Protein AF-R9JHH6-F1 (afdb_monomer_lite)

Foldseek 3Di:
DPPLVVVLVVLVVVLVVLQVLQVVLLVLQVVVCPPHPDDPLADSRQAPVLSVQSPVVNVLSVVEPPPDDAPVLKDFLSVLLNLVSVVQSLQSVLLSLLLVLLSCQLPDPVDDPLLNLLSNLCNRQSSRQQRNKGWQAKEAAPADQQPVDDQQADDLFRCQFGIWTWMAHPVRWTKIWTFGARHRPRRAGFIAMWTDDDLDTATWFRWAFLDPVVVVVLCVLQPVCQVQQWDDDSRTITGDGVNLVSLVPDPGDPVSSVVVVVVGVCRRGPHSDDPDSDRVSVSVSSVSSVVSSVVSVPVLRYDYDHGSCPVPVSLLVQLVSLVSVLSVVSVVVPVPDSHDMDSLLVSLVVNCVSSVVCVVDPSVRSSNDHNVVSSVVCSVVSD

Radius of gyration: 22.92 Å; chains: 1; bounding box: 60×44×65 Å

pLDDT: mean 83.88, std 10.7, range [43.78, 96.12]

Structure (mmCIF, N/CA/C/O backbone):
data_AF-R9JHH6-F1
#
_entry.id   AF-R9JHH6-F1
#
loop_
_atom_site.group_PDB
_atom_site.id
_atom_site.type_symbol
_atom_site.label_atom_id
_atom_site.label_alt_id
_atom_site.label_comp_id
_atom_site.label_asym_id
_atom_site.label_entity_id
_atom_site.label_seq_id
_atom_site.pdbx_PDB_ins_code
_atom_site.Cartn_x
_atom_site.Cartn_y
_atom_site.Cartn_z
_atom_site.occupancy
_atom_site.B_iso_or_equiv
_atom_site.auth_seq_id
_atom_site.auth_comp_id
_atom_site.auth_asym_id
_atom_site.auth_atom_id
_atom_site.pdbx_PDB_model_num
ATOM 1 N N . MET A 1 1 ? 24.882 -15.222 -30.497 1.00 46.47 1 MET A N 1
ATOM 2 C CA . MET A 1 1 ? 24.284 -16.340 -29.729 1.00 46.47 1 MET A CA 1
ATOM 3 C C . MET A 1 1 ? 24.672 -16.294 -28.251 1.00 46.47 1 MET A C 1
ATOM 5 O O . MET A 1 1 ? 23.766 -16.442 -27.450 1.00 46.47 1 MET A O 1
ATOM 9 N N . GLY A 1 2 ? 25.932 -16.014 -27.876 1.00 54.09 2 GLY A N 1
ATOM 10 C CA . GLY A 1 2 ? 26.371 -16.016 -26.464 1.00 54.09 2 GLY A CA 1
ATOM 11 C C . GLY A 1 2 ? 25.712 -14.990 -25.520 1.00 54.09 2 GLY A C 1
ATOM 12 O O . GLY A 1 2 ? 25.348 -15.357 -24.412 1.00 54.09 2 GLY A O 1
ATOM 13 N N . GLU A 1 3 ? 25.485 -13.742 -25.947 1.00 56.91 3 GLU A N 1
ATOM 14 C CA . GLU A 1 3 ? 24.948 -12.692 -25.052 1.00 56.91 3 GLU A CA 1
ATOM 15 C C . GLU A 1 3 ? 23.501 -12.952 -24.598 1.00 56.91 3 GLU A C 1
ATOM 17 O O . GLU A 1 3 ? 23.189 -12.837 -23.417 1.00 56.91 3 GLU A O 1
ATOM 22 N N . TYR A 1 4 ? 22.613 -13.367 -25.508 1.00 59.25 4 TYR A N 1
ATOM 23 C CA . TYR A 1 4 ? 21.217 -13.668 -25.157 1.00 59.25 4 TYR A CA 1
ATOM 24 C C . TYR A 1 4 ? 21.078 -14.933 -24.300 1.00 59.25 4 TYR A C 1
ATOM 26 O O . TYR A 1 4 ? 20.199 -14.996 -23.446 1.00 59.25 4 TYR A O 1
ATOM 34 N N . GLU A 1 5 ? 21.954 -15.924 -24.483 1.00 62.78 5 GLU A N 1
ATOM 35 C CA . GLU A 1 5 ? 21.980 -17.112 -23.622 1.00 62.78 5 GLU A CA 1
ATOM 36 C C . GLU A 1 5 ? 22.416 -16.759 -22.189 1.00 62.78 5 GLU A C 1
ATOM 38 O O . GLU A 1 5 ? 21.875 -17.283 -21.212 1.00 62.78 5 GLU A O 1
ATOM 43 N N . GLU A 1 6 ? 23.364 -15.832 -22.041 1.00 68.56 6 GLU A N 1
ATOM 44 C CA . GLU A 1 6 ? 23.782 -15.326 -20.734 1.00 68.56 6 GLU A CA 1
ATOM 45 C C . GLU A 1 6 ? 22.665 -14.518 -20.055 1.00 68.56 6 GLU A C 1
ATOM 47 O O . GLU A 1 6 ? 22.411 -14.691 -18.860 1.00 68.56 6 GLU A O 1
ATOM 52 N N . VAL A 1 7 ? 21.938 -13.692 -20.816 1.00 69.00 7 VAL A N 1
ATOM 53 C CA . VAL A 1 7 ? 20.752 -12.974 -20.321 1.00 69.00 7 VAL A CA 1
ATOM 54 C C . VAL A 1 7 ? 19.656 -13.952 -19.884 1.00 69.00 7 VAL A C 1
ATOM 56 O O . VAL A 1 7 ? 19.079 -13.766 -18.815 1.00 69.00 7 VAL A O 1
ATOM 59 N N . TYR A 1 8 ? 19.424 -15.036 -20.630 1.00 69.25 8 TYR A N 1
ATOM 60 C CA . TYR A 1 8 ? 18.464 -16.080 -20.257 1.00 69.25 8 TYR A CA 1
ATOM 61 C C . TYR A 1 8 ? 18.799 -16.723 -18.904 1.00 69.25 8 TYR A C 1
ATOM 63 O O . TYR A 1 8 ? 17.930 -16.861 -18.040 1.00 69.25 8 TYR A O 1
ATOM 71 N N . LYS A 1 9 ? 20.071 -17.086 -18.688 1.00 73.62 9 LYS A N 1
ATOM 72 C CA . LYS A 1 9 ? 20.529 -17.644 -17.404 1.00 73.62 9 LYS A CA 1
ATOM 73 C C . LYS A 1 9 ? 20.324 -16.645 -16.263 1.00 73.62 9 LYS A C 1
ATOM 75 O O . LYS A 1 9 ? 19.839 -17.036 -15.203 1.00 73.62 9 LYS A O 1
ATOM 80 N N . LYS A 1 10 ? 20.610 -15.359 -16.500 1.00 78.25 10 LYS A N 1
ATOM 81 C CA . LYS A 1 10 ? 20.375 -14.283 -15.524 1.00 78.25 10 LYS A CA 1
ATOM 82 C C . LYS A 1 10 ? 18.890 -14.129 -15.185 1.00 78.25 10 LYS A C 1
ATOM 84 O O . LYS A 1 10 ? 18.561 -14.110 -14.006 1.00 78.25 10 LYS A O 1
ATOM 89 N N . ILE A 1 11 ? 17.996 -14.080 -16.176 1.00 76.44 11 ILE A N 1
ATOM 90 C CA . ILE A 1 11 ? 16.545 -13.943 -15.944 1.00 76.44 11 ILE A CA 1
ATOM 91 C C . ILE A 1 11 ? 15.995 -15.136 -15.159 1.00 76.44 11 ILE A C 1
ATOM 93 O O . ILE A 1 11 ? 15.271 -14.940 -14.189 1.00 76.44 11 ILE A O 1
ATOM 97 N N . ASN A 1 12 ? 16.368 -16.367 -15.517 1.00 78.12 12 ASN A N 1
ATOM 98 C CA . ASN A 1 12 ? 15.918 -17.547 -14.773 1.00 78.12 12 ASN A CA 1
ATOM 99 C C . ASN A 1 12 ? 16.415 -17.562 -13.330 1.00 78.12 12 ASN A C 1
ATOM 101 O O . ASN A 1 12 ? 15.640 -17.885 -12.434 1.00 78.12 12 ASN A O 1
ATOM 105 N N . SER A 1 13 ? 17.682 -17.197 -13.105 1.00 83.50 13 SER A N 1
ATOM 106 C CA . SER A 1 13 ? 18.211 -17.046 -11.748 1.00 83.50 13 SER A CA 1
ATOM 107 C C . SER A 1 13 ? 17.393 -16.022 -10.968 1.00 83.50 13 SER A C 1
ATOM 109 O O . SER A 1 13 ? 16.980 -16.308 -9.854 1.00 83.50 13 SER A O 1
ATOM 111 N N . LYS A 1 14 ? 17.073 -14.872 -11.577 1.00 83.56 14 LYS A N 1
ATOM 112 C CA . LYS A 1 14 ? 16.256 -13.838 -10.932 1.00 83.56 14 LYS A CA 1
ATOM 113 C C . LYS A 1 14 ? 14.854 -14.326 -10.591 1.00 83.56 14 LYS A C 1
ATOM 115 O O . LYS A 1 14 ? 14.409 -14.088 -9.482 1.00 83.56 14 LYS A O 1
ATOM 120 N N . ILE A 1 15 ? 14.180 -15.051 -11.482 1.00 83.31 15 ILE A N 1
ATOM 121 C CA . ILE A 1 15 ? 12.864 -15.637 -11.177 1.00 83.31 15 ILE A CA 1
ATOM 122 C C . ILE A 1 15 ? 12.960 -16.606 -9.986 1.00 83.31 15 ILE A C 1
ATOM 124 O O . ILE A 1 15 ? 12.110 -16.565 -9.099 1.00 83.31 15 ILE A O 1
ATOM 128 N N . ALA A 1 16 ? 13.995 -17.452 -9.936 1.00 84.31 16 ALA A N 1
ATOM 129 C CA . ALA A 1 16 ? 14.214 -18.361 -8.811 1.00 84.31 16 ALA A CA 1
ATOM 130 C C . ALA A 1 16 ? 14.479 -17.601 -7.498 1.00 84.31 16 ALA A C 1
ATOM 132 O O . ALA A 1 16 ? 13.877 -17.938 -6.479 1.00 84.31 16 ALA A O 1
ATOM 133 N N . ASP A 1 17 ? 15.304 -16.550 -7.539 1.00 86.12 17 ASP A N 1
ATOM 134 C CA . ASP A 1 17 ? 15.572 -15.675 -6.393 1.00 86.12 17 ASP A CA 1
ATOM 135 C C . ASP A 1 17 ? 14.275 -15.024 -5.884 1.00 86.12 17 ASP A C 1
ATOM 137 O O . ASP A 1 17 ? 14.016 -15.019 -4.685 1.00 86.12 17 ASP A O 1
ATOM 141 N N . LEU A 1 18 ? 13.423 -14.523 -6.787 1.00 86.06 18 LEU A N 1
ATOM 142 C CA . LEU A 1 18 ? 12.139 -13.903 -6.440 1.00 86.06 18 LEU A CA 1
ATOM 143 C C . LEU A 1 18 ? 11.192 -14.885 -5.740 1.00 86.06 18 LEU A C 1
ATOM 145 O O . LEU A 1 18 ? 10.586 -14.536 -4.727 1.00 86.06 18 LEU A O 1
ATOM 149 N N . ILE A 1 19 ? 11.091 -16.118 -6.248 1.00 85.38 19 ILE A N 1
ATOM 150 C CA . ILE A 1 19 ? 10.306 -17.185 -5.609 1.00 85.38 19 ILE A CA 1
ATOM 151 C C . ILE A 1 19 ? 10.864 -17.484 -4.216 1.00 85.38 19 ILE A C 1
ATOM 153 O O . ILE A 1 19 ? 10.103 -17.568 -3.253 1.00 85.38 19 ILE A O 1
ATOM 157 N N . PHE A 1 20 ? 12.185 -17.626 -4.099 1.00 87.12 20 PHE A N 1
ATOM 158 C CA . PHE A 1 20 ? 12.838 -17.939 -2.833 1.00 87.12 20 PHE A CA 1
ATOM 159 C C . PHE A 1 20 ? 12.618 -16.842 -1.785 1.00 87.12 20 PHE A C 1
ATOM 161 O O . PHE A 1 20 ? 12.229 -17.147 -0.662 1.00 87.12 20 PHE A O 1
ATOM 168 N N . ILE A 1 21 ? 12.797 -15.572 -2.159 1.00 86.50 21 ILE A N 1
ATOM 169 C CA . ILE A 1 21 ? 12.587 -14.424 -1.267 1.00 86.50 21 ILE A CA 1
ATOM 170 C C . ILE A 1 21 ? 11.122 -14.353 -0.824 1.00 86.50 21 ILE A C 1
ATOM 172 O O . ILE A 1 21 ? 10.857 -14.264 0.373 1.00 86.50 21 ILE A O 1
ATOM 176 N N . SER A 1 22 ? 10.169 -14.443 -1.760 1.00 88.06 22 SER A N 1
ATOM 177 C CA . SER A 1 22 ? 8.739 -14.398 -1.424 1.00 88.06 22 SER A CA 1
ATOM 178 C C . SER A 1 22 ? 8.337 -15.524 -0.472 1.00 88.06 22 SER A C 1
ATOM 180 O O . SER A 1 22 ? 7.596 -15.282 0.478 1.00 88.06 22 SER A O 1
ATOM 182 N N . ASN A 1 23 ? 8.821 -16.745 -0.715 1.00 88.50 23 ASN A N 1
ATOM 183 C CA . ASN A 1 23 ? 8.529 -17.890 0.145 1.00 88.50 23 ASN A CA 1
ATOM 184 C C . ASN A 1 23 ? 9.192 -17.747 1.517 1.00 88.50 23 ASN A C 1
ATOM 186 O O . ASN A 1 23 ? 8.544 -18.013 2.518 1.00 88.50 23 ASN A O 1
ATOM 190 N N . GLY A 1 24 ? 10.435 -17.265 1.584 1.00 90.88 24 GLY A N 1
ATOM 191 C CA . GLY A 1 24 ? 11.121 -17.037 2.855 1.00 90.88 24 GLY A CA 1
ATOM 192 C C . GLY A 1 24 ? 10.383 -16.035 3.746 1.00 90.88 24 GLY A C 1
ATOM 193 O O . GLY A 1 24 ? 10.196 -16.291 4.932 1.00 90.88 24 GLY A O 1
ATOM 194 N N . VAL A 1 25 ? 9.898 -14.922 3.181 1.00 91.19 25 VAL A N 1
ATOM 195 C CA . VAL A 1 25 ? 9.064 -13.965 3.932 1.00 91.19 25 VAL A CA 1
ATOM 196 C C . VAL A 1 25 ? 7.752 -14.614 4.371 1.00 91.19 25 VAL A C 1
ATOM 198 O O . VAL A 1 25 ? 7.376 -14.480 5.533 1.00 91.19 25 VAL A O 1
ATOM 201 N N . ALA A 1 26 ? 7.086 -15.353 3.478 1.00 91.31 26 ALA A N 1
ATOM 202 C CA . ALA A 1 26 ? 5.853 -16.063 3.808 1.00 91.31 26 ALA A CA 1
ATOM 203 C C . ALA A 1 26 ? 6.051 -17.074 4.950 1.00 91.31 26 ALA A C 1
ATOM 205 O O . ALA A 1 26 ? 5.215 -17.155 5.846 1.00 91.31 26 ALA A O 1
ATOM 206 N N . ASP A 1 27 ? 7.171 -17.798 4.964 1.00 91.50 27 ASP A N 1
ATOM 207 C CA . ASP A 1 27 ? 7.522 -18.741 6.027 1.00 91.50 27 ASP A CA 1
ATOM 208 C C . ASP A 1 27 ? 7.667 -18.032 7.377 1.00 91.50 27 ASP A C 1
ATOM 210 O O . ASP A 1 27 ? 7.117 -18.498 8.378 1.00 91.50 27 ASP A O 1
ATOM 214 N N . TYR A 1 28 ? 8.338 -16.875 7.415 1.00 91.50 28 TYR A N 1
ATOM 215 C CA . TYR A 1 28 ? 8.435 -16.079 8.640 1.00 91.50 28 TYR A CA 1
ATOM 216 C C . TYR A 1 28 ? 7.074 -15.581 9.116 1.00 91.50 28 TYR A C 1
ATOM 218 O O . TYR A 1 28 ? 6.791 -15.680 10.310 1.00 91.50 28 TYR A O 1
ATOM 226 N N . VAL A 1 29 ? 6.231 -15.083 8.203 1.00 91.00 29 VAL A N 1
ATOM 227 C CA . VAL A 1 29 ? 4.864 -14.651 8.523 1.00 91.00 29 VAL A CA 1
ATOM 228 C C . VAL A 1 29 ? 4.065 -15.827 9.082 1.00 91.00 29 VAL A C 1
ATOM 230 O O . VAL A 1 29 ? 3.498 -15.710 10.162 1.00 91.00 29 VAL A O 1
ATOM 233 N N . MET A 1 30 ? 4.068 -16.990 8.426 1.00 89.50 30 MET A N 1
ATOM 234 C CA . MET A 1 30 ? 3.391 -18.195 8.924 1.00 89.50 30 MET A CA 1
ATOM 235 C C . MET A 1 30 ? 3.902 -18.623 10.306 1.00 89.50 30 MET A C 1
ATOM 237 O O . MET A 1 30 ? 3.107 -19.027 11.157 1.00 89.50 30 MET A O 1
ATOM 241 N N . ASP A 1 31 ? 5.204 -18.491 10.574 1.00 88.50 31 ASP A N 1
ATOM 242 C CA . ASP A 1 31 ? 5.798 -18.835 11.868 1.00 88.50 31 ASP A CA 1
ATOM 243 C C . ASP A 1 31 ? 5.323 -17.921 13.017 1.00 88.50 31 ASP A C 1
ATOM 245 O O . ASP A 1 31 ? 5.302 -18.349 14.169 1.00 88.50 31 ASP A O 1
ATOM 249 N N . ILE A 1 32 ? 4.863 -16.690 12.743 1.00 87.00 32 ILE A N 1
ATOM 250 C CA . ILE A 1 32 ? 4.175 -15.826 13.737 1.00 87.00 32 ILE A CA 1
ATOM 251 C C . ILE A 1 32 ? 2.907 -16.503 14.288 1.00 87.00 32 ILE A C 1
ATOM 253 O O . ILE A 1 32 ? 2.515 -16.302 15.445 1.00 87.00 32 ILE A O 1
ATOM 257 N N . TYR A 1 33 ? 2.260 -17.319 13.456 1.00 83.38 33 TYR A N 1
ATOM 258 C CA . TYR A 1 33 ? 0.985 -17.970 13.747 1.00 83.38 33 TYR A CA 1
ATOM 259 C C . TYR A 1 33 ? 1.122 -19.454 14.087 1.00 83.38 33 TYR A C 1
ATOM 261 O O . TYR A 1 33 ? 0.124 -20.126 14.358 1.00 83.38 33 TYR A O 1
ATOM 269 N N . ARG A 1 34 ? 2.346 -19.985 14.107 1.00 79.44 34 ARG A N 1
ATOM 270 C CA . ARG A 1 34 ? 2.595 -21.390 14.413 1.00 79.44 34 ARG A CA 1
ATOM 271 C C . ARG A 1 34 ? 2.083 -21.740 15.813 1.00 79.44 34 ARG A C 1
ATOM 273 O O . ARG A 1 34 ? 2.418 -21.086 16.795 1.00 79.44 34 ARG A O 1
ATOM 280 N N . GLY A 1 35 ? 1.269 -22.792 15.904 1.00 71.12 35 GLY A N 1
ATOM 281 C CA . GLY A 1 35 ? 0.674 -23.238 17.171 1.00 71.12 35 GLY A CA 1
ATOM 282 C C . GLY A 1 35 ? -0.537 -22.421 17.642 1.00 71.12 35 GLY A C 1
ATOM 283 O O . GLY A 1 35 ? -1.058 -22.702 18.719 1.00 71.12 35 GLY A O 1
ATOM 284 N N . LYS A 1 36 ? -1.003 -21.448 16.849 1.00 76.25 36 LYS A N 1
ATOM 285 C CA . LYS A 1 36 ? -2.301 -20.771 17.013 1.00 76.25 36 LYS A CA 1
ATOM 286 C C . LYS A 1 36 ? -3.318 -21.366 16.028 1.00 76.25 36 LYS A C 1
ATOM 288 O O . LYS A 1 36 ? -2.940 -22.132 15.141 1.00 76.25 36 LYS A O 1
ATOM 293 N N . GLU A 1 37 ? -4.602 -21.032 16.172 1.00 71.25 37 GLU A N 1
ATOM 294 C CA . GLU A 1 37 ? -5.593 -21.356 15.136 1.00 71.25 37 GLU A CA 1
ATOM 295 C C . GLU A 1 37 ? -5.202 -20.649 13.832 1.00 71.25 37 GLU A C 1
ATOM 297 O O . GLU A 1 37 ? -5.200 -19.421 13.740 1.00 71.25 37 GLU A O 1
ATOM 302 N N . PHE A 1 38 ? -4.800 -21.444 12.841 1.00 78.38 38 PHE A N 1
ATOM 303 C CA . PHE A 1 38 ? -4.439 -20.959 11.517 1.00 78.38 38 PHE A CA 1
ATOM 304 C C . PHE A 1 38 ? -5.704 -20.479 10.801 1.00 78.38 38 PHE A C 1
ATOM 306 O O . PHE A 1 38 ? -6.654 -21.250 10.644 1.00 78.38 38 PHE A O 1
ATOM 313 N N . ASN A 1 39 ? -5.725 -19.219 10.366 1.00 78.25 39 ASN A N 1
ATOM 314 C CA . ASN A 1 39 ? -6.874 -18.653 9.676 1.00 78.25 39 ASN A CA 1
ATOM 315 C C . ASN A 1 39 ? -6.670 -18.728 8.160 1.00 78.25 39 ASN A C 1
ATOM 317 O O . ASN A 1 39 ? -5.969 -17.910 7.574 1.00 78.25 39 ASN A O 1
ATOM 321 N N . PHE A 1 40 ? -7.349 -19.675 7.516 1.00 78.06 40 PHE A N 1
ATOM 322 C CA . PHE A 1 40 ? -7.296 -19.862 6.064 1.00 78.06 40 PHE A CA 1
ATOM 323 C C . PHE A 1 40 ? -7.835 -18.680 5.242 1.00 78.06 40 PHE A C 1
ATOM 325 O O . PHE A 1 40 ? -7.643 -18.679 4.030 1.00 78.06 40 PHE A O 1
ATOM 332 N N . SER A 1 41 ? -8.496 -17.694 5.860 1.00 76.50 41 SER A N 1
ATOM 333 C CA . SER A 1 41 ? -8.937 -16.477 5.170 1.00 76.50 41 SER A CA 1
ATOM 334 C C . SER A 1 41 ? -7.860 -15.392 5.072 1.00 76.50 41 SER A C 1
ATOM 336 O O . SER A 1 41 ? -8.105 -14.391 4.411 1.00 76.50 41 SER A O 1
ATOM 338 N N . LYS A 1 42 ? -6.705 -15.554 5.737 1.00 83.88 42 LYS A N 1
ATOM 339 C CA . LYS A 1 42 ? -5.625 -14.556 5.751 1.00 83.88 42 LYS A CA 1
ATOM 340 C C . LYS A 1 42 ? -4.569 -14.795 4.679 1.00 83.88 42 LYS A C 1
ATOM 342 O O . LYS A 1 42 ? -4.264 -15.939 4.326 1.00 83.88 42 LYS A O 1
ATOM 347 N N . HIS A 1 43 ? -3.925 -13.715 4.241 1.00 89.62 43 HIS A N 1
ATOM 348 C CA . HIS A 1 43 ? -2.806 -13.792 3.308 1.00 89.62 43 HIS A CA 1
ATOM 349 C C . HIS A 1 43 ? -1.469 -13.959 4.029 1.00 89.62 43 HIS A C 1
ATOM 351 O O . HIS A 1 43 ? -0.876 -13.004 4.521 1.00 89.62 43 HIS A O 1
ATOM 357 N N . TYR A 1 44 ? -0.946 -15.185 4.035 1.00 88.19 44 TYR A N 1
ATOM 358 C CA . TYR A 1 44 ? 0.379 -15.471 4.600 1.00 88.19 44 TYR A CA 1
ATOM 359 C C . TYR A 1 44 ? 1.524 -15.315 3.592 1.00 88.19 44 TYR A C 1
ATOM 361 O O . TYR A 1 44 ? 2.640 -14.963 3.961 1.00 88.19 44 TYR A O 1
ATOM 369 N N . ALA A 1 45 ? 1.256 -15.565 2.309 1.00 90.00 45 ALA A N 1
ATOM 370 C CA . ALA A 1 45 ? 2.184 -15.271 1.224 1.00 90.00 45 ALA A CA 1
ATOM 371 C C . ALA A 1 45 ? 1.755 -13.952 0.587 1.00 90.00 45 ALA A C 1
ATOM 373 O O . ALA A 1 45 ? 0.717 -13.915 -0.047 1.00 90.00 45 ALA A O 1
ATOM 374 N N . ILE A 1 46 ? 2.521 -12.877 0.769 1.00 88.56 46 ILE A N 1
ATOM 375 C CA . ILE A 1 46 ? 2.071 -11.509 0.446 1.00 88.56 46 ILE A CA 1
ATOM 376 C C . ILE A 1 46 ? 2.210 -11.201 -1.051 1.00 88.56 46 ILE A C 1
ATOM 378 O O . ILE A 1 46 ? 1.352 -10.548 -1.637 1.00 88.56 46 ILE A O 1
ATOM 382 N N . MET A 1 47 ? 3.276 -11.710 -1.682 1.00 92.44 47 MET A N 1
ATOM 383 C CA . MET A 1 47 ? 3.617 -11.475 -3.095 1.00 92.44 47 MET A CA 1
ATOM 384 C C . MET A 1 47 ? 3.683 -12.769 -3.928 1.00 92.44 47 MET A C 1
ATOM 386 O O . MET A 1 47 ? 4.658 -12.993 -4.656 1.00 92.44 47 MET A O 1
ATOM 390 N N . PRO A 1 48 ? 2.668 -13.655 -3.864 1.00 90.50 48 PRO A N 1
ATOM 391 C CA . PRO A 1 48 ? 2.704 -14.936 -4.559 1.00 90.50 48 PRO A CA 1
ATOM 392 C C . PRO A 1 48 ? 2.678 -14.760 -6.079 1.00 90.50 48 PRO A C 1
ATOM 394 O O . PRO A 1 48 ? 3.051 -15.677 -6.798 1.00 90.50 48 PRO A O 1
ATOM 397 N N . ASP A 1 49 ? 2.264 -13.602 -6.591 1.00 90.50 49 ASP A N 1
ATOM 398 C CA . ASP A 1 49 ? 2.231 -13.251 -8.008 1.00 90.50 49 ASP A CA 1
ATOM 399 C C . ASP A 1 49 ? 3.572 -12.731 -8.549 1.00 90.50 49 ASP A C 1
ATOM 401 O O . ASP A 1 49 ? 3.747 -12.683 -9.764 1.00 90.50 49 ASP A O 1
ATOM 405 N N . MET A 1 50 ? 4.543 -12.398 -7.690 1.00 87.81 50 MET A N 1
ATOM 406 C CA . MET A 1 50 ? 5.808 -11.775 -8.107 1.00 87.81 50 MET A CA 1
ATOM 407 C C . MET A 1 50 ? 6.614 -12.635 -9.097 1.00 87.81 50 MET A C 1
ATOM 409 O O . MET A 1 50 ? 7.321 -12.109 -9.953 1.00 87.81 50 MET A O 1
ATOM 413 N N . HIS A 1 51 ? 6.468 -13.960 -9.046 1.00 82.81 51 HIS A N 1
ATOM 414 C CA . HIS A 1 51 ? 7.118 -14.874 -9.991 1.00 82.81 51 HIS A CA 1
ATOM 415 C C . HIS A 1 51 ? 6.548 -14.804 -11.416 1.00 82.81 51 HIS A C 1
ATOM 417 O O . HIS A 1 51 ? 7.169 -15.335 -12.335 1.00 82.81 51 HIS A O 1
ATOM 423 N N . LYS A 1 52 ? 5.359 -14.208 -11.607 1.00 84.31 52 LYS A N 1
ATOM 424 C CA . LYS A 1 52 ? 4.719 -14.062 -12.924 1.00 84.31 52 LYS A CA 1
ATOM 425 C C . LYS A 1 52 ? 5.443 -13.036 -13.794 1.00 84.31 52 LYS A C 1
ATOM 427 O O . LYS A 1 52 ? 5.426 -13.152 -15.020 1.00 84.31 52 LYS A O 1
ATOM 432 N N . TYR A 1 53 ? 6.100 -12.064 -13.168 1.00 81.56 53 TYR A N 1
ATOM 433 C CA . TYR A 1 53 ? 6.909 -11.070 -13.859 1.00 81.56 53 TYR A CA 1
ATOM 434 C C . TYR A 1 53 ? 8.182 -11.717 -14.409 1.00 81.56 53 TYR A C 1
ATOM 436 O O . TYR A 1 53 ? 8.716 -12.664 -13.832 1.00 81.56 53 TYR A O 1
ATOM 444 N N . LEU A 1 54 ? 8.671 -11.221 -15.550 1.00 79.50 54 LEU A N 1
ATOM 445 C CA . LEU A 1 54 ? 9.840 -11.743 -16.276 1.00 79.50 54 LEU A CA 1
ATOM 446 C C . LEU A 1 54 ? 9.614 -13.089 -16.999 1.00 79.50 54 LEU A C 1
ATOM 448 O O . LEU A 1 54 ? 10.428 -13.456 -17.855 1.00 79.50 54 LEU A O 1
ATOM 452 N N . ILE A 1 55 ? 8.508 -13.812 -16.744 1.00 74.38 55 ILE A N 1
ATOM 453 C CA . ILE A 1 55 ? 8.155 -15.045 -17.481 1.00 74.38 55 ILE A CA 1
ATOM 454 C C . ILE A 1 55 ? 8.023 -14.753 -18.976 1.00 74.38 55 ILE A C 1
ATOM 456 O O . ILE A 1 55 ? 8.519 -15.512 -19.815 1.00 74.38 55 ILE A O 1
ATOM 460 N N . TYR A 1 56 ? 7.379 -13.641 -19.326 1.00 68.25 56 TYR A N 1
ATOM 461 C CA . TYR A 1 56 ? 7.199 -13.265 -20.721 1.00 68.25 56 TYR A CA 1
ATOM 462 C C . TYR A 1 56 ? 8.533 -12.948 -21.404 1.00 68.25 56 TYR A C 1
ATOM 464 O O . TYR A 1 56 ? 8.738 -13.370 -22.540 1.00 68.25 56 TYR A O 1
ATOM 472 N N . GLN A 1 57 ? 9.493 -12.334 -20.708 1.00 70.25 57 GLN A N 1
ATOM 473 C CA . GLN A 1 57 ? 10.835 -12.079 -21.256 1.00 70.25 57 GLN A CA 1
ATOM 474 C C . GLN A 1 57 ? 11.592 -13.357 -21.551 1.00 70.25 57 GLN A C 1
ATOM 476 O O . GLN A 1 57 ? 12.210 -13.483 -22.611 1.00 70.25 57 GLN A O 1
ATOM 481 N N . ARG A 1 58 ? 11.488 -14.335 -20.648 1.00 69.12 58 ARG A N 1
ATOM 482 C CA . ARG A 1 58 ? 12.029 -15.674 -20.868 1.00 69.12 58 ARG A CA 1
ATOM 483 C C . ARG A 1 58 ? 11.473 -16.282 -22.160 1.00 69.12 58 ARG A C 1
ATOM 485 O O . ARG A 1 58 ? 12.237 -16.804 -22.971 1.00 69.12 58 ARG A O 1
ATOM 492 N N . ASN A 1 59 ? 10.162 -16.165 -22.378 1.00 67.25 59 ASN A N 1
ATOM 493 C CA . ASN A 1 59 ? 9.500 -16.699 -23.568 1.00 67.25 59 ASN A CA 1
ATOM 494 C C . ASN A 1 59 ? 9.920 -15.945 -24.839 1.00 67.25 59 ASN A C 1
ATOM 496 O O . ASN A 1 59 ? 10.307 -16.575 -25.821 1.00 67.25 59 ASN A O 1
ATOM 500 N N . ILE A 1 60 ? 9.924 -14.610 -24.824 1.00 64.50 60 ILE A N 1
ATOM 501 C CA . ILE A 1 60 ? 10.292 -13.808 -25.996 1.00 64.50 60 ILE A CA 1
ATOM 502 C C . ILE A 1 60 ? 11.738 -14.091 -26.411 1.00 64.50 60 ILE A C 1
ATOM 504 O O . ILE A 1 60 ? 11.984 -14.366 -27.584 1.00 64.50 60 ILE A O 1
ATOM 508 N N . GLN A 1 61 ? 12.688 -14.110 -25.473 1.00 64.44 61 GLN A N 1
ATOM 509 C CA . GLN A 1 61 ? 14.100 -14.371 -25.779 1.00 64.44 61 GLN A CA 1
ATOM 510 C C . GLN A 1 61 ? 14.341 -15.758 -26.387 1.00 64.44 61 GLN A C 1
ATOM 512 O O . GLN A 1 61 ? 15.204 -15.886 -27.252 1.00 64.44 61 GLN A O 1
ATOM 517 N N . SER A 1 62 ? 13.538 -16.765 -26.022 1.00 64.69 62 SER A N 1
ATOM 518 C CA . SER A 1 62 ? 13.586 -18.090 -26.660 1.00 64.69 62 SER A CA 1
ATOM 519 C C . SER A 1 62 ? 13.147 -18.084 -28.135 1.00 64.69 62 SER A C 1
ATOM 521 O O . SER A 1 62 ? 13.494 -18.989 -28.889 1.00 64.69 62 SER A O 1
ATOM 523 N N . THR A 1 63 ? 12.419 -17.043 -28.559 1.00 63.47 63 THR A N 1
ATOM 524 C CA . THR A 1 63 ? 11.823 -16.898 -29.901 1.00 63.47 63 THR A CA 1
ATOM 525 C C . THR A 1 63 ? 12.414 -15.755 -30.738 1.00 63.47 63 THR A C 1
ATOM 527 O O . THR A 1 63 ? 11.989 -15.547 -31.879 1.00 63.47 63 THR A O 1
ATOM 530 N N . LYS A 1 64 ? 13.375 -14.990 -30.199 1.00 63.84 64 LYS A N 1
ATOM 531 C CA . LYS A 1 64 ? 13.988 -13.856 -30.907 1.00 63.84 64 LYS A CA 1
ATOM 532 C C . LYS A 1 64 ? 14.879 -14.345 -32.047 1.00 63.84 64 LYS A C 1
ATOM 534 O O . LYS A 1 64 ? 15.799 -15.134 -31.839 1.00 63.84 64 LYS A O 1
ATOM 539 N N . ASP A 1 65 ? 14.677 -13.791 -33.242 1.00 61.59 65 ASP A N 1
ATOM 540 C CA . ASP A 1 65 ? 15.629 -13.949 -34.343 1.00 61.59 65 ASP A CA 1
ATOM 541 C C . ASP A 1 65 ? 16.800 -12.971 -34.151 1.00 61.59 65 ASP A C 1
ATOM 543 O O . ASP A 1 65 ? 16.794 -11.829 -34.616 1.00 61.59 65 ASP A O 1
ATOM 547 N N . ILE A 1 66 ? 17.806 -13.430 -33.402 1.00 56.78 66 ILE A N 1
ATOM 548 C CA . ILE A 1 66 ? 19.001 -12.673 -32.979 1.00 56.78 66 ILE A CA 1
ATOM 549 C C . ILE A 1 66 ? 19.810 -12.134 -34.180 1.00 56.78 66 ILE A C 1
ATOM 551 O O . ILE A 1 66 ? 20.687 -11.289 -34.017 1.00 56.78 66 ILE A O 1
ATOM 555 N N . LYS A 1 67 ? 19.528 -12.596 -35.407 1.00 53.56 67 LYS A N 1
ATOM 556 C CA . LYS A 1 67 ? 20.196 -12.135 -36.633 1.00 53.56 67 LYS A CA 1
ATOM 557 C C . LYS A 1 67 ? 19.654 -10.812 -37.176 1.00 53.56 67 LYS A C 1
ATOM 559 O O . LYS A 1 67 ? 20.239 -10.265 -38.112 1.00 53.56 67 LYS A O 1
ATOM 564 N N . LYS A 1 68 ? 18.546 -10.291 -36.638 1.00 59.97 68 LYS A N 1
ATOM 565 C CA . LYS A 1 68 ? 17.966 -9.027 -37.101 1.00 59.97 68 LYS A CA 1
ATOM 566 C C . LYS A 1 68 ? 18.878 -7.868 -36.685 1.00 59.97 68 LYS A C 1
ATOM 568 O O . LYS A 1 68 ? 19.029 -7.594 -35.500 1.00 59.97 68 LYS A O 1
ATOM 573 N N . LEU A 1 69 ? 19.488 -7.190 -37.661 1.00 54.03 69 LEU A N 1
ATOM 574 C CA . LEU A 1 69 ? 20.245 -5.954 -37.440 1.00 54.03 69 LEU A CA 1
ATOM 575 C C . LEU A 1 69 ? 19.322 -4.906 -36.810 1.00 54.03 69 LEU A C 1
ATOM 577 O O . LEU A 1 69 ? 18.408 -4.390 -37.457 1.00 54.03 69 LEU A O 1
ATOM 581 N N . ILE A 1 70 ? 19.550 -4.613 -35.534 1.00 64.19 70 ILE A N 1
ATOM 582 C CA . ILE A 1 70 ? 18.833 -3.572 -34.808 1.00 64.19 70 ILE A CA 1
ATOM 583 C C . ILE A 1 70 ? 19.541 -2.249 -35.112 1.00 64.19 70 ILE A C 1
ATOM 585 O O . ILE A 1 70 ? 20.730 -2.094 -34.843 1.00 64.19 70 ILE A O 1
ATOM 589 N N . GLY A 1 71 ? 18.828 -1.309 -35.737 1.00 62.34 71 GLY A N 1
ATOM 590 C CA . GLY A 1 71 ? 19.350 0.040 -35.979 1.00 62.34 71 GLY A CA 1
ATOM 591 C C . GLY A 1 71 ? 19.724 0.758 -34.675 1.00 62.34 71 GLY A C 1
ATOM 592 O O . GLY A 1 71 ? 19.236 0.404 -33.603 1.00 62.34 71 GLY A O 1
ATOM 593 N N . LYS A 1 72 ? 20.568 1.793 -34.761 1.00 65.00 72 LYS A N 1
ATOM 594 C CA . LYS A 1 72 ? 20.944 2.635 -33.611 1.00 65.00 72 LYS A CA 1
ATOM 595 C C . LYS A 1 72 ? 19.676 3.137 -32.888 1.00 65.00 72 LYS A C 1
ATOM 597 O O . LYS A 1 72 ? 18.776 3.649 -33.547 1.00 65.00 72 LYS A O 1
ATOM 602 N N . ASN A 1 73 ? 19.609 2.963 -31.565 1.00 67.06 73 ASN A N 1
ATOM 603 C CA . ASN A 1 73 ? 18.479 3.310 -30.674 1.00 67.06 73 ASN A CA 1
ATOM 604 C C . ASN A 1 73 ? 17.187 2.490 -30.855 1.00 67.06 73 ASN A C 1
ATOM 606 O O . ASN A 1 73 ? 16.198 2.721 -30.151 1.00 67.06 73 ASN A O 1
ATOM 610 N N . ASN A 1 74 ? 17.180 1.506 -31.757 1.00 76.00 74 ASN A N 1
ATOM 611 C CA . ASN A 1 74 ? 16.094 0.540 -31.803 1.00 76.00 74 ASN A CA 1
ATOM 612 C C . ASN A 1 74 ? 16.310 -0.551 -30.745 1.00 76.00 74 ASN A C 1
ATOM 614 O O . ASN A 1 74 ? 17.435 -0.882 -30.382 1.00 76.00 74 ASN A O 1
ATOM 618 N N . CYS A 1 75 ? 15.215 -1.121 -30.262 1.00 76.44 75 CYS A N 1
ATOM 619 C CA . CYS A 1 75 ? 15.195 -2.293 -29.392 1.00 76.44 75 CYS A CA 1
ATOM 620 C C . CYS A 1 75 ? 13.956 -3.134 -29.712 1.00 76.44 75 CYS A C 1
ATOM 622 O O . CYS A 1 75 ? 13.086 -2.707 -30.483 1.00 76.44 75 CYS A O 1
ATOM 624 N N . PHE A 1 76 ? 13.865 -4.341 -29.161 1.00 78.25 76 PHE A N 1
ATOM 625 C CA . PHE A 1 76 ? 12.599 -5.065 -29.202 1.00 78.25 76 PHE A CA 1
ATOM 626 C C . PHE A 1 76 ? 11.637 -4.444 -28.187 1.00 78.25 76 PHE A C 1
ATOM 628 O O . PHE A 1 76 ? 12.066 -4.032 -27.113 1.00 78.25 76 PHE A O 1
ATOM 635 N N . ILE A 1 77 ? 10.332 -4.428 -28.482 1.00 78.19 77 ILE A N 1
ATOM 636 C CA . ILE A 1 77 ? 9.311 -3.974 -27.512 1.00 78.19 77 ILE A CA 1
ATOM 637 C C . ILE A 1 77 ? 9.461 -4.707 -26.170 1.00 78.19 77 ILE A C 1
ATOM 639 O O . ILE A 1 77 ? 9.310 -4.105 -25.111 1.00 78.19 77 ILE A O 1
ATOM 643 N N . SER A 1 78 ? 9.846 -5.984 -26.214 1.00 76.00 78 SER A N 1
ATOM 644 C CA . SER A 1 78 ? 10.139 -6.779 -25.023 1.00 76.00 78 SER A CA 1
ATOM 645 C C . SER A 1 78 ? 11.187 -6.137 -24.113 1.00 76.00 78 SER A C 1
ATOM 647 O O . SER A 1 78 ? 11.073 -6.233 -22.903 1.00 76.00 78 SER A O 1
ATOM 649 N N . ASP A 1 79 ? 12.196 -5.465 -24.672 1.00 77.44 79 ASP A N 1
ATOM 650 C CA . ASP A 1 79 ? 13.285 -4.865 -23.896 1.00 77.44 79 ASP A CA 1
ATOM 651 C C . ASP A 1 79 ? 12.792 -3.630 -23.125 1.00 77.44 79 ASP A C 1
ATOM 653 O O . ASP A 1 79 ? 13.236 -3.382 -22.007 1.00 77.44 79 ASP A O 1
ATOM 657 N N . ILE A 1 80 ? 11.824 -2.892 -23.685 1.00 79.12 80 ILE A N 1
ATOM 658 C CA . ILE A 1 80 ? 11.131 -1.805 -22.978 1.00 79.12 80 ILE A CA 1
ATOM 659 C C . ILE A 1 80 ? 10.307 -2.362 -21.822 1.00 79.12 80 ILE A C 1
ATOM 661 O O . ILE A 1 80 ? 10.303 -1.827 -20.719 1.00 79.12 80 ILE A O 1
ATOM 665 N N . VAL A 1 81 ? 9.623 -3.468 -22.062 1.00 79.56 81 VAL A N 1
ATOM 666 C CA . VAL A 1 81 ? 8.749 -4.061 -21.055 1.00 79.56 81 VAL A CA 1
ATOM 667 C C . VAL A 1 81 ? 9.511 -4.736 -19.943 1.00 79.56 81 VAL A C 1
ATOM 669 O O . VAL A 1 81 ? 9.080 -4.639 -18.803 1.00 79.56 81 VAL A O 1
ATOM 672 N N . LEU A 1 82 ? 10.666 -5.325 -20.240 1.00 79.62 82 LEU A N 1
ATOM 673 C CA . LEU A 1 82 ? 11.558 -5.829 -19.209 1.00 79.62 82 LEU A CA 1
ATOM 674 C C . LEU A 1 82 ? 11.880 -4.723 -18.194 1.00 79.62 82 LEU A C 1
ATOM 676 O O . LEU A 1 82 ? 11.875 -4.991 -16.999 1.00 79.62 82 LEU A O 1
ATOM 680 N N . GLY A 1 83 ? 12.103 -3.483 -18.648 1.00 78.50 83 GLY A N 1
ATOM 681 C CA . GLY A 1 83 ? 12.302 -2.336 -17.756 1.00 78.50 83 GLY A CA 1
ATOM 682 C C . GLY A 1 83 ? 11.116 -2.104 -16.812 1.00 78.50 83 GLY A C 1
ATOM 683 O O . GLY A 1 83 ? 11.307 -1.966 -15.606 1.00 78.50 83 GLY A O 1
ATOM 684 N N . PHE A 1 84 ? 9.884 -2.148 -17.327 1.00 81.69 84 PHE A N 1
ATOM 685 C CA . PHE A 1 84 ? 8.677 -1.997 -16.505 1.00 81.69 84 PHE A CA 1
ATOM 686 C C . PHE A 1 84 ? 8.388 -3.202 -15.597 1.00 81.69 84 PHE A C 1
ATOM 688 O O . PHE A 1 84 ? 7.968 -3.016 -14.460 1.00 81.69 84 PHE A O 1
ATOM 695 N N . GLU A 1 85 ? 8.633 -4.432 -16.045 1.00 84.31 85 GLU A N 1
ATOM 696 C CA . GLU A 1 85 ? 8.493 -5.624 -15.200 1.00 84.31 85 GLU A CA 1
ATOM 697 C C . GLU A 1 85 ? 9.498 -5.600 -14.044 1.00 84.31 85 GLU A C 1
ATOM 699 O O . GLU A 1 85 ? 9.133 -5.892 -12.909 1.00 84.31 85 GLU A O 1
ATOM 704 N N . LEU A 1 86 ? 10.750 -5.209 -14.308 1.00 83.06 86 LEU A N 1
ATOM 705 C CA . LEU A 1 86 ? 11.766 -5.035 -13.267 1.00 83.06 86 LEU A CA 1
ATOM 706 C C . LEU A 1 86 ? 11.363 -3.956 -12.261 1.00 83.06 86 LEU A C 1
ATOM 708 O O . LEU A 1 86 ? 11.602 -4.114 -11.064 1.00 83.06 86 LEU A O 1
ATOM 712 N N . LEU A 1 87 ? 10.713 -2.894 -12.731 1.00 82.62 87 LEU A N 1
ATOM 713 C CA . LEU A 1 87 ? 10.149 -1.878 -11.862 1.00 82.62 87 LEU A CA 1
ATOM 714 C C . LEU A 1 87 ? 9.043 -2.442 -10.956 1.00 82.62 87 LEU A C 1
ATOM 716 O O . LEU A 1 87 ? 9.091 -2.252 -9.742 1.00 82.62 87 LEU A O 1
ATOM 720 N N . ILE A 1 88 ? 8.064 -3.147 -11.519 1.00 87.25 88 ILE A N 1
ATOM 721 C CA . ILE A 1 88 ? 6.984 -3.754 -10.729 1.00 87.25 88 ILE A CA 1
ATOM 722 C C . ILE A 1 88 ? 7.568 -4.707 -9.677 1.00 87.25 88 ILE A C 1
ATOM 724 O O . ILE A 1 88 ? 7.205 -4.648 -8.504 1.00 87.25 88 ILE A O 1
ATOM 728 N N . VAL A 1 89 ? 8.546 -5.529 -10.067 1.00 88.81 89 VAL A N 1
ATOM 729 C CA . VAL A 1 89 ? 9.267 -6.422 -9.150 1.00 88.81 89 VAL A CA 1
ATOM 730 C C . VAL A 1 89 ? 9.959 -5.646 -8.027 1.00 88.81 89 VAL A C 1
ATOM 732 O O . VAL A 1 89 ? 9.877 -6.064 -6.871 1.00 88.81 89 VAL A O 1
ATOM 735 N N . LYS A 1 90 ? 10.610 -4.513 -8.324 1.00 87.06 90 LYS A N 1
ATOM 736 C CA . LYS A 1 90 ? 11.220 -3.646 -7.302 1.00 87.06 90 LYS A CA 1
ATOM 737 C C . LYS A 1 90 ? 10.167 -3.167 -6.295 1.00 87.06 90 LYS A C 1
ATOM 739 O O . LYS A 1 90 ? 10.344 -3.365 -5.099 1.00 87.06 90 LYS A O 1
ATOM 744 N N . ARG A 1 91 ? 9.035 -2.644 -6.771 1.00 89.06 91 ARG A N 1
ATOM 745 C CA . ARG A 1 91 ? 7.934 -2.146 -5.922 1.00 89.06 91 ARG A CA 1
ATOM 746 C C . ARG A 1 91 ? 7.270 -3.232 -5.072 1.00 89.06 91 ARG A C 1
ATOM 748 O O . ARG A 1 91 ? 6.881 -2.981 -3.933 1.00 89.06 91 ARG A O 1
ATOM 755 N N . LYS A 1 92 ? 7.152 -4.451 -5.605 1.00 92.31 92 LYS A N 1
ATOM 756 C CA . LYS A 1 92 ? 6.690 -5.637 -4.862 1.00 92.31 92 LYS A CA 1
ATOM 757 C C . LYS A 1 92 ? 7.699 -6.070 -3.804 1.00 92.31 92 LYS A C 1
ATOM 759 O O . LYS A 1 92 ? 7.325 -6.415 -2.685 1.00 92.31 92 LYS A O 1
ATOM 764 N N . THR A 1 93 ? 8.987 -5.994 -4.131 1.00 90.25 93 THR A N 1
ATOM 765 C CA . THR A 1 93 ? 10.073 -6.268 -3.181 1.00 90.25 93 THR A CA 1
ATOM 766 C C . THR A 1 93 ? 10.059 -5.272 -2.022 1.00 90.25 93 THR A C 1
ATOM 768 O O . THR A 1 93 ? 10.319 -5.668 -0.889 1.00 90.25 93 THR A O 1
ATOM 771 N N . ASP A 1 94 ? 9.698 -4.010 -2.259 1.00 91.56 94 ASP A N 1
ATOM 772 C CA . ASP A 1 94 ? 9.600 -3.008 -1.194 1.00 91.56 94 ASP A CA 1
ATOM 773 C C . ASP A 1 94 ? 8.518 -3.345 -0.153 1.00 91.56 94 ASP A C 1
ATOM 775 O O . ASP A 1 94 ? 8.723 -3.104 1.037 1.00 91.56 94 ASP A O 1
ATOM 779 N N . ILE A 1 95 ? 7.419 -3.998 -0.555 1.00 93.44 95 ILE A N 1
ATOM 780 C CA . ILE A 1 95 ? 6.422 -4.538 0.389 1.00 93.44 95 ILE A CA 1
ATOM 781 C C . ILE A 1 95 ? 7.041 -5.650 1.240 1.00 93.44 95 ILE A C 1
ATOM 783 O O . ILE A 1 95 ? 6.891 -5.659 2.461 1.00 93.44 95 ILE A O 1
ATOM 787 N N . LEU A 1 96 ? 7.783 -6.572 0.619 1.00 93.44 96 LEU A N 1
ATOM 788 C CA . LEU A 1 96 ? 8.464 -7.649 1.344 1.00 93.44 96 LEU A CA 1
ATOM 789 C C . LEU A 1 96 ? 9.496 -7.103 2.340 1.00 93.44 96 LEU A C 1
ATOM 791 O O . LEU A 1 96 ? 9.580 -7.598 3.460 1.00 93.44 96 LEU A O 1
ATOM 795 N N . LYS A 1 97 ? 10.245 -6.061 1.966 1.00 92.75 97 LYS A N 1
ATOM 796 C CA . LYS A 1 97 ? 11.198 -5.370 2.848 1.00 92.75 97 LYS A CA 1
ATOM 797 C C . LYS A 1 97 ? 10.504 -4.669 4.020 1.00 92.75 97 LYS A C 1
ATOM 799 O O . LYS A 1 97 ? 10.979 -4.789 5.144 1.00 92.75 97 LYS A O 1
ATOM 804 N N . LEU A 1 98 ? 9.381 -3.985 3.781 1.00 94.06 98 LEU A N 1
ATOM 805 C CA . LEU A 1 98 ? 8.561 -3.376 4.837 1.00 94.06 98 LEU A CA 1
ATOM 806 C C . LEU A 1 98 ? 8.094 -4.427 5.854 1.00 94.06 98 LEU A C 1
ATOM 808 O O . LEU A 1 98 ? 8.206 -4.226 7.061 1.00 94.06 98 LEU A O 1
ATOM 812 N N . ILE A 1 99 ? 7.621 -5.574 5.372 1.00 94.56 99 ILE A N 1
ATOM 813 C CA . ILE A 1 99 ? 7.180 -6.672 6.236 1.00 94.56 99 ILE A CA 1
ATOM 814 C C . ILE A 1 99 ? 8.362 -7.302 6.978 1.00 94.56 99 ILE A C 1
ATOM 816 O O . ILE A 1 99 ? 8.254 -7.570 8.171 1.00 94.56 99 ILE A O 1
ATOM 820 N N . LEU A 1 100 ? 9.509 -7.487 6.319 1.00 93.56 100 LEU A N 1
ATOM 821 C CA . LEU A 1 100 ? 10.726 -7.983 6.966 1.00 93.56 100 LEU A CA 1
ATOM 822 C C . LEU A 1 100 ? 11.216 -7.056 8.083 1.00 93.56 100 LEU A C 1
ATOM 824 O O . LEU A 1 100 ? 11.582 -7.557 9.141 1.00 93.56 100 LEU A O 1
ATOM 828 N N . ALA A 1 101 ? 11.173 -5.736 7.887 1.00 93.94 101 ALA A N 1
ATOM 829 C CA . ALA A 1 101 ? 11.503 -4.766 8.930 1.00 93.94 101 ALA A CA 1
ATOM 830 C C . ALA A 1 101 ? 10.630 -4.965 10.183 1.00 93.94 101 ALA A C 1
ATOM 832 O O . ALA A 1 101 ? 11.140 -5.036 11.300 1.00 93.94 101 ALA A O 1
ATOM 833 N N . LEU A 1 102 ? 9.320 -5.152 10.000 1.00 95.50 102 LEU A N 1
ATOM 834 C CA . LEU A 1 102 ? 8.405 -5.440 11.107 1.00 95.50 102 LEU A CA 1
ATOM 835 C C . LEU A 1 102 ? 8.666 -6.820 11.730 1.00 95.50 102 LEU A C 1
ATOM 837 O O . LEU A 1 102 ? 8.603 -6.966 12.947 1.00 95.50 102 LEU A O 1
ATOM 841 N N . ILE A 1 103 ? 8.999 -7.837 10.927 1.00 94.62 103 ILE A N 1
ATOM 842 C CA . ILE A 1 103 ? 9.356 -9.174 11.428 1.00 94.62 103 ILE A CA 1
ATOM 843 C C . ILE A 1 103 ? 10.616 -9.111 12.299 1.00 94.62 103 ILE A C 1
ATOM 845 O O . ILE A 1 103 ? 10.659 -9.784 13.330 1.00 94.62 103 ILE A O 1
ATOM 849 N N . CYS A 1 104 ? 11.617 -8.309 11.923 1.00 94.50 104 CYS A N 1
ATOM 850 C CA . CYS A 1 104 ? 12.824 -8.098 12.724 1.00 94.50 104 CYS A CA 1
ATOM 851 C C . CYS A 1 104 ? 12.483 -7.550 14.115 1.00 94.50 104 CYS A C 1
ATOM 853 O O . CYS A 1 104 ? 12.970 -8.092 15.107 1.00 94.50 104 CYS A O 1
ATOM 855 N N . ILE A 1 105 ? 11.587 -6.561 14.195 1.00 95.50 105 ILE A N 1
ATOM 856 C CA . ILE A 1 105 ? 11.102 -6.028 15.477 1.00 95.50 105 ILE A CA 1
ATOM 857 C C . ILE A 1 105 ? 10.311 -7.099 16.244 1.00 95.50 105 ILE A C 1
ATOM 859 O O . ILE A 1 105 ? 10.567 -7.342 17.418 1.00 95.50 105 ILE A O 1
ATOM 863 N N . TYR A 1 106 ? 9.391 -7.800 15.578 1.00 94.31 106 TYR A N 1
ATOM 864 C CA . TYR A 1 106 ? 8.537 -8.805 16.214 1.00 94.31 106 TYR A CA 1
ATOM 865 C C . TYR A 1 106 ? 9.308 -9.999 16.802 1.00 94.31 106 TYR A C 1
ATOM 867 O O . TYR A 1 106 ? 8.967 -10.491 17.875 1.00 94.31 106 TYR A O 1
ATOM 875 N N . LYS A 1 107 ? 10.314 -10.513 16.086 1.00 92.25 107 LYS A N 1
ATOM 876 C CA . LYS A 1 107 ? 11.044 -11.735 16.468 1.00 92.25 107 LYS A CA 1
ATOM 877 C C . LYS A 1 107 ? 12.260 -11.466 17.357 1.00 92.25 107 LYS A C 1
ATOM 879 O O . LYS A 1 107 ? 12.792 -12.422 17.924 1.00 92.25 107 LYS A O 1
ATOM 884 N N . SER A 1 108 ? 12.733 -10.224 17.455 1.00 93.56 108 SER A N 1
ATOM 885 C CA . SER A 1 108 ? 13.907 -9.902 18.268 1.00 93.56 108 SER A CA 1
ATOM 886 C C . SER A 1 108 ? 13.574 -9.944 19.761 1.00 93.56 108 SER A C 1
ATOM 888 O O . SER A 1 108 ? 12.602 -9.349 20.220 1.00 93.56 108 SER A O 1
ATOM 890 N N . TYR A 1 109 ? 14.421 -10.637 20.526 1.00 94.06 109 TYR A N 1
ATOM 891 C CA . TYR A 1 109 ? 14.339 -10.708 21.988 1.00 94.06 109 TYR A CA 1
ATOM 892 C C . TYR A 1 109 ? 14.782 -9.406 22.674 1.00 94.06 109 TYR A C 1
ATOM 894 O O . TYR A 1 109 ? 14.672 -9.299 23.893 1.00 94.06 109 TYR A O 1
ATOM 902 N N . GLU A 1 110 ? 15.337 -8.456 21.915 1.00 95.06 110 GLU A N 1
ATOM 903 C CA . GLU A 1 110 ? 15.848 -7.183 22.433 1.00 95.06 110 GLU A CA 1
ATOM 904 C C . GLU A 1 110 ? 14.737 -6.150 22.634 1.00 95.06 110 GLU A C 1
ATOM 906 O O . GLU A 1 110 ? 14.895 -5.248 23.452 1.00 95.06 110 GLU A O 1
ATOM 911 N N . TYR A 1 111 ? 13.603 -6.301 21.941 1.00 95.00 111 TYR A N 1
ATOM 912 C CA . TYR A 1 111 ? 12.462 -5.404 22.097 1.00 95.00 111 TYR A CA 1
ATOM 913 C C . TYR A 1 111 ? 11.472 -5.902 23.146 1.00 95.00 111 TYR A C 1
ATOM 915 O O . TYR A 1 111 ? 11.240 -7.102 23.307 1.00 95.00 111 TYR A O 1
ATOM 923 N N . GLU A 1 112 ? 10.840 -4.950 23.831 1.00 93.12 112 GLU A N 1
ATOM 924 C CA . GLU A 1 112 ? 9.755 -5.229 24.766 1.00 93.12 112 GLU A CA 1
ATOM 925 C C . GLU A 1 112 ? 8.511 -5.800 24.060 1.00 93.12 112 GLU A C 1
ATOM 927 O O . GLU A 1 112 ? 8.266 -5.558 22.877 1.00 93.12 112 GLU A O 1
ATOM 932 N N . GLU A 1 113 ? 7.665 -6.500 24.822 1.00 92.06 113 GLU A N 1
ATOM 933 C CA . GLU A 1 113 ? 6.428 -7.134 24.331 1.00 92.06 113 GLU A CA 1
ATOM 934 C C . GLU A 1 113 ? 5.525 -6.155 23.562 1.00 92.06 113 GLU A C 1
ATOM 936 O O . GLU A 1 113 ? 4.936 -6.513 22.545 1.00 92.06 113 GLU A O 1
ATOM 941 N N . TYR A 1 114 ? 5.468 -4.889 23.986 1.00 90.62 114 TYR A N 1
ATOM 942 C CA . TYR A 1 114 ? 4.633 -3.886 23.326 1.00 90.62 114 TYR A CA 1
ATOM 943 C C . TYR A 1 114 ? 5.106 -3.565 21.892 1.00 90.62 114 TYR A C 1
ATOM 945 O O . TYR A 1 114 ? 4.277 -3.382 21.002 1.00 90.62 114 TYR A O 1
ATOM 953 N N . MET A 1 115 ? 6.424 -3.519 21.650 1.00 93.81 115 MET A N 1
ATOM 954 C CA . MET A 1 115 ? 7.012 -3.278 20.322 1.00 93.81 115 MET A CA 1
ATOM 955 C C . MET A 1 115 ? 6.699 -4.444 19.394 1.00 93.81 115 MET A C 1
ATOM 957 O O . MET A 1 115 ? 6.312 -4.255 18.240 1.00 93.81 115 MET A O 1
ATOM 961 N N . GLN A 1 116 ? 6.842 -5.661 19.925 1.00 93.44 116 GLN A N 1
ATOM 962 C CA . GLN A 1 116 ? 6.526 -6.887 19.209 1.00 93.44 116 GLN A CA 1
ATOM 963 C C . GLN A 1 116 ? 5.038 -6.914 18.833 1.00 93.44 116 GLN A C 1
ATOM 965 O O . GLN A 1 116 ? 4.695 -7.216 17.690 1.00 93.44 116 GLN A O 1
ATOM 970 N N . ASP A 1 117 ? 4.148 -6.526 19.742 1.00 91.81 117 ASP A N 1
ATOM 971 C CA . ASP A 1 117 ? 2.712 -6.495 19.476 1.00 91.81 117 ASP A CA 1
ATOM 972 C C . ASP A 1 117 ? 2.301 -5.424 18.457 1.00 91.81 117 ASP A C 1
ATOM 974 O O . ASP A 1 117 ? 1.447 -5.702 17.607 1.00 91.81 117 ASP A O 1
ATOM 978 N N . TYR A 1 118 ? 2.915 -4.235 18.478 1.00 93.38 118 TYR A N 1
ATOM 979 C CA . TYR A 1 118 ? 2.710 -3.236 17.421 1.00 93.38 118 TYR A CA 1
ATOM 980 C C . TYR A 1 118 ? 3.214 -3.735 16.069 1.00 93.38 118 TYR A C 1
ATOM 982 O O . TYR A 1 118 ? 2.491 -3.640 15.073 1.00 93.38 118 TYR A O 1
ATOM 990 N N . ALA A 1 119 ? 4.411 -4.325 16.033 1.00 94.62 119 ALA A N 1
ATOM 991 C CA . ALA A 1 119 ? 4.974 -4.896 14.818 1.00 94.62 119 ALA A CA 1
ATOM 992 C C . ALA A 1 119 ? 4.065 -5.986 14.244 1.00 94.62 119 ALA A C 1
ATOM 994 O O . ALA A 1 119 ? 3.721 -5.951 13.064 1.00 94.62 119 ALA A O 1
ATOM 995 N N . LYS A 1 120 ? 3.604 -6.913 15.091 1.00 93.19 120 LYS A N 1
ATOM 996 C CA . LYS A 1 120 ? 2.675 -7.971 14.698 1.00 93.19 120 LYS A CA 1
ATOM 997 C C . LYS A 1 120 ? 1.372 -7.402 14.149 1.00 93.19 120 LYS A C 1
ATOM 999 O O . LYS A 1 120 ? 0.901 -7.873 13.122 1.00 93.19 120 LYS A O 1
ATOM 1004 N N . GLN A 1 121 ? 0.777 -6.408 14.803 1.00 92.75 121 GLN A N 1
ATOM 1005 C CA . GLN A 1 121 ? -0.458 -5.808 14.298 1.00 92.75 121 GLN A CA 1
ATOM 1006 C C . GLN A 1 121 ? -0.261 -5.122 12.953 1.00 92.75 121 GLN A C 1
ATOM 1008 O O . GLN A 1 121 ? -1.095 -5.287 12.070 1.00 92.75 121 GLN A O 1
ATOM 1013 N N . LEU A 1 122 ? 0.843 -4.400 12.757 1.00 94.69 122 LEU A N 1
ATOM 1014 C CA . LEU A 1 122 ? 1.137 -3.816 11.454 1.00 94.69 122 LEU A CA 1
ATOM 1015 C C . LEU A 1 122 ? 1.380 -4.881 10.383 1.00 94.69 122 LEU A C 1
ATOM 1017 O O . LEU A 1 122 ? 0.886 -4.704 9.275 1.00 94.69 122 LEU A O 1
ATOM 1021 N N . ILE A 1 123 ? 2.056 -5.994 10.695 1.00 94.56 123 ILE A N 1
ATOM 1022 C CA . ILE A 1 123 ? 2.173 -7.138 9.772 1.00 94.56 123 ILE A CA 1
ATOM 1023 C C . ILE A 1 123 ? 0.775 -7.630 9.396 1.00 94.56 123 ILE A C 1
ATOM 1025 O O . ILE A 1 123 ? 0.448 -7.679 8.212 1.00 94.56 123 ILE A O 1
ATOM 1029 N N . ASP A 1 124 ? -0.061 -7.906 10.400 1.00 91.50 124 ASP A N 1
ATOM 1030 C CA . ASP A 1 124 ? -1.415 -8.435 10.228 1.00 91.50 124 ASP A CA 1
ATOM 1031 C C . ASP A 1 124 ? -2.307 -7.500 9.401 1.00 91.50 124 ASP A C 1
ATOM 1033 O O . ASP A 1 124 ? -3.219 -7.982 8.740 1.00 91.50 124 ASP A O 1
ATOM 1037 N N . LEU A 1 125 ? -2.073 -6.185 9.451 1.00 93.81 125 LEU A N 1
ATOM 1038 C CA . LEU A 1 125 ? -2.883 -5.198 8.741 1.00 93.81 125 LEU A CA 1
ATOM 1039 C C . LEU A 1 125 ? -2.358 -4.893 7.337 1.00 93.81 125 LEU A C 1
ATOM 1041 O O . LEU A 1 125 ? -3.147 -4.833 6.392 1.00 93.81 125 LEU A O 1
ATOM 1045 N N . ILE A 1 126 ? -1.044 -4.690 7.198 1.00 94.25 126 ILE A N 1
ATOM 1046 C CA . ILE A 1 126 ? -0.388 -4.304 5.943 1.00 94.25 126 ILE A CA 1
ATOM 1047 C C . ILE A 1 126 ? -0.400 -5.466 4.951 1.00 94.25 126 ILE A C 1
ATOM 1049 O O . ILE A 1 126 ? -0.649 -5.234 3.767 1.00 94.25 126 ILE A O 1
ATOM 1053 N N . GLN A 1 127 ? -0.182 -6.705 5.414 1.00 92.56 127 GLN A N 1
ATOM 1054 C CA . GLN A 1 127 ? -0.161 -7.875 4.531 1.00 92.56 127 GLN A CA 1
ATOM 1055 C C . GLN A 1 127 ? -1.481 -8.054 3.768 1.00 92.56 127 GLN A C 1
ATOM 1057 O O . GLN A 1 127 ? -1.462 -8.470 2.616 1.00 92.56 127 GLN A O 1
ATOM 1062 N N . GLU A 1 128 ? -2.611 -7.708 4.395 1.00 92.56 128 GLU A N 1
ATOM 1063 C CA . GLU A 1 128 ? -3.943 -7.914 3.825 1.00 92.56 128 GLU A CA 1
ATOM 1064 C C . GLU A 1 128 ? -4.278 -6.851 2.775 1.00 92.56 128 GLU A C 1
ATOM 1066 O O . GLU A 1 128 ? -4.753 -7.172 1.689 1.00 92.56 128 GLU A O 1
ATOM 1071 N N . ILE A 1 129 ? -3.980 -5.576 3.053 1.00 94.12 129 ILE A N 1
ATOM 1072 C CA . ILE A 1 129 ? -4.297 -4.479 2.123 1.00 94.12 129 ILE A CA 1
ATOM 1073 C C . ILE A 1 129 ? -3.290 -4.352 0.979 1.00 94.12 129 ILE A C 1
ATOM 1075 O O . ILE A 1 129 ? -3.640 -3.833 -0.078 1.00 94.12 129 ILE A O 1
ATOM 1079 N N . MET A 1 130 ? -2.051 -4.812 1.176 1.00 95.00 130 MET A N 1
ATOM 1080 C CA . MET A 1 130 ? -0.998 -4.776 0.158 1.00 95.00 130 MET A CA 1
ATOM 1081 C C . MET A 1 130 ? -0.774 -6.133 -0.521 1.00 95.00 130 MET A C 1
ATOM 1083 O O . MET A 1 130 ? 0.191 -6.266 -1.274 1.00 95.00 130 MET A O 1
ATOM 1087 N N . PHE A 1 131 ? -1.629 -7.137 -0.294 1.00 94.50 131 PHE A N 1
ATOM 1088 C CA . PHE A 1 131 ? -1.528 -8.440 -0.959 1.00 94.50 131 PHE A CA 1
ATOM 1089 C C . PHE A 1 131 ? -1.536 -8.286 -2.488 1.00 94.50 131 PHE A C 1
ATOM 1091 O O . PHE A 1 131 ? -2.394 -7.605 -3.053 1.00 94.50 131 PHE A O 1
ATOM 1098 N N . CYS A 1 132 ? -0.541 -8.877 -3.158 1.00 93.75 132 CYS A N 1
ATOM 1099 C CA . CYS A 1 132 ? -0.284 -8.706 -4.595 1.00 93.75 132 CYS A CA 1
ATOM 1100 C C . CYS A 1 132 ? -0.222 -7.237 -5.081 1.00 93.75 132 CYS A C 1
ATOM 1102 O O . CYS A 1 132 ? -0.319 -6.982 -6.282 1.00 93.75 132 CYS A O 1
ATOM 1104 N N . GLY A 1 133 ? -0.020 -6.271 -4.184 1.00 93.88 133 GLY A N 1
ATOM 1105 C CA . GLY A 1 133 ? 0.089 -4.849 -4.496 1.00 93.88 133 GLY A CA 1
ATOM 1106 C C . GLY A 1 133 ? 1.489 -4.399 -4.922 1.00 93.88 133 GLY A C 1
ATOM 1107 O O . GLY A 1 133 ? 2.369 -5.216 -5.196 1.00 93.88 133 GLY A O 1
ATOM 1108 N N . GLU A 1 134 ? 1.692 -3.082 -4.960 1.00 93.31 134 GLU A N 1
ATOM 1109 C CA . GLU A 1 134 ? 2.960 -2.402 -5.267 1.00 93.31 134 GLU A CA 1
ATOM 1110 C C . GLU A 1 134 ? 3.130 -1.151 -4.394 1.00 93.31 134 GLU A C 1
ATOM 1112 O O . GLU A 1 134 ? 2.238 -0.305 -4.384 1.00 93.31 134 GLU A O 1
ATOM 1117 N N . ILE A 1 135 ? 4.274 -0.970 -3.720 1.00 93.38 135 ILE A N 1
ATOM 1118 C CA . ILE A 1 135 ? 4.614 0.319 -3.088 1.00 93.38 135 ILE A CA 1
ATOM 1119 C C . ILE A 1 135 ? 5.243 1.241 -4.129 1.00 93.38 135 ILE A C 1
ATOM 1121 O O . ILE A 1 135 ? 6.217 0.879 -4.781 1.00 93.38 135 ILE A O 1
ATOM 1125 N N . HIS A 1 136 ? 4.715 2.457 -4.256 1.00 89.38 136 HIS A N 1
ATOM 1126 C CA . HIS A 1 136 ? 5.279 3.480 -5.139 1.00 89.38 136 HIS A CA 1
ATOM 1127 C C . HIS A 1 136 ? 6.177 4.454 -4.396 1.00 89.38 136 HIS A C 1
ATOM 1129 O O . HIS A 1 136 ? 7.220 4.828 -4.924 1.00 89.38 136 HIS A O 1
ATOM 1135 N N . LYS A 1 137 ? 5.751 4.896 -3.207 1.00 88.94 137 LYS A N 1
ATOM 1136 C CA . LYS A 1 137 ? 6.471 5.864 -2.371 1.00 88.94 137 LYS A CA 1
ATOM 1137 C C . LYS A 1 137 ? 6.148 5.650 -0.896 1.00 88.94 137 LYS A C 1
ATOM 1139 O O . LYS A 1 137 ? 5.012 5.334 -0.551 1.00 88.94 137 LYS A O 1
ATOM 1144 N N . ILE A 1 138 ? 7.124 5.912 -0.035 1.00 89.62 138 ILE A N 1
ATOM 1145 C CA . ILE A 1 138 ? 6.997 5.956 1.422 1.00 89.62 138 ILE A CA 1
ATOM 1146 C C . ILE A 1 138 ? 7.500 7.323 1.885 1.00 89.62 138 ILE A C 1
ATOM 1148 O O . ILE A 1 138 ? 8.681 7.626 1.786 1.00 89.62 138 ILE A O 1
ATOM 1152 N N . TYR A 1 139 ? 6.620 8.164 2.406 1.00 88.25 139 TYR A N 1
ATOM 1153 C CA . TYR A 1 139 ? 6.980 9.423 3.044 1.00 88.25 139 TYR A CA 1
ATOM 1154 C C . TYR A 1 139 ? 7.200 9.175 4.526 1.00 88.25 139 TYR A C 1
ATOM 1156 O O . TYR A 1 139 ? 6.314 8.647 5.198 1.00 88.25 139 TYR A O 1
ATOM 1164 N N . ILE A 1 140 ? 8.366 9.572 5.022 1.00 87.75 140 ILE A N 1
ATOM 1165 C CA . ILE A 1 140 ? 8.724 9.477 6.436 1.00 87.75 140 ILE A CA 1
ATOM 1166 C C . ILE A 1 140 ? 8.843 10.891 6.992 1.00 87.75 140 ILE A C 1
ATOM 1168 O O . ILE A 1 140 ? 9.607 11.709 6.467 1.00 87.75 140 ILE A O 1
ATOM 1172 N N . GLN A 1 141 ? 8.089 11.169 8.052 1.00 86.00 141 GLN A N 1
ATOM 1173 C CA . GLN A 1 141 ? 8.169 12.431 8.774 1.00 86.00 141 GLN A CA 1
ATOM 1174 C C . GLN A 1 141 ? 9.434 12.466 9.636 1.00 86.00 141 GLN A C 1
ATOM 1176 O O . GLN A 1 141 ? 9.609 11.665 10.551 1.00 86.00 141 GLN A O 1
ATOM 1181 N N . MET A 1 142 ? 10.309 13.421 9.343 1.00 82.38 142 MET A N 1
ATOM 1182 C CA . MET A 1 142 ? 11.580 13.628 10.033 1.00 82.38 142 MET A CA 1
ATOM 1183 C C . MET A 1 142 ? 11.478 14.664 11.151 1.00 82.38 142 MET A C 1
ATOM 1185 O O . MET A 1 142 ? 12.344 14.680 12.021 1.00 82.38 142 MET A O 1
ATOM 1189 N N . LYS A 1 143 ? 10.447 15.522 11.148 1.00 83.12 143 LYS A N 1
ATOM 1190 C CA . LYS A 1 143 ? 10.184 16.439 12.262 1.00 83.12 143 LYS A CA 1
ATOM 1191 C C . LYS A 1 143 ? 9.875 15.636 13.524 1.00 83.12 143 LYS A C 1
ATOM 1193 O O . LYS A 1 143 ? 9.149 14.639 13.464 1.00 83.12 143 LYS A O 1
ATOM 1198 N N . GLU A 1 144 ? 10.407 16.078 14.657 1.00 82.31 144 GLU A N 1
ATOM 1199 C CA . GLU A 1 144 ? 10.066 15.507 15.958 1.00 82.31 144 GLU A CA 1
ATOM 1200 C C . GLU A 1 144 ? 8.568 15.658 16.229 1.00 82.31 144 GLU A C 1
ATOM 1202 O O . GLU A 1 144 ? 7.933 16.650 15.855 1.00 82.31 144 GLU A O 1
ATOM 1207 N N . TYR A 1 145 ? 7.993 14.632 16.845 1.00 83.75 145 TYR A N 1
ATOM 1208 C CA . TYR A 1 145 ? 6.599 14.659 17.242 1.00 83.75 145 TYR A CA 1
ATOM 1209 C C . TYR A 1 145 ? 6.408 15.642 18.402 1.00 83.75 145 TYR A C 1
ATOM 1211 O O . TYR A 1 145 ? 7.106 15.559 19.413 1.00 83.75 145 TYR A O 1
ATOM 1219 N N . ASN A 1 146 ? 5.489 16.599 18.247 1.00 82.12 146 ASN A N 1
ATOM 1220 C CA . ASN A 1 146 ? 5.367 17.707 19.189 1.00 82.12 146 ASN A CA 1
ATOM 1221 C C . ASN A 1 146 ? 4.551 17.314 20.428 1.00 82.12 146 ASN A C 1
ATOM 1223 O O . ASN A 1 146 ? 3.356 17.602 20.534 1.00 82.12 146 ASN A O 1
ATOM 1227 N N . ILE A 1 147 ? 5.220 16.666 21.380 1.00 79.69 147 ILE A N 1
ATOM 1228 C CA . ILE A 1 147 ? 4.608 16.231 22.638 1.00 79.69 147 ILE A CA 1
ATOM 1229 C C . ILE A 1 147 ? 4.241 17.391 23.576 1.00 79.69 147 ILE A C 1
ATOM 1231 O O . ILE A 1 147 ? 3.448 17.184 24.492 1.00 79.69 147 ILE A O 1
ATOM 1235 N N . GLU A 1 148 ? 4.766 18.602 23.349 1.00 84.19 148 GLU A N 1
ATOM 1236 C CA . GLU A 1 148 ? 4.514 19.774 24.204 1.00 84.19 148 GLU A CA 1
ATOM 1237 C C . GLU A 1 148 ? 3.076 20.301 24.090 1.00 84.19 148 GLU A C 1
ATOM 1239 O O . GLU A 1 148 ? 2.550 20.883 25.039 1.00 84.19 148 GLU A O 1
ATOM 1244 N N . ILE A 1 149 ? 2.429 20.095 22.941 1.00 83.62 149 ILE A N 1
ATOM 1245 C CA . ILE A 1 149 ? 1.027 20.473 22.728 1.00 83.62 149 ILE A CA 1
ATOM 1246 C C . ILE A 1 149 ? 0.122 19.356 23.267 1.00 83.62 149 ILE A C 1
ATOM 1248 O O . ILE A 1 149 ? 0.423 18.188 23.026 1.00 83.62 149 ILE A O 1
ATOM 1252 N N . PRO A 1 150 ? -0.985 19.657 23.970 1.00 83.81 150 PRO A N 1
ATOM 1253 C CA . PRO A 1 150 ? -1.957 18.645 24.384 1.00 83.81 150 PRO A CA 1
ATOM 1254 C C . PRO A 1 150 ? -2.536 17.859 23.198 1.00 83.81 150 PRO A C 1
ATOM 1256 O O . PRO A 1 150 ? -2.849 18.433 22.157 1.00 83.81 150 PRO A O 1
ATOM 1259 N N . MET A 1 151 ? -2.721 16.543 23.351 1.00 84.00 151 MET A N 1
ATOM 1260 C CA . MET A 1 151 ? -3.200 15.642 22.287 1.00 84.00 151 MET A CA 1
ATOM 1261 C C . MET A 1 151 ? -4.495 16.123 21.605 1.00 84.00 151 MET A C 1
ATOM 1263 O O . MET A 1 151 ? -4.631 16.006 20.389 1.00 84.00 151 MET A O 1
ATOM 1267 N N . ASP A 1 152 ? -5.438 16.676 22.368 1.00 83.00 152 ASP A N 1
ATOM 1268 C CA . ASP A 1 152 ? -6.733 17.180 21.894 1.00 83.00 152 ASP A CA 1
ATOM 1269 C C . ASP A 1 152 ? -6.646 18.524 21.147 1.00 83.00 152 ASP A C 1
ATOM 1271 O O . ASP A 1 152 ? -7.598 18.938 20.474 1.00 83.00 152 ASP A O 1
ATOM 1275 N N . GLU A 1 153 ? -5.487 19.174 21.206 1.00 83.69 153 GLU A N 1
ATOM 1276 C CA . GLU A 1 153 ? -5.153 20.390 20.468 1.00 83.69 153 GLU A CA 1
ATOM 1277 C C . GLU A 1 153 ? -4.213 20.121 19.285 1.00 83.69 153 GLU A C 1
ATOM 1279 O O . GLU A 1 153 ? -4.185 20.923 18.347 1.00 83.69 153 GLU A O 1
ATOM 1284 N N . ARG A 1 154 ? -3.508 18.978 19.279 1.00 82.25 154 ARG A N 1
ATOM 1285 C CA . ARG A 1 154 ? -2.594 18.595 18.197 1.00 82.25 154 ARG A CA 1
ATOM 1286 C C . ARG A 1 154 ? -3.330 18.419 16.882 1.00 82.25 154 ARG A C 1
ATOM 1288 O O . ARG A 1 154 ? -4.319 17.690 16.766 1.00 82.25 154 ARG A O 1
ATOM 1295 N N . GLY A 1 155 ? -2.787 19.057 15.860 1.00 75.69 155 GLY A N 1
ATOM 1296 C CA . GLY A 1 155 ? -3.243 18.950 14.496 1.00 75.69 155 GLY A CA 1
ATOM 1297 C C . GLY A 1 155 ? -2.175 18.392 13.571 1.00 75.69 155 GLY A C 1
ATOM 1298 O O . GLY A 1 155 ? -1.140 17.844 13.938 1.00 75.69 155 GLY A O 1
ATOM 1299 N N . SER A 1 156 ? -2.452 18.562 12.292 1.00 69.38 156 SER A N 1
ATOM 1300 C CA . SER A 1 156 ? -1.583 18.113 11.205 1.00 69.38 156 SER A CA 1
ATOM 1301 C C . SER A 1 156 ? -0.208 18.814 11.124 1.00 69.38 156 SER A C 1
ATOM 1303 O O . SER A 1 156 ? 0.666 18.316 10.424 1.00 69.38 156 SER A O 1
ATOM 1305 N N . ASP A 1 157 ? 0.004 19.949 11.803 1.00 75.50 157 ASP A N 1
ATOM 1306 C CA . ASP A 1 157 ? 1.303 20.658 11.835 1.00 75.50 157 ASP A CA 1
ATOM 1307 C C . ASP A 1 157 ? 2.247 20.140 12.943 1.00 75.50 157 ASP A C 1
ATOM 1309 O O . ASP A 1 157 ? 3.444 20.457 12.967 1.00 75.50 157 ASP A O 1
ATOM 1313 N N . ASP A 1 158 ? 1.728 19.260 13.802 1.00 78.56 158 ASP A N 1
ATOM 1314 C CA . ASP A 1 158 ? 2.403 18.705 14.980 1.00 78.56 158 ASP A CA 1
ATOM 1315 C C . ASP A 1 158 ? 3.052 17.342 14.707 1.00 78.56 158 ASP A C 1
ATOM 1317 O O . ASP A 1 158 ? 3.361 16.590 15.626 1.00 78.56 158 ASP A O 1
ATOM 1321 N N . ALA A 1 159 ? 3.281 17.035 13.423 1.00 80.12 159 ALA A N 1
ATOM 1322 C CA . ALA A 1 159 ? 3.933 15.809 12.957 1.00 80.12 159 ALA A CA 1
ATOM 1323 C C . ALA A 1 159 ? 3.225 14.514 13.412 1.00 80.12 159 ALA A C 1
ATOM 1325 O O . ALA A 1 159 ? 3.875 13.494 13.647 1.00 80.12 159 ALA A O 1
ATOM 1326 N N . THR A 1 160 ? 1.890 14.569 13.499 1.00 84.56 160 THR A N 1
ATOM 1327 C CA . THR A 1 160 ? 1.003 13.463 13.897 1.00 84.56 160 THR A CA 1
ATOM 1328 C C . THR A 1 160 ? 1.027 12.309 12.892 1.00 84.56 160 THR A C 1
ATOM 1330 O O . THR A 1 160 ? 1.072 11.153 13.295 1.00 84.56 160 THR A O 1
ATOM 1333 N N . THR A 1 161 ? 1.117 12.585 11.589 1.00 87.56 161 THR A N 1
ATOM 1334 C CA . THR A 1 161 ? 1.398 11.556 10.572 1.00 87.56 161 THR A CA 1
ATOM 1335 C C . THR A 1 161 ? 2.884 11.233 10.525 1.00 87.56 161 THR A C 1
ATOM 1337 O O . THR A 1 161 ? 3.691 12.090 10.157 1.00 87.56 161 THR A O 1
ATOM 1340 N N . ARG A 1 162 ? 3.250 9.987 10.848 1.00 87.31 162 ARG A N 1
ATOM 1341 C CA . ARG A 1 162 ? 4.653 9.532 10.853 1.00 87.31 162 ARG A CA 1
ATOM 1342 C C . ARG A 1 162 ? 5.072 8.902 9.539 1.00 87.31 162 ARG A C 1
ATOM 1344 O O . ARG A 1 162 ? 6.165 9.180 9.047 1.00 87.31 162 ARG A O 1
ATOM 1351 N N . PHE A 1 163 ? 4.174 8.121 8.946 1.00 89.56 163 PHE A N 1
ATOM 1352 C CA . PHE A 1 163 ? 4.396 7.485 7.655 1.00 89.56 163 PHE A CA 1
ATOM 1353 C C . PHE A 1 163 ? 3.223 7.745 6.721 1.00 89.56 163 PHE A C 1
ATOM 1355 O O . PHE A 1 163 ? 2.065 7.764 7.139 1.00 89.56 163 PHE A O 1
ATOM 1362 N N . SER A 1 164 ? 3.514 7.922 5.437 1.00 92.25 164 SER A N 1
ATOM 1363 C CA . SER A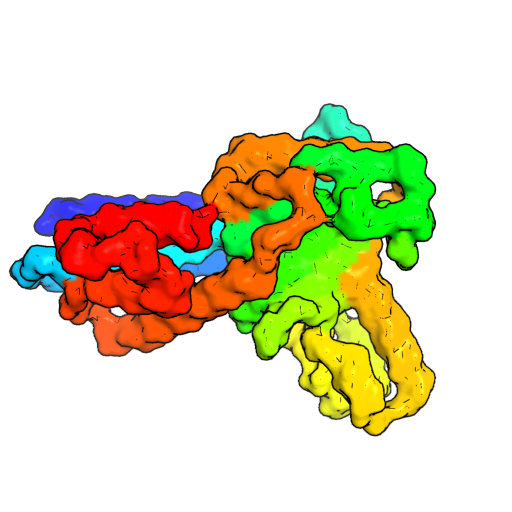 1 164 ? 2.505 7.869 4.380 1.00 92.25 164 SER A CA 1
ATOM 1364 C C . SER A 1 164 ? 3.006 6.996 3.239 1.00 92.25 164 SER A C 1
ATOM 1366 O O . SER A 1 164 ? 4.052 7.272 2.670 1.00 92.25 164 SER A O 1
ATOM 1368 N N . ILE A 1 165 ? 2.281 5.942 2.895 1.00 93.62 165 ILE A N 1
ATOM 1369 C CA . ILE A 1 165 ? 2.666 4.967 1.880 1.00 93.62 165 ILE A CA 1
ATOM 1370 C C . ILE A 1 165 ? 1.680 5.079 0.725 1.00 93.62 165 ILE A C 1
ATOM 1372 O O . ILE A 1 165 ? 0.492 4.811 0.899 1.00 93.62 165 ILE A O 1
ATOM 1376 N N . ILE A 1 166 ? 2.169 5.474 -0.450 1.00 93.44 166 ILE A N 1
ATOM 1377 C CA . ILE A 1 166 ? 1.396 5.379 -1.688 1.00 93.44 166 ILE A CA 1
ATOM 1378 C C . ILE A 1 166 ? 1.612 3.981 -2.247 1.00 93.44 166 ILE A C 1
ATOM 1380 O O . ILE A 1 166 ? 2.744 3.615 -2.575 1.00 93.44 166 ILE A O 1
ATOM 1384 N N . PHE A 1 167 ? 0.535 3.220 -2.387 1.00 94.75 167 PHE A N 1
ATOM 1385 C CA . PHE A 1 167 ? 0.579 1.873 -2.935 1.00 94.75 167 PHE A CA 1
ATOM 1386 C C . PHE A 1 167 ? -0.574 1.630 -3.907 1.00 94.75 167 PHE A C 1
ATOM 1388 O O . PHE A 1 167 ? -1.586 2.328 -3.887 1.00 94.75 167 PHE A O 1
ATOM 1395 N N . THR A 1 168 ? -0.404 0.637 -4.767 1.00 94.00 168 THR A N 1
ATOM 1396 C CA . THR A 1 168 ? -1.467 0.094 -5.609 1.00 94.00 168 THR A CA 1
ATOM 1397 C C . THR A 1 168 ? -1.880 -1.264 -5.063 1.00 94.00 168 THR A C 1
ATOM 1399 O O . THR A 1 168 ? -1.010 -2.079 -4.758 1.00 94.00 168 THR A O 1
ATOM 1402 N N . ALA A 1 169 ? -3.182 -1.506 -4.922 1.00 93.94 169 ALA A N 1
ATOM 1403 C CA . ALA A 1 169 ? -3.709 -2.823 -4.563 1.00 93.94 169 ALA A CA 1
ATOM 1404 C C . ALA A 1 169 ? -3.794 -3.742 -5.797 1.00 93.94 169 ALA A C 1
ATOM 1406 O O . ALA A 1 169 ? -3.638 -3.294 -6.931 1.00 93.94 169 ALA A O 1
ATOM 1407 N N . SER A 1 170 ? -4.067 -5.034 -5.598 1.00 91.25 170 SER A N 1
ATOM 1408 C CA . SER A 1 170 ? -4.128 -6.030 -6.685 1.00 91.25 170 SER A CA 1
ATOM 1409 C C . SER A 1 170 ? -5.154 -5.725 -7.787 1.00 91.25 170 SER A C 1
ATOM 1411 O O . SER A 1 170 ? -5.040 -6.242 -8.897 1.00 91.25 170 SER A O 1
ATOM 1413 N N . ASN A 1 171 ? -6.150 -4.885 -7.498 1.00 90.62 171 ASN A N 1
ATOM 1414 C CA . ASN A 1 171 ? -7.171 -4.433 -8.440 1.00 90.62 171 ASN A CA 1
ATOM 1415 C C . ASN A 1 171 ? -6.786 -3.147 -9.194 1.00 90.62 171 ASN A C 1
ATOM 1417 O O . ASN A 1 171 ? -7.655 -2.520 -9.794 1.00 90.62 171 ASN A O 1
ATOM 1421 N N . ASP A 1 172 ? -5.514 -2.747 -9.144 1.00 90.06 172 ASP A N 1
ATOM 1422 C CA . ASP A 1 172 ? -4.966 -1.542 -9.764 1.00 90.06 172 ASP A CA 1
ATOM 1423 C C . ASP A 1 172 ? -5.419 -0.199 -9.151 1.00 90.06 172 ASP A C 1
ATOM 1425 O O . ASP A 1 172 ? -4.998 0.867 -9.627 1.00 90.06 172 ASP A O 1
ATOM 1429 N N . ASP A 1 173 ? -6.203 -0.194 -8.072 1.00 92.19 173 ASP A N 1
ATOM 1430 C CA . ASP A 1 173 ? -6.569 1.044 -7.377 1.00 92.19 173 ASP A CA 1
ATOM 1431 C C . ASP A 1 173 ? -5.397 1.601 -6.565 1.00 92.19 173 ASP A C 1
ATOM 1433 O O . ASP A 1 173 ? -4.592 0.857 -6.004 1.00 92.19 173 ASP A O 1
ATOM 1437 N N . ILE A 1 174 ? -5.277 2.934 -6.536 1.00 93.56 174 ILE A N 1
ATOM 1438 C CA . ILE A 1 174 ? -4.185 3.632 -5.848 1.00 93.56 174 ILE A CA 1
ATOM 1439 C C . ILE A 1 174 ? -4.692 4.157 -4.514 1.00 93.56 174 ILE A C 1
ATOM 1441 O O . ILE A 1 174 ? -5.662 4.921 -4.459 1.00 93.56 174 ILE A O 1
ATOM 1445 N N . TYR A 1 175 ? -3.965 3.804 -3.463 1.00 94.44 175 TYR A N 1
ATOM 1446 C CA . TYR A 1 175 ? -4.263 4.160 -2.092 1.00 94.44 175 TYR A CA 1
ATOM 1447 C C . TYR A 1 175 ? -3.111 4.929 -1.448 1.00 94.44 175 TYR A C 1
ATOM 1449 O O . TYR A 1 175 ? -1.937 4.732 -1.768 1.00 94.44 175 TYR A O 1
ATOM 1457 N N . LEU A 1 176 ? -3.464 5.789 -0.497 1.00 94.25 176 LEU A N 1
ATOM 1458 C CA . LEU A 1 176 ? -2.550 6.374 0.473 1.00 94.25 176 LEU A CA 1
ATOM 1459 C C . LEU A 1 176 ? -2.869 5.776 1.843 1.00 94.25 176 LEU A C 1
ATOM 1461 O O . LEU A 1 176 ? -3.923 6.060 2.410 1.00 94.25 176 LEU A O 1
ATOM 1465 N N . LEU A 1 177 ? -1.953 4.975 2.380 1.00 95.25 177 LEU A N 1
ATOM 1466 C CA . LEU A 1 177 ? -1.985 4.552 3.775 1.00 95.25 177 LEU A CA 1
ATOM 1467 C C . LEU A 1 177 ? -1.205 5.555 4.616 1.00 95.25 177 LEU A C 1
ATOM 1469 O O . LEU A 1 177 ? -0.034 5.805 4.353 1.00 95.25 177 LEU A O 1
ATOM 1473 N N . ARG A 1 178 ? -1.819 6.089 5.659 1.00 93.38 178 ARG A N 1
ATOM 1474 C CA . ARG A 1 178 ? -1.165 6.902 6.678 1.00 93.38 178 ARG A CA 1
ATOM 1475 C C . ARG A 1 178 ? -1.110 6.148 7.993 1.00 93.38 178 ARG A C 1
ATOM 1477 O O . ARG A 1 178 ? -2.057 5.455 8.356 1.00 93.38 178 ARG A O 1
ATOM 1484 N N . ILE A 1 179 ? 0.007 6.311 8.685 1.00 93.06 179 ILE A N 1
ATOM 1485 C CA . ILE A 1 179 ? 0.234 5.789 10.027 1.00 93.06 179 ILE A CA 1
ATOM 1486 C C . ILE A 1 179 ? 0.344 7.003 10.946 1.00 93.06 179 ILE A C 1
ATOM 1488 O O . ILE A 1 179 ? 1.329 7.751 10.882 1.00 93.06 179 ILE A O 1
ATOM 1492 N N . ASP A 1 180 ? -0.699 7.210 11.742 1.00 91.19 180 ASP A N 1
ATOM 1493 C CA . ASP A 1 180 ? -0.922 8.432 12.505 1.00 91.19 180 ASP A CA 1
ATOM 1494 C C . ASP A 1 180 ? -0.813 8.156 14.012 1.00 91.19 180 ASP A C 1
ATOM 1496 O O . ASP A 1 180 ? -1.401 7.212 14.545 1.00 91.19 180 ASP A O 1
ATOM 1500 N N . LEU A 1 181 ? -0.043 8.999 14.699 1.00 90.44 181 LEU A N 1
ATOM 1501 C CA . LEU A 1 181 ? -0.027 9.106 16.156 1.00 90.44 181 LEU A CA 1
ATOM 1502 C C . LEU A 1 181 ? -1.327 9.750 16.670 1.00 90.44 181 LEU A C 1
ATOM 1504 O O . LEU A 1 181 ? -2.014 10.427 15.898 1.00 90.44 181 LEU A O 1
ATOM 1508 N N . PRO A 1 182 ? -1.650 9.581 17.968 1.00 88.44 182 PRO A N 1
ATOM 1509 C CA . PRO A 1 182 ? -2.806 10.225 18.585 1.00 88.44 182 PRO A CA 1
ATOM 1510 C C . PRO A 1 182 ? -2.875 11.734 18.313 1.00 88.44 182 PRO A C 1
ATOM 1512 O O . PRO A 1 182 ? -1.878 12.448 18.400 1.00 88.44 182 PRO A O 1
ATOM 1515 N N . HIS A 1 183 ? -4.063 12.241 17.998 1.00 88.56 183 HIS A N 1
ATOM 1516 C CA . HIS A 1 183 ? -4.280 13.659 17.715 1.00 88.56 183 HIS A CA 1
ATOM 1517 C C . HIS A 1 183 ? -5.725 14.078 17.985 1.00 88.56 183 HIS A C 1
ATOM 1519 O O . HIS A 1 183 ? -6.583 13.266 18.340 1.00 88.56 183 HIS A O 1
ATOM 1525 N N . LYS A 1 184 ? -6.038 15.358 17.758 1.00 86.00 184 LYS A N 1
ATOM 1526 C CA . LYS A 1 184 ? -7.396 15.876 17.910 1.00 86.00 184 LYS A CA 1
ATOM 1527 C C . LYS A 1 184 ? -8.406 15.035 17.127 1.00 86.00 184 LYS A C 1
ATOM 1529 O O . LYS A 1 184 ? -8.335 14.956 15.901 1.00 86.00 184 LYS A O 1
ATOM 1534 N N . GLY A 1 185 ? -9.365 14.460 17.849 1.00 84.50 185 GLY A N 1
ATOM 1535 C CA . GLY A 1 185 ? -10.439 13.631 17.299 1.00 84.50 185 GLY A CA 1
ATOM 1536 C C . GLY A 1 185 ? -10.150 12.129 17.265 1.00 84.50 185 GLY A C 1
ATOM 1537 O O . GLY A 1 185 ? -11.110 11.374 17.183 1.00 84.50 185 GLY A O 1
ATOM 1538 N N . GLU A 1 186 ? -8.890 11.700 17.387 1.00 87.25 186 GLU A N 1
ATOM 1539 C CA . GLU A 1 186 ? -8.489 10.288 17.358 1.00 87.25 186 GLU A CA 1
ATOM 1540 C C . GLU A 1 186 ? -7.392 10.022 18.401 1.00 87.25 186 GLU A C 1
ATOM 1542 O O . GLU A 1 186 ? -6.214 10.307 18.202 1.00 87.25 186 GLU A O 1
ATOM 1547 N N . GLU A 1 187 ? -7.782 9.464 19.547 1.00 85.00 187 GLU A N 1
ATOM 1548 C CA . GLU A 1 187 ? -6.921 9.321 20.737 1.00 85.00 187 GLU A CA 1
ATOM 1549 C C . GLU A 1 187 ? -5.928 8.150 20.664 1.00 85.00 187 GLU A C 1
ATOM 1551 O O . GLU A 1 187 ? -5.228 7.852 21.633 1.00 85.00 187 GLU A O 1
ATOM 1556 N N . LYS A 1 188 ? -5.915 7.419 19.549 1.00 86.81 188 LYS A N 1
ATOM 1557 C CA . LYS A 1 188 ? -5.161 6.174 19.399 1.00 86.81 188 LYS A CA 1
ATOM 1558 C C . LYS A 1 188 ? -4.183 6.272 18.248 1.00 86.81 188 LYS A C 1
ATOM 1560 O O . LYS A 1 188 ? -4.434 6.953 17.260 1.00 86.81 188 LYS A O 1
ATOM 1565 N N . PHE A 1 189 ? -3.109 5.505 18.359 1.00 89.81 189 PHE A N 1
ATOM 1566 C CA . PHE A 1 189 ? -2.297 5.121 17.218 1.00 89.81 189 PHE A CA 1
ATOM 1567 C C . PHE A 1 189 ? -3.172 4.375 16.198 1.00 89.81 189 PHE A C 1
ATOM 1569 O O . PHE A 1 189 ? -3.860 3.418 16.564 1.00 89.81 189 PHE A O 1
ATOM 1576 N N . HIS A 1 190 ? -3.218 4.833 14.946 1.00 92.62 190 HIS A N 1
ATOM 1577 C CA . HIS A 1 190 ? -4.171 4.303 13.970 1.00 92.62 190 HIS A CA 1
ATOM 1578 C C . HIS A 1 190 ? -3.673 4.374 12.524 1.00 92.62 190 HIS A C 1
ATOM 1580 O O . HIS A 1 190 ? -2.756 5.118 12.171 1.00 92.62 190 HIS A O 1
ATOM 1586 N N . LEU A 1 191 ? -4.317 3.570 11.680 1.00 94.69 191 LEU A N 1
ATOM 1587 C CA . LEU A 1 191 ? -4.198 3.634 10.233 1.00 94.69 191 LEU A CA 1
ATOM 1588 C C . LEU A 1 191 ? -5.301 4.520 9.662 1.00 94.69 191 LEU A C 1
ATOM 1590 O O . LEU A 1 191 ? -6.468 4.382 10.031 1.00 94.69 191 LEU A O 1
ATOM 1594 N N . ASN A 1 192 ? -4.937 5.365 8.705 1.00 93.62 192 ASN A N 1
ATOM 1595 C CA . ASN A 1 192 ? -5.877 6.125 7.893 1.00 93.62 192 ASN A CA 1
ATOM 1596 C C . ASN A 1 192 ? -5.666 5.777 6.420 1.00 93.62 192 ASN A C 1
ATOM 1598 O O . ASN A 1 192 ? -4.546 5.851 5.916 1.00 93.62 192 ASN A O 1
ATOM 1602 N N . LEU A 1 193 ? -6.728 5.352 5.739 1.00 93.94 193 LEU A N 1
ATOM 1603 C CA . LEU A 1 193 ? -6.662 4.918 4.350 1.00 93.94 193 LEU A CA 1
ATOM 1604 C C . LEU A 1 193 ? -7.431 5.889 3.457 1.00 93.94 193 LEU A C 1
ATOM 1606 O O . LEU A 1 193 ? -8.564 6.278 3.740 1.00 93.94 193 LEU A O 1
ATOM 1610 N N . GLN A 1 194 ? -6.819 6.269 2.343 1.00 93.12 194 GLN A N 1
ATOM 1611 C CA . GLN A 1 194 ? -7.451 7.104 1.330 1.00 93.12 194 GLN A CA 1
ATOM 1612 C C . GLN A 1 194 ? -7.311 6.451 -0.038 1.00 93.12 194 GLN A C 1
ATOM 1614 O O . GLN A 1 194 ? -6.288 5.842 -0.331 1.00 93.12 194 GLN A O 1
ATOM 1619 N N . GLU A 1 195 ? -8.328 6.592 -0.876 1.00 93.06 195 GLU A N 1
ATOM 1620 C CA . GLU A 1 195 ? -8.349 6.116 -2.256 1.00 93.06 195 GLU A CA 1
ATOM 1621 C C . GLU A 1 195 ? -8.309 7.315 -3.204 1.00 93.06 195 GLU A C 1
ATOM 1623 O O . GLU A 1 195 ? -8.963 8.339 -2.973 1.00 93.06 195 GLU A O 1
ATOM 1628 N N . TYR A 1 196 ? -7.549 7.196 -4.289 1.00 89.19 196 TYR A N 1
ATOM 1629 C CA . TYR A 1 196 ? -7.494 8.229 -5.310 1.00 89.19 196 TYR A CA 1
ATOM 1630 C C . TYR A 1 196 ? -8.567 8.037 -6.382 1.00 89.19 196 TYR A C 1
ATOM 1632 O O . TYR A 1 196 ? -8.463 7.154 -7.238 1.00 89.19 196 TYR A O 1
ATOM 1640 N N . ILE A 1 197 ? -9.557 8.932 -6.392 1.00 84.12 197 ILE A N 1
ATOM 1641 C CA . ILE A 1 197 ? -10.643 8.951 -7.377 1.00 84.12 197 ILE A CA 1
ATOM 1642 C C . ILE A 1 197 ? -10.800 10.360 -7.961 1.00 84.12 197 ILE A C 1
ATOM 1644 O O . ILE A 1 197 ? -10.864 11.353 -7.240 1.00 84.12 197 ILE A O 1
ATOM 1648 N N . ASN A 1 198 ? -10.935 10.449 -9.290 1.00 80.44 198 ASN A N 1
ATOM 1649 C CA . ASN A 1 198 ? -11.302 11.676 -10.015 1.00 80.44 198 ASN A CA 1
ATOM 1650 C C . ASN A 1 198 ? -10.461 12.916 -9.655 1.00 80.44 198 ASN A C 1
ATOM 1652 O O . ASN A 1 198 ? -10.998 14.015 -9.508 1.00 80.44 198 ASN A O 1
ATOM 1656 N N . GLY A 1 199 ? -9.143 12.759 -9.520 1.00 77.50 199 GLY A N 1
ATOM 1657 C CA . GLY A 1 199 ? -8.265 13.895 -9.241 1.00 77.50 199 GLY A CA 1
ATOM 1658 C C . GLY A 1 199 ? -8.014 14.173 -7.763 1.00 77.50 199 GLY A C 1
ATOM 1659 O O . GLY A 1 199 ? -7.270 15.105 -7.486 1.00 77.50 199 GLY A O 1
ATOM 1660 N N . LYS A 1 200 ? -8.622 13.421 -6.835 1.00 86.00 200 LYS A N 1
ATOM 1661 C CA . LYS A 1 200 ? -8.576 13.712 -5.395 1.00 86.00 200 LYS A CA 1
ATOM 1662 C C . LYS A 1 200 ? -8.358 12.465 -4.554 1.00 86.00 200 LYS A C 1
ATOM 1664 O O . LYS A 1 200 ? -8.823 11.383 -4.911 1.00 86.00 200 LYS A O 1
ATOM 1669 N N . LEU A 1 201 ? -7.711 12.6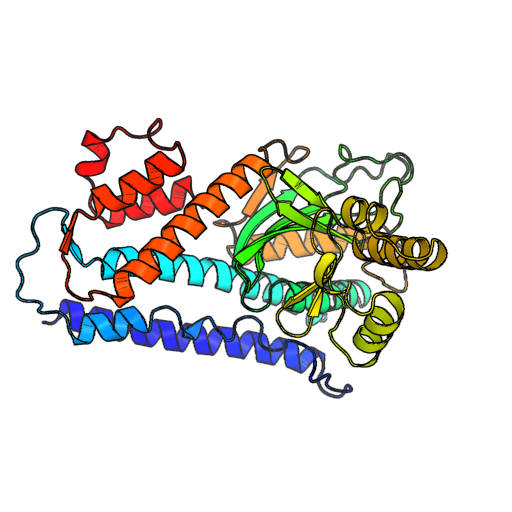45 -3.407 1.00 88.25 201 LEU A N 1
ATOM 1670 C CA . LEU A 1 201 ? -7.672 11.634 -2.352 1.00 88.25 201 LEU A CA 1
ATOM 1671 C C . LEU A 1 201 ? -8.917 11.750 -1.471 1.00 88.25 201 LEU A C 1
ATOM 1673 O O . LEU A 1 201 ? -9.190 12.800 -0.889 1.00 88.25 201 LEU A O 1
ATOM 1677 N N . LEU A 1 202 ? -9.682 10.666 -1.378 1.00 91.38 202 LEU A N 1
ATOM 1678 C CA . LEU A 1 202 ? -10.886 10.577 -0.558 1.00 91.38 202 LEU A CA 1
ATOM 1679 C C . LEU A 1 202 ? -10.692 9.512 0.517 1.00 91.38 202 LEU A C 1
ATOM 1681 O O . LEU A 1 202 ? -10.122 8.459 0.247 1.00 91.38 202 LEU A O 1
ATOM 1685 N N . ALA A 1 203 ? -11.183 9.771 1.729 1.00 91.31 203 ALA A N 1
ATOM 1686 C CA . ALA A 1 203 ? -11.139 8.786 2.803 1.00 91.31 203 ALA A CA 1
ATOM 1687 C C . ALA A 1 203 ? -11.870 7.497 2.400 1.00 91.31 203 ALA A C 1
ATOM 1689 O O . ALA A 1 203 ? -12.947 7.537 1.794 1.00 91.31 203 ALA A O 1
ATOM 1690 N N . THR A 1 204 ? -11.284 6.364 2.769 1.00 94.44 204 THR A N 1
ATOM 1691 C CA . THR A 1 204 ? -11.891 5.042 2.662 1.00 94.44 204 THR A CA 1
ATOM 1692 C C . THR A 1 204 ? -11.621 4.244 3.939 1.00 94.44 204 THR A C 1
ATOM 1694 O O . THR A 1 204 ? -10.744 4.582 4.732 1.00 94.44 204 THR A O 1
ATOM 1697 N N . GLY A 1 205 ? -12.404 3.196 4.174 1.00 93.44 205 GLY A N 1
ATOM 1698 C CA . GLY A 1 205 ? -12.246 2.354 5.354 1.00 93.44 205 GLY A CA 1
ATOM 1699 C C . GLY A 1 205 ? -11.255 1.219 5.112 1.00 93.44 205 GLY A C 1
ATOM 1700 O O . GLY A 1 205 ? -11.250 0.627 4.033 1.00 93.44 205 GLY A O 1
ATOM 1701 N N . TYR A 1 206 ? -10.482 0.855 6.139 1.00 95.25 206 TYR A N 1
ATOM 1702 C CA . TYR A 1 206 ? -9.774 -0.423 6.180 1.00 95.25 206 TYR A CA 1
ATOM 1703 C C . TYR A 1 206 ? -10.772 -1.567 5.914 1.00 95.25 206 TYR A C 1
ATOM 1705 O O . TYR A 1 206 ? -11.845 -1.590 6.538 1.00 95.25 206 TYR A O 1
ATOM 1713 N N . PRO A 1 207 ? -10.468 -2.500 4.997 1.00 94.75 207 PRO A N 1
ATOM 1714 C CA . PRO A 1 207 ? -11.438 -3.485 4.549 1.00 94.75 207 PRO A CA 1
ATOM 1715 C C . PRO A 1 207 ? -11.878 -4.444 5.661 1.00 94.75 207 PRO A C 1
ATOM 1717 O O . PRO A 1 207 ? -11.261 -4.571 6.720 1.00 94.75 207 PRO A O 1
ATOM 1720 N N . LEU A 1 208 ? -13.003 -5.107 5.420 1.00 93.88 208 LEU A N 1
ATOM 1721 C CA . LEU A 1 208 ? -13.516 -6.188 6.255 1.00 93.88 208 LEU A CA 1
ATOM 1722 C C . LEU A 1 208 ? -13.092 -7.525 5.654 1.00 93.88 208 LEU A C 1
ATOM 1724 O O . LEU A 1 208 ? -13.081 -7.658 4.433 1.00 93.88 208 LEU A O 1
ATOM 1728 N N . ASP A 1 209 ? -12.852 -8.529 6.488 1.00 90.75 209 ASP A N 1
ATOM 1729 C CA . ASP A 1 209 ? -12.720 -9.908 6.019 1.00 90.75 209 ASP A CA 1
ATOM 1730 C C . ASP A 1 209 ? -14.029 -10.317 5.316 1.00 90.75 209 ASP A C 1
ATOM 1732 O O . ASP A 1 209 ? -15.118 -10.103 5.867 1.00 90.75 209 ASP A O 1
ATOM 1736 N N . ASP A 1 210 ? -13.955 -10.912 4.119 1.00 87.56 210 ASP A N 1
ATOM 1737 C CA . ASP A 1 210 ? -15.119 -11.483 3.412 1.00 87.56 210 ASP A CA 1
ATOM 1738 C C . ASP A 1 210 ? -15.491 -12.854 4.000 1.00 87.56 210 ASP A C 1
ATOM 1740 O O . ASP A 1 210 ? -15.584 -13.868 3.306 1.00 87.56 210 ASP A O 1
ATOM 1744 N N . ASP A 1 211 ? -15.679 -12.888 5.318 1.00 86.19 211 ASP A N 1
ATOM 1745 C CA . ASP A 1 211 ? -16.177 -14.052 6.034 1.00 86.19 211 ASP A CA 1
ATOM 1746 C C . ASP A 1 211 ? -17.713 -14.124 5.981 1.00 86.19 211 ASP A C 1
ATOM 1748 O O . ASP A 1 211 ? -18.412 -13.164 5.641 1.00 86.19 211 ASP A O 1
ATOM 1752 N N . ILE A 1 212 ? -18.261 -15.295 6.321 1.00 83.69 212 ILE A N 1
ATOM 1753 C CA . ILE A 1 212 ? -19.713 -15.532 6.308 1.00 83.69 212 ILE A CA 1
ATOM 1754 C C . ILE A 1 212 ? -20.438 -14.481 7.160 1.00 83.69 212 ILE A C 1
ATOM 1756 O O . ILE A 1 212 ? -21.450 -13.936 6.730 1.00 83.69 212 ILE A O 1
ATOM 1760 N N . LYS A 1 213 ? -19.891 -14.136 8.329 1.00 88.69 213 LYS A N 1
ATOM 1761 C CA . LYS A 1 213 ? -20.527 -13.246 9.303 1.00 88.69 213 LYS A CA 1
ATOM 1762 C C . LYS A 1 213 ? -20.648 -11.810 8.789 1.00 88.69 213 LYS A C 1
ATOM 1764 O O . LYS A 1 213 ? -21.722 -11.217 8.882 1.00 88.69 213 LYS A O 1
ATOM 1769 N N . ASN A 1 214 ? -19.568 -11.234 8.271 1.00 87.44 214 ASN A N 1
ATOM 1770 C CA . ASN A 1 214 ? -19.547 -9.883 7.717 1.00 87.44 214 ASN A CA 1
ATOM 1771 C C . ASN A 1 214 ? -20.385 -9.817 6.441 1.00 87.44 214 ASN A C 1
ATOM 1773 O O . ASN A 1 214 ? -21.140 -8.864 6.246 1.00 87.44 214 ASN A O 1
ATOM 1777 N N . ASN A 1 215 ? -20.283 -10.841 5.593 1.00 86.62 215 ASN A N 1
ATOM 1778 C CA . ASN A 1 215 ? -21.003 -10.913 4.331 1.00 86.62 215 ASN A CA 1
ATOM 1779 C C . ASN A 1 215 ? -22.521 -11.007 4.546 1.00 86.62 215 ASN A C 1
ATOM 1781 O O . ASN A 1 215 ? -23.259 -10.199 3.983 1.00 86.62 215 ASN A O 1
ATOM 1785 N N . GLU A 1 216 ? -22.985 -11.920 5.405 1.00 89.69 216 GLU A N 1
ATOM 1786 C CA . GLU A 1 216 ? -24.399 -12.033 5.786 1.00 89.69 216 GLU A CA 1
ATOM 1787 C C . GLU A 1 216 ? -24.896 -10.735 6.419 1.00 89.69 216 GLU A C 1
ATOM 1789 O O . GLU A 1 216 ? -25.868 -10.161 5.933 1.00 89.69 216 GLU A O 1
ATOM 1794 N N . LYS A 1 217 ? -24.168 -10.187 7.403 1.00 91.38 217 LYS A N 1
ATOM 1795 C CA . LYS A 1 217 ? -24.545 -8.926 8.055 1.00 91.38 217 LYS A CA 1
ATOM 1796 C C . LYS A 1 217 ? -24.731 -7.787 7.047 1.00 91.38 217 LYS A C 1
ATOM 1798 O O . LYS A 1 217 ? -25.727 -7.069 7.098 1.00 91.38 217 LYS A O 1
ATOM 1803 N N . LEU A 1 218 ? -23.776 -7.582 6.139 1.00 92.75 218 LEU A N 1
ATOM 1804 C CA . LEU A 1 218 ? -23.861 -6.497 5.158 1.00 92.75 218 LEU A CA 1
ATOM 1805 C C . LEU A 1 218 ? -24.945 -6.754 4.107 1.00 92.75 218 LEU A C 1
ATOM 1807 O O . LEU A 1 218 ? -25.612 -5.807 3.686 1.00 92.75 218 LEU A O 1
ATOM 1811 N N . ARG A 1 219 ? -25.156 -8.010 3.698 1.00 89.44 219 ARG A N 1
ATOM 1812 C CA . ARG A 1 219 ? -26.237 -8.379 2.774 1.00 89.44 219 ARG A CA 1
ATOM 1813 C C . ARG A 1 219 ? -27.614 -8.214 3.400 1.00 89.44 219 ARG A C 1
ATOM 1815 O O . ARG A 1 219 ? -28.506 -7.741 2.706 1.00 89.44 219 ARG A O 1
ATOM 1822 N N . ASP A 1 220 ? -27.779 -8.514 4.680 1.00 90.81 220 ASP A N 1
ATOM 1823 C CA . ASP A 1 220 ? -29.030 -8.279 5.403 1.00 90.81 220 ASP A CA 1
ATOM 1824 C C . ASP A 1 220 ? -29.352 -6.782 5.484 1.00 90.81 220 ASP A C 1
ATOM 1826 O O . ASP A 1 220 ? -30.501 -6.372 5.313 1.00 90.81 220 ASP A O 1
ATOM 1830 N N . LEU A 1 221 ? -28.328 -5.945 5.681 1.00 90.44 221 LEU A N 1
ATOM 1831 C CA . LEU A 1 221 ? -28.484 -4.491 5.749 1.00 90.44 221 LEU A CA 1
ATOM 1832 C C . LEU A 1 221 ? -28.758 -3.845 4.381 1.00 90.44 221 LEU A C 1
ATOM 1834 O O . LEU A 1 221 ? -29.520 -2.880 4.300 1.00 90.44 221 LEU A O 1
ATOM 1838 N N . LEU A 1 222 ? -28.120 -4.328 3.310 1.00 92.50 222 LEU A N 1
ATOM 1839 C CA . LEU A 1 222 ? -28.078 -3.628 2.017 1.00 92.50 222 LEU A CA 1
ATOM 1840 C C . LEU A 1 222 ? -28.806 -4.346 0.881 1.00 92.50 222 LEU A C 1
ATOM 1842 O O . LEU A 1 222 ? -29.190 -3.702 -0.099 1.00 92.50 222 LEU A O 1
ATOM 1846 N N . GLY A 1 223 ? -28.992 -5.660 0.976 1.00 89.94 223 GLY A N 1
ATOM 1847 C CA . GLY A 1 223 ? -29.531 -6.491 -0.093 1.00 89.94 223 GLY A CA 1
ATOM 1848 C C . GLY A 1 223 ? -28.786 -6.274 -1.411 1.00 89.94 223 GLY A C 1
ATOM 1849 O O . GLY A 1 223 ? -27.569 -6.424 -1.500 1.00 89.94 223 GLY A O 1
ATOM 1850 N N . ASN A 1 224 ? -29.525 -5.873 -2.445 1.00 90.94 224 ASN A N 1
ATOM 1851 C CA . ASN A 1 224 ? -28.990 -5.593 -3.779 1.00 90.94 224 ASN A CA 1
ATOM 1852 C C . ASN A 1 224 ? -28.174 -4.290 -3.887 1.00 90.94 224 ASN A C 1
ATOM 1854 O O . ASN A 1 224 ? -27.586 -4.049 -4.935 1.00 90.94 224 ASN A O 1
ATOM 1858 N N . LYS A 1 225 ? -28.128 -3.459 -2.838 1.00 93.56 225 LYS A N 1
ATOM 1859 C CA . LYS A 1 225 ? -27.363 -2.197 -2.812 1.00 93.56 225 LYS A CA 1
ATOM 1860 C C . LYS A 1 225 ? -25.932 -2.364 -2.304 1.00 93.56 225 LYS A C 1
ATOM 1862 O O . LYS A 1 225 ? -25.203 -1.382 -2.211 1.00 93.56 225 LYS A O 1
ATOM 1867 N N . PHE A 1 226 ? -25.523 -3.585 -1.953 1.00 94.44 226 PHE A N 1
ATOM 1868 C CA . PHE A 1 226 ? -24.177 -3.873 -1.452 1.00 94.44 226 PHE A CA 1
ATOM 1869 C C . PHE A 1 226 ? -23.092 -3.321 -2.391 1.00 94.44 226 PHE A C 1
ATOM 1871 O O . PHE A 1 226 ? -22.246 -2.534 -1.967 1.00 94.44 226 PHE A O 1
ATOM 1878 N N . ASP A 1 227 ? -23.191 -3.642 -3.683 1.00 94.00 227 ASP A N 1
ATOM 1879 C CA . ASP A 1 227 ? -22.192 -3.274 -4.691 1.00 94.00 227 ASP A CA 1
ATOM 1880 C C . ASP A 1 227 ? -22.171 -1.771 -5.024 1.00 94.00 227 ASP A C 1
ATOM 1882 O O . ASP A 1 227 ? -21.325 -1.316 -5.790 1.00 94.00 227 ASP A O 1
ATOM 1886 N N . GLU A 1 228 ? -23.079 -0.955 -4.485 1.00 94.31 228 GLU A N 1
ATOM 1887 C CA . GLU A 1 228 ? -23.050 0.497 -4.693 1.00 94.31 228 GLU A CA 1
ATOM 1888 C C . GLU A 1 228 ? -22.008 1.190 -3.794 1.00 94.31 228 GLU A C 1
ATOM 1890 O O . GLU A 1 228 ? -21.419 2.194 -4.201 1.00 94.31 228 GLU A O 1
ATOM 1895 N N . ILE A 1 229 ? -21.740 0.641 -2.602 1.00 95.19 229 ILE A N 1
ATOM 1896 C CA . ILE A 1 229 ? -20.818 1.216 -1.599 1.00 95.19 229 ILE A CA 1
ATOM 1897 C C . ILE A 1 229 ? -19.687 0.278 -1.181 1.00 95.19 229 ILE A C 1
ATOM 1899 O O . ILE A 1 229 ? -18.709 0.747 -0.602 1.00 95.19 229 ILE A O 1
ATOM 1903 N N . PHE A 1 230 ? -19.784 -1.006 -1.518 1.00 96.06 230 PHE A N 1
ATOM 1904 C CA . PHE A 1 230 ? -18.734 -1.990 -1.296 1.00 96.06 230 PHE A CA 1
ATOM 1905 C C . PHE A 1 230 ? -18.287 -2.635 -2.606 1.00 96.06 230 PHE A C 1
ATOM 1907 O O . PHE A 1 230 ? -19.003 -2.622 -3.609 1.00 96.06 230 PHE A O 1
ATOM 1914 N N . PHE A 1 231 ? -17.090 -3.204 -2.598 1.00 94.19 231 PHE A N 1
ATOM 1915 C CA . PHE A 1 231 ? -16.630 -4.161 -3.599 1.00 94.19 231 PHE A CA 1
ATOM 1916 C C . PHE A 1 231 ? -15.812 -5.254 -2.919 1.00 94.19 231 PHE A C 1
ATOM 1918 O O . PHE A 1 231 ? -15.417 -5.115 -1.763 1.00 94.19 231 PHE A O 1
ATOM 1925 N N . ARG A 1 232 ? -15.582 -6.360 -3.625 1.00 92.75 232 ARG A N 1
ATOM 1926 C CA . ARG A 1 232 ? -14.755 -7.460 -3.128 1.00 92.75 232 ARG A CA 1
ATOM 1927 C C . ARG A 1 232 ? -13.439 -7.491 -3.868 1.00 92.75 232 ARG A C 1
ATOM 1929 O O . ARG A 1 232 ? -13.433 -7.371 -5.091 1.00 92.75 232 ARG A O 1
ATOM 1936 N N . ASN A 1 233 ? -12.361 -7.684 -3.128 1.00 91.31 233 ASN A N 1
ATOM 1937 C CA . ASN A 1 233 ? -11.038 -7.879 -3.689 1.00 91.31 233 ASN A CA 1
ATOM 1938 C C . ASN A 1 233 ? -10.230 -8.779 -2.754 1.00 91.31 233 ASN A C 1
ATOM 1940 O O . ASN A 1 233 ? -10.176 -8.494 -1.561 1.00 91.31 233 ASN A O 1
ATOM 1944 N N . GLU A 1 234 ? -9.659 -9.858 -3.296 1.00 89.00 234 GLU A N 1
ATOM 1945 C CA . GLU A 1 234 ? -8.777 -10.800 -2.585 1.00 89.00 234 GLU A CA 1
ATOM 1946 C C . GLU A 1 234 ? -9.300 -11.188 -1.191 1.00 89.00 234 GLU A C 1
ATOM 1948 O O . GLU A 1 234 ? -8.699 -10.875 -0.177 1.00 89.00 234 GLU A O 1
ATOM 1953 N N . GLY A 1 235 ? -10.493 -11.783 -1.101 1.00 87.81 235 GLY A N 1
ATOM 1954 C CA . GLY A 1 235 ? -11.041 -12.245 0.187 1.00 87.81 235 GLY A CA 1
ATOM 1955 C C . GLY A 1 235 ? -11.459 -11.142 1.171 1.00 87.81 235 GLY A C 1
ATOM 1956 O O . GLY A 1 235 ? -11.768 -11.443 2.321 1.00 87.81 235 GLY A O 1
ATOM 1957 N N . HIS A 1 236 ? -11.514 -9.886 0.727 1.00 92.75 236 HIS A N 1
ATOM 1958 C CA . HIS A 1 236 ? -11.897 -8.742 1.547 1.0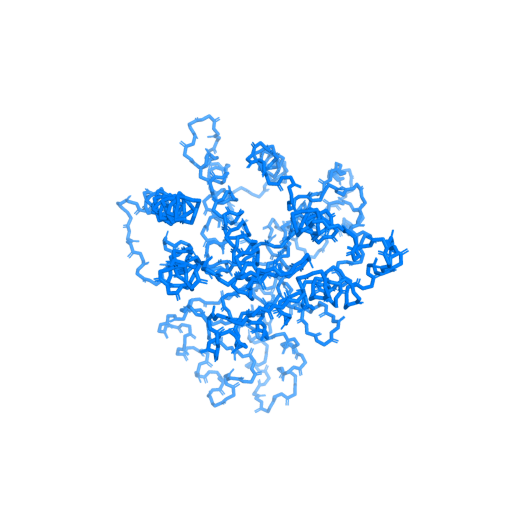0 92.75 236 HIS A CA 1
ATOM 1959 C C . HIS A 1 236 ? -13.052 -7.947 0.935 1.00 92.75 236 HIS A C 1
ATOM 1961 O O . HIS A 1 236 ? -13.192 -7.848 -0.287 1.00 92.75 236 HIS A O 1
ATOM 1967 N N . ILE A 1 237 ? -13.860 -7.329 1.796 1.00 95.00 237 ILE A N 1
ATOM 1968 C CA . ILE A 1 237 ? -14.917 -6.379 1.449 1.00 95.00 237 ILE A CA 1
ATOM 1969 C C . ILE A 1 237 ? -14.394 -4.962 1.690 1.00 95.00 237 ILE A C 1
ATOM 1971 O O . ILE A 1 237 ? -14.205 -4.526 2.827 1.00 95.00 237 ILE A O 1
ATOM 1975 N N . TRP A 1 238 ? -14.194 -4.235 0.602 1.00 95.50 238 TRP A N 1
ATOM 1976 C CA . TRP A 1 238 ? -13.639 -2.891 0.585 1.00 95.50 238 TRP A CA 1
ATOM 1977 C C . TRP A 1 238 ? -14.731 -1.838 0.496 1.00 95.50 238 TRP A C 1
ATOM 1979 O O . TRP A 1 238 ? -15.702 -1.989 -0.250 1.00 95.50 238 TRP A O 1
ATOM 1989 N N . PHE A 1 239 ? -14.544 -0.741 1.225 1.00 96.12 239 PHE A N 1
ATOM 1990 C CA . PHE A 1 239 ? -15.362 0.457 1.083 1.00 96.12 239 PHE A CA 1
ATOM 1991 C C . PHE A 1 239 ? -14.984 1.151 -0.227 1.00 96.12 239 PHE A C 1
ATOM 1993 O O . PHE A 1 239 ? -13.809 1.392 -0.494 1.00 96.12 239 PHE A O 1
ATOM 2000 N N . LYS A 1 240 ? -15.974 1.495 -1.050 1.00 93.19 240 LYS A N 1
ATOM 2001 C CA . LYS A 1 240 ? -15.742 2.354 -2.217 1.00 93.19 240 LYS A CA 1
ATOM 2002 C C . LYS A 1 240 ? -15.488 3.783 -1.749 1.00 93.19 240 LYS A C 1
ATOM 2004 O O . LYS A 1 240 ? -16.234 4.259 -0.891 1.00 93.19 240 LYS A O 1
ATOM 2009 N N . ALA A 1 241 ? -14.558 4.513 -2.371 1.00 87.88 241 ALA A N 1
ATOM 2010 C CA . ALA A 1 241 ? -14.434 5.942 -2.080 1.00 87.88 241 ALA A CA 1
ATOM 2011 C C . ALA A 1 241 ? -15.737 6.715 -2.338 1.00 87.88 241 ALA A C 1
ATOM 2013 O O . ALA A 1 241 ? -16.639 6.269 -3.062 1.00 87.88 241 ALA A O 1
ATOM 2014 N N . ASP A 1 242 ? -15.820 7.898 -1.729 1.00 89.94 242 ASP A N 1
ATOM 2015 C CA . ASP A 1 242 ? -17.040 8.707 -1.652 1.00 89.94 242 ASP A CA 1
ATOM 2016 C C . ASP A 1 242 ? -18.187 7.991 -0.904 1.00 89.94 242 ASP A C 1
ATOM 2018 O O . ASP A 1 242 ? -19.369 8.202 -1.185 1.00 89.94 242 ASP A O 1
ATOM 2022 N N . PHE A 1 243 ? -17.830 7.105 0.037 1.00 94.69 243 PHE A N 1
ATOM 2023 C CA . PHE A 1 243 ? -18.756 6.240 0.770 1.00 94.69 243 PHE A CA 1
ATOM 2024 C C . PHE A 1 243 ? -19.904 7.016 1.423 1.00 94.69 243 PHE A C 1
ATOM 2026 O O . PHE A 1 243 ? -21.065 6.671 1.218 1.00 94.69 243 PHE A O 1
ATOM 2033 N N . GLU A 1 244 ? -19.599 8.080 2.175 1.00 94.19 244 GLU A N 1
ATOM 2034 C CA . GLU A 1 244 ? -20.607 8.856 2.910 1.00 94.19 244 GLU A CA 1
ATOM 2035 C C . GLU A 1 244 ? -21.643 9.482 1.966 1.00 94.19 244 GLU A C 1
ATOM 2037 O O . GLU A 1 244 ? -22.848 9.343 2.183 1.00 94.19 244 GLU A O 1
ATOM 2042 N N . ASN A 1 245 ? -21.186 10.081 0.864 1.00 93.00 245 ASN A N 1
ATOM 2043 C CA . ASN A 1 245 ? -22.057 10.696 -0.138 1.00 93.00 245 ASN A CA 1
ATOM 2044 C C . ASN A 1 245 ? -22.913 9.658 -0.878 1.00 93.00 245 ASN A C 1
ATOM 2046 O O . ASN A 1 245 ? -24.073 9.923 -1.209 1.00 93.00 245 ASN A O 1
ATOM 2050 N N . LYS A 1 246 ? -22.364 8.469 -1.157 1.00 95.00 246 LYS A N 1
ATOM 2051 C CA . LYS A 1 246 ? -23.126 7.352 -1.737 1.00 95.00 246 LYS A CA 1
ATOM 2052 C C . LYS A 1 246 ? -24.186 6.851 -0.757 1.00 95.00 246 LYS A C 1
ATOM 2054 O O . LYS A 1 246 ? -25.348 6.727 -1.137 1.00 95.00 246 LYS A O 1
ATOM 2059 N N . LEU A 1 247 ? -23.815 6.648 0.507 1.00 95.88 247 LEU A N 1
ATOM 2060 C CA . LEU A 1 247 ? -24.710 6.200 1.572 1.00 95.88 247 LEU A CA 1
ATOM 2061 C C . LEU A 1 247 ? -25.857 7.191 1.823 1.00 95.88 247 LEU A C 1
ATOM 2063 O O . LEU A 1 247 ? -27.008 6.785 2.011 1.00 95.88 247 LEU A O 1
ATOM 2067 N N . GLU A 1 248 ? -25.577 8.495 1.791 1.00 95.12 248 GLU A N 1
ATOM 2068 C CA . GLU A 1 248 ? -26.595 9.534 1.951 1.00 95.12 248 GLU A CA 1
ATOM 2069 C C . GLU A 1 248 ? -27.666 9.446 0.854 1.00 95.12 248 GLU A C 1
ATOM 2071 O O . GLU A 1 248 ? -28.863 9.485 1.156 1.00 95.12 248 GLU A O 1
ATOM 2076 N N . LYS A 1 249 ? -27.252 9.230 -0.401 1.00 95.12 249 LYS A N 1
ATOM 2077 C CA . LYS A 1 249 ? -28.138 9.131 -1.575 1.00 95.12 249 LYS A CA 1
ATOM 2078 C C . LYS A 1 249 ? -28.922 7.818 -1.651 1.00 95.12 249 LYS A C 1
ATOM 2080 O O . LYS A 1 249 ? -29.915 7.744 -2.374 1.00 95.12 249 LYS A O 1
ATOM 2085 N N . MET A 1 250 ? -28.520 6.789 -0.907 1.00 95.00 250 MET A N 1
ATOM 2086 C CA . MET A 1 250 ? -29.208 5.499 -0.911 1.00 95.00 250 MET A CA 1
ATOM 2087 C C . MET A 1 250 ? -30.610 5.572 -0.306 1.00 95.00 250 MET A C 1
ATOM 2089 O O . MET A 1 250 ? -30.834 6.146 0.763 1.00 95.00 250 MET A O 1
ATOM 2093 N N . ASN A 1 251 ? -31.557 4.886 -0.946 1.00 93.06 251 ASN A N 1
ATOM 2094 C CA . ASN A 1 251 ? -32.908 4.700 -0.420 1.00 93.06 251 ASN A CA 1
ATOM 2095 C C . ASN A 1 251 ? -32.953 3.528 0.583 1.00 93.06 251 ASN A C 1
ATOM 2097 O O . ASN A 1 251 ? -33.444 2.446 0.258 1.00 93.06 251 ASN A O 1
ATOM 2101 N N . ILE A 1 252 ? -32.363 3.708 1.767 1.00 93.75 252 ILE A N 1
ATOM 2102 C CA . ILE A 1 252 ? -32.349 2.737 2.879 1.00 93.75 252 ILE A CA 1
ATOM 2103 C C . ILE A 1 252 ? -32.751 3.415 4.197 1.00 93.75 252 ILE A C 1
ATOM 2105 O O . ILE A 1 252 ? -32.732 4.645 4.298 1.00 93.75 252 ILE A O 1
ATOM 2109 N N . GLY A 1 253 ? -33.125 2.618 5.201 1.00 93.69 253 GLY A N 1
ATOM 2110 C CA . GLY A 1 253 ? -33.564 3.115 6.507 1.00 93.69 253 GLY A CA 1
ATOM 2111 C C . GLY A 1 253 ? -32.492 3.935 7.234 1.00 93.69 253 GLY A C 1
ATOM 2112 O O . GLY A 1 253 ? -31.299 3.662 7.118 1.00 93.69 253 GLY A O 1
ATOM 2113 N N . GLN A 1 254 ? -32.916 4.937 8.011 1.00 94.31 254 GLN A N 1
ATOM 2114 C CA . GLN A 1 254 ? -31.994 5.837 8.720 1.00 94.31 254 GLN A CA 1
ATOM 2115 C C . GLN A 1 254 ? -31.127 5.119 9.761 1.00 94.31 254 GLN A C 1
ATOM 2117 O O . GLN A 1 254 ? -29.960 5.466 9.915 1.00 94.31 254 GLN A O 1
ATOM 2122 N N . GLU A 1 255 ? -31.652 4.095 10.435 1.00 94.44 255 GLU A N 1
ATOM 2123 C CA . GLU A 1 255 ? -30.851 3.295 11.371 1.00 94.44 255 GLU A CA 1
ATOM 2124 C C . GLU A 1 255 ? -29.753 2.503 10.650 1.00 94.44 255 GLU A C 1
ATOM 2126 O O . GLU A 1 255 ? -28.601 2.534 11.072 1.00 94.44 255 GLU A O 1
ATOM 2131 N N . THR A 1 256 ? -30.056 1.917 9.487 1.00 94.25 256 THR A N 1
ATOM 2132 C CA . THR A 1 256 ? -29.051 1.271 8.631 1.00 94.25 256 THR A CA 1
ATOM 2133 C C . THR A 1 256 ? -27.966 2.258 8.190 1.00 94.25 256 THR A C 1
ATOM 2135 O O . THR A 1 256 ? -26.783 1.928 8.237 1.00 94.25 256 THR A O 1
ATOM 2138 N N . LYS A 1 257 ? -28.338 3.492 7.810 1.00 95.94 257 LYS A N 1
ATOM 2139 C CA . LYS A 1 257 ? -27.356 4.541 7.472 1.00 95.94 257 LYS A CA 1
ATOM 2140 C C . LYS A 1 257 ? -26.451 4.873 8.655 1.00 95.94 257 LYS A C 1
ATOM 2142 O O . LYS A 1 257 ? -25.242 4.969 8.474 1.00 95.94 257 LYS A O 1
ATOM 2147 N N . LYS A 1 258 ? -27.008 5.028 9.860 1.00 95.88 258 LYS A N 1
ATOM 2148 C CA . LYS A 1 258 ? -26.217 5.296 11.071 1.00 95.88 258 LYS A CA 1
ATOM 2149 C C . LYS A 1 258 ? -25.254 4.154 11.383 1.00 95.88 258 LYS A C 1
ATOM 2151 O O . LYS A 1 258 ? -24.092 4.422 11.672 1.00 95.88 258 LYS A O 1
ATOM 2156 N N . GLU A 1 259 ? -25.713 2.906 11.295 1.00 95.44 259 GLU A N 1
ATOM 2157 C CA . GLU A 1 259 ? -24.870 1.734 11.548 1.00 95.44 259 GLU A CA 1
ATOM 2158 C C . GLU A 1 259 ? -23.697 1.659 10.559 1.00 95.44 259 GLU A C 1
ATOM 2160 O O . GLU A 1 259 ? -22.547 1.503 10.971 1.00 95.44 259 GLU A O 1
ATOM 2165 N N . LEU A 1 260 ? -23.968 1.840 9.264 1.00 96.12 260 LEU A N 1
ATOM 2166 C CA . LEU A 1 260 ? -22.942 1.828 8.219 1.00 96.12 260 LEU A CA 1
ATOM 2167 C C . LEU A 1 260 ? -21.970 3.006 8.338 1.00 96.12 260 LEU A C 1
ATOM 2169 O O . LEU A 1 260 ? -20.771 2.824 8.138 1.00 96.12 260 LEU A O 1
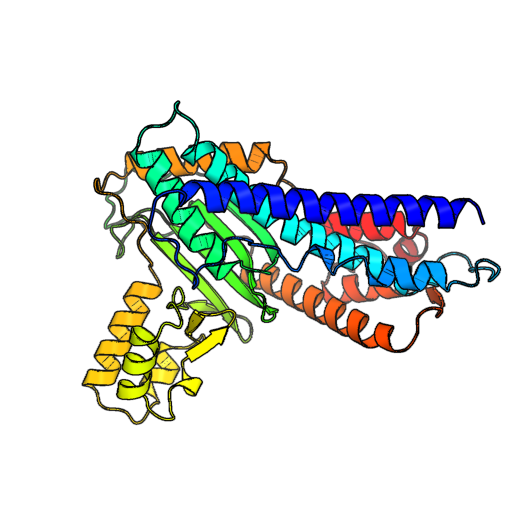ATOM 2173 N N . LEU A 1 261 ? -22.454 4.195 8.706 1.00 95.75 261 LEU A N 1
ATOM 2174 C CA . LEU A 1 261 ? -21.599 5.359 8.942 1.00 95.75 261 LEU A CA 1
ATOM 2175 C C . LEU A 1 261 ? -20.693 5.157 10.163 1.00 95.75 261 LEU A C 1
ATOM 2177 O O . LEU A 1 261 ? -19.525 5.531 10.129 1.00 95.75 261 LEU A O 1
ATOM 2181 N N . MET A 1 262 ? -21.208 4.552 11.235 1.00 94.88 262 MET A N 1
ATOM 2182 C CA . MET A 1 262 ? -20.413 4.234 12.423 1.00 94.88 262 MET A CA 1
ATOM 2183 C C . MET A 1 262 ? -19.331 3.196 12.104 1.00 94.88 262 MET A C 1
ATOM 2185 O O . MET A 1 262 ? -18.183 3.359 12.515 1.00 94.88 262 MET A O 1
ATOM 2189 N N . LEU A 1 263 ? -19.680 2.170 11.321 1.00 95.38 263 LEU A N 1
ATOM 2190 C CA . LEU A 1 263 ? -18.724 1.189 10.816 1.00 95.38 263 LEU A CA 1
ATOM 2191 C C . LEU A 1 263 ? -17.641 1.853 9.955 1.00 95.38 263 LEU A C 1
ATOM 2193 O O . LEU A 1 263 ? -16.460 1.597 10.170 1.00 95.38 263 LEU A O 1
ATOM 2197 N N . PHE A 1 264 ? -18.031 2.719 9.017 1.00 95.88 264 PHE A N 1
ATOM 2198 C CA . PHE A 1 264 ? -17.096 3.439 8.154 1.00 95.88 264 PHE A CA 1
ATOM 2199 C C . PHE A 1 264 ? -16.134 4.312 8.958 1.00 95.88 264 PHE A C 1
ATOM 2201 O O . PHE A 1 264 ? -14.929 4.172 8.800 1.00 95.88 264 PHE A O 1
ATOM 2208 N N . LYS A 1 265 ? -16.637 5.134 9.887 1.00 93.19 265 LYS A N 1
ATOM 2209 C CA . LYS A 1 265 ? -15.794 5.994 10.735 1.00 93.19 265 LYS A CA 1
ATOM 2210 C C . LYS A 1 265 ? -14.755 5.201 11.523 1.00 93.19 265 LYS A C 1
ATOM 2212 O O . LYS A 1 265 ? -13.593 5.582 11.535 1.00 93.19 265 LYS A O 1
ATOM 2217 N N . TYR A 1 266 ? -15.156 4.069 12.104 1.00 93.62 266 TYR A N 1
ATOM 2218 C CA . TYR A 1 266 ? -14.224 3.172 12.790 1.00 93.62 266 TYR A CA 1
ATOM 2219 C C . TYR A 1 266 ? -13.162 2.594 11.842 1.00 93.62 266 TYR A C 1
ATOM 2221 O O . TYR A 1 266 ? -12.004 2.445 12.216 1.00 93.62 266 TYR A O 1
ATOM 2229 N N . ARG A 1 267 ? -13.544 2.250 10.606 1.00 94.88 267 ARG A N 1
ATOM 2230 C CA . ARG A 1 267 ? -12.622 1.687 9.611 1.00 94.88 267 ARG A CA 1
ATOM 2231 C C . ARG A 1 267 ? -11.723 2.740 8.956 1.00 94.88 267 ARG A C 1
ATOM 2233 O O . ARG A 1 267 ? -10.640 2.375 8.516 1.00 94.88 267 ARG A O 1
ATOM 2240 N N . CYS A 1 268 ? -12.127 4.008 8.906 1.00 92.56 268 CYS A N 1
ATOM 2241 C CA . CYS A 1 268 ? -11.309 5.115 8.394 1.00 92.56 268 CYS A CA 1
ATOM 2242 C C . CYS A 1 268 ? -10.147 5.485 9.319 1.00 92.56 268 CYS A C 1
ATOM 2244 O O . CYS A 1 268 ? -9.118 5.934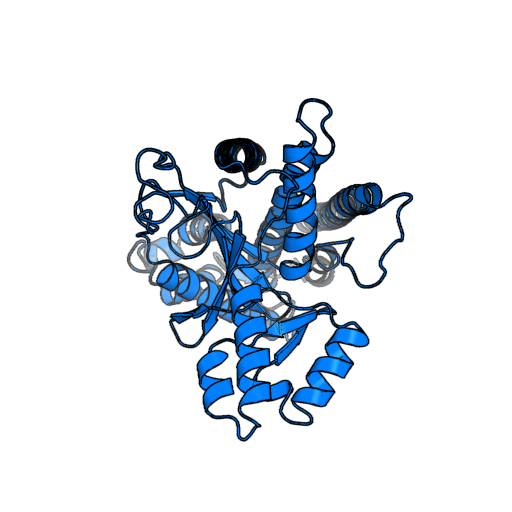 8.828 1.00 92.56 268 CYS A O 1
ATOM 2246 N N . HIS A 1 269 ? -10.311 5.294 10.629 1.00 91.44 269 HIS A N 1
ATOM 2247 C CA . HIS A 1 269 ? -9.266 5.485 11.635 1.00 91.44 269 HIS A CA 1
ATOM 2248 C C . HIS A 1 269 ? -9.046 4.167 12.373 1.00 91.44 269 HIS A C 1
ATOM 2250 O O . HIS A 1 269 ? -9.376 4.020 13.550 1.00 91.44 269 HIS A O 1
ATOM 2256 N N . TYR A 1 270 ? -8.563 3.160 11.642 1.00 94.25 270 TYR A N 1
ATOM 2257 C CA . TYR A 1 270 ? -8.478 1.802 12.162 1.00 94.25 270 TYR A CA 1
ATOM 2258 C C . TYR A 1 270 ? -7.413 1.727 13.265 1.00 94.25 270 TYR A C 1
ATOM 2260 O O . TYR A 1 270 ? -6.225 1.894 12.970 1.00 94.25 270 TYR A O 1
ATOM 2268 N N . PRO A 1 271 ? -7.797 1.498 14.533 1.00 91.06 271 PRO A N 1
ATOM 2269 C CA . PRO A 1 271 ? -6.871 1.620 15.644 1.00 91.06 271 PRO A CA 1
ATOM 2270 C C . PRO A 1 271 ? -5.891 0.448 15.672 1.00 91.06 271 PRO A C 1
ATOM 2272 O O . PRO A 1 271 ? -6.271 -0.705 15.460 1.00 91.06 271 PRO A O 1
ATOM 2275 N N . ILE A 1 272 ? -4.644 0.743 16.020 1.00 88.38 272 ILE A N 1
ATOM 2276 C CA . ILE A 1 272 ? -3.627 -0.247 16.359 1.00 88.38 272 ILE A CA 1
ATOM 2277 C C . ILE A 1 272 ? -3.636 -0.351 17.885 1.00 88.38 272 ILE A C 1
ATOM 2279 O O . ILE A 1 272 ? -3.328 0.605 18.595 1.00 88.38 272 ILE A O 1
ATOM 2283 N N . VAL A 1 273 ? -4.110 -1.482 18.404 1.00 77.25 273 VAL A N 1
ATOM 2284 C CA . VAL A 1 273 ? -4.547 -1.612 19.798 1.00 77.25 273 VAL A CA 1
ATOM 2285 C C . VAL A 1 273 ? -3.563 -2.450 20.594 1.00 77.25 273 VAL A C 1
ATOM 2287 O O . VAL A 1 273 ? -3.480 -3.656 20.401 1.00 77.25 273 VAL A O 1
ATOM 2290 N N . PHE A 1 274 ? -2.898 -1.847 21.573 1.00 68.31 274 PHE A N 1
ATOM 2291 C CA . PHE A 1 274 ? -2.180 -2.578 22.616 1.00 68.31 274 PHE A CA 1
ATOM 2292 C C . PHE A 1 274 ? -2.793 -2.287 23.992 1.00 68.31 274 PHE A C 1
ATOM 2294 O O . PHE A 1 274 ? -3.500 -1.295 24.176 1.00 68.31 274 PHE A O 1
ATOM 2301 N N . ASN A 1 275 ? -2.536 -3.164 24.967 1.00 61.44 275 ASN A N 1
ATOM 2302 C CA . ASN A 1 275 ? -3.100 -3.080 26.321 1.00 61.44 275 ASN A CA 1
ATOM 2303 C C . ASN A 1 275 ? -2.698 -1.805 27.085 1.00 61.44 275 ASN A C 1
ATOM 2305 O O . ASN A 1 275 ? -3.290 -1.496 28.118 1.00 61.44 275 ASN A O 1
ATOM 2309 N N . VAL A 1 276 ? -1.707 -1.063 26.588 1.00 60.97 276 VAL A N 1
ATOM 2310 C CA . VAL A 1 276 ? -1.211 0.175 27.185 1.00 60.97 276 VAL A CA 1
ATOM 2311 C C . VAL A 1 276 ? -1.364 1.309 26.173 1.00 60.97 276 VAL A C 1
ATOM 2313 O O . VAL A 1 276 ? -0.707 1.299 25.138 1.00 60.97 276 VAL A O 1
ATOM 2316 N N . ASN A 1 277 ? -2.217 2.289 26.486 1.00 69.44 277 ASN A N 1
ATOM 2317 C CA . ASN A 1 277 ? -2.337 3.520 25.705 1.00 69.44 277 ASN A CA 1
ATOM 2318 C C . ASN A 1 277 ? -1.263 4.517 26.164 1.00 69.44 277 ASN A C 1
ATOM 2320 O O . ASN A 1 277 ? -1.532 5.373 27.005 1.00 69.44 277 ASN A O 1
ATOM 2324 N N . ASP A 1 278 ? -0.038 4.336 25.673 1.00 83.19 278 ASP A N 1
ATOM 2325 C CA . ASP A 1 278 ? 1.115 5.171 26.016 1.00 83.19 278 ASP A CA 1
ATOM 2326 C C . ASP A 1 278 ? 1.730 5.760 24.749 1.00 83.19 278 ASP A C 1
ATOM 2328 O O . ASP A 1 278 ? 2.284 5.057 23.902 1.00 83.19 278 ASP A O 1
ATOM 2332 N N . GLU A 1 279 ? 1.616 7.078 24.645 1.00 83.62 279 GLU A N 1
ATOM 2333 C CA . GLU A 1 279 ? 2.097 7.859 23.518 1.00 83.62 279 GLU A CA 1
ATOM 2334 C C . GLU A 1 279 ? 3.603 7.722 23.287 1.00 83.62 279 GLU A C 1
ATOM 2336 O O . GLU A 1 279 ? 4.033 7.616 22.137 1.00 83.62 279 GLU A O 1
ATOM 2341 N N . ASN A 1 280 ? 4.401 7.639 24.354 1.00 86.81 280 ASN A N 1
ATOM 2342 C CA . ASN A 1 280 ? 5.851 7.504 24.219 1.00 86.81 280 ASN A CA 1
ATOM 2343 C C . ASN A 1 280 ? 6.218 6.177 23.549 1.00 86.81 280 ASN A C 1
ATOM 2345 O O . ASN A 1 280 ? 7.116 6.140 22.714 1.00 86.81 280 ASN A O 1
ATOM 2349 N N . LYS A 1 281 ? 5.465 5.112 23.846 1.00 89.75 281 LYS A N 1
ATOM 2350 C CA . LYS A 1 281 ? 5.657 3.790 23.239 1.00 89.75 281 LYS A CA 1
ATOM 2351 C C . LYS A 1 281 ? 5.302 3.770 21.757 1.00 89.75 281 LYS A C 1
ATOM 2353 O O . LYS A 1 281 ? 5.956 3.077 20.984 1.00 89.75 281 LYS A O 1
ATOM 2358 N N . TYR A 1 282 ? 4.280 4.525 21.343 1.00 88.50 282 TYR A N 1
ATOM 2359 C CA . TYR A 1 282 ? 3.970 4.676 19.918 1.00 88.50 282 TYR A CA 1
ATOM 2360 C C . TYR A 1 282 ? 5.106 5.384 19.179 1.00 88.50 282 TYR A C 1
ATOM 2362 O O . TYR A 1 282 ? 5.495 4.961 18.093 1.00 88.50 282 TYR A O 1
ATOM 2370 N N . VAL A 1 283 ? 5.639 6.458 19.770 1.00 88.19 283 VAL A N 1
ATOM 2371 C CA . VAL A 1 283 ? 6.745 7.223 19.185 1.00 88.19 283 VAL A CA 1
ATOM 2372 C C . VAL A 1 283 ? 7.997 6.357 19.082 1.00 88.19 283 VAL A C 1
ATOM 2374 O O . VAL A 1 283 ? 8.565 6.270 17.998 1.00 88.19 283 VAL A O 1
ATOM 2377 N N . GLU A 1 284 ? 8.380 5.671 20.161 1.00 91.75 284 GLU A N 1
ATOM 2378 C CA . GLU A 1 284 ? 9.540 4.770 20.195 1.00 91.75 284 GLU A CA 1
ATOM 2379 C C . GLU A 1 284 ? 9.457 3.699 19.099 1.00 91.75 284 GLU A C 1
ATOM 2381 O O . GLU A 1 284 ? 10.381 3.549 18.301 1.00 91.75 284 GLU A O 1
ATOM 2386 N N . PHE A 1 285 ? 8.303 3.039 18.972 1.00 93.06 285 PHE A N 1
ATOM 2387 C CA . PHE A 1 285 ? 8.071 2.042 17.929 1.00 93.06 285 PHE A CA 1
ATOM 2388 C C . PHE A 1 285 ? 8.237 2.591 16.506 1.00 93.06 285 PHE A C 1
ATOM 2390 O O . PHE A 1 285 ? 8.854 1.953 15.650 1.00 93.06 285 PHE A O 1
ATOM 2397 N N . LEU A 1 286 ? 7.685 3.773 16.231 1.00 91.12 286 LEU A N 1
ATOM 2398 C CA . LEU A 1 286 ? 7.733 4.374 14.898 1.00 91.12 286 LEU A CA 1
ATOM 2399 C C . LEU A 1 286 ? 9.132 4.896 14.546 1.00 91.12 286 LEU A C 1
ATOM 2401 O O . LEU A 1 286 ? 9.517 4.864 13.375 1.00 91.12 286 LEU A O 1
ATOM 2405 N N . GLU A 1 287 ? 9.901 5.346 15.534 1.00 89.88 287 GLU A N 1
ATOM 2406 C CA . GLU A 1 287 ? 11.299 5.729 15.345 1.00 89.88 287 GLU A CA 1
ATOM 2407 C C . GLU A 1 287 ? 12.173 4.506 15.032 1.00 89.88 287 GLU A C 1
ATOM 2409 O O . GLU A 1 287 ? 12.921 4.541 14.055 1.00 89.88 287 GLU A O 1
ATOM 2414 N N . GLU A 1 288 ? 11.979 3.391 15.737 1.00 93.44 288 GLU A N 1
ATOM 2415 C CA . GLU A 1 288 ? 12.663 2.126 15.442 1.00 93.44 288 GLU A CA 1
ATOM 2416 C C . GLU A 1 288 ? 12.325 1.609 14.033 1.00 93.44 288 GLU A C 1
ATOM 2418 O O . GLU A 1 288 ? 13.202 1.277 13.231 1.00 93.44 288 GLU A O 1
ATOM 2423 N N . MET A 1 289 ? 11.035 1.601 13.676 1.00 92.19 289 MET A N 1
ATOM 2424 C CA . MET A 1 289 ? 10.576 1.208 12.341 1.00 92.19 289 MET A CA 1
ATOM 2425 C C . MET A 1 289 ? 11.247 2.048 11.247 1.00 92.19 289 MET A C 1
ATOM 2427 O O . MET A 1 289 ? 11.645 1.514 10.209 1.00 92.19 289 MET A O 1
ATOM 2431 N N . LYS A 1 290 ? 11.411 3.357 11.468 1.00 89.25 290 LYS A N 1
ATOM 2432 C CA . LYS A 1 290 ? 12.111 4.242 10.530 1.00 89.25 290 LYS A CA 1
ATOM 2433 C C . LYS A 1 290 ? 13.565 3.811 10.318 1.00 89.25 290 LYS A C 1
ATOM 2435 O O . LYS A 1 290 ? 14.010 3.804 9.168 1.00 89.25 290 LYS A O 1
ATOM 2440 N N . GLU A 1 291 ? 14.293 3.448 11.372 1.00 89.31 291 GLU A N 1
ATOM 2441 C CA . GLU A 1 291 ? 15.692 3.011 11.263 1.00 89.31 291 GLU A CA 1
ATOM 2442 C C . GLU A 1 291 ? 15.835 1.737 10.425 1.00 89.31 291 GLU A C 1
ATOM 2444 O O . GLU A 1 291 ? 16.687 1.671 9.528 1.00 89.31 291 GLU A O 1
ATOM 2449 N N . TYR A 1 292 ? 14.943 0.762 10.623 1.00 90.94 292 TYR A N 1
ATOM 2450 C CA . TYR A 1 292 ? 14.905 -0.436 9.785 1.00 90.94 292 TYR A CA 1
ATOM 2451 C C . TYR A 1 292 ? 14.592 -0.117 8.324 1.00 90.94 292 TYR A C 1
ATOM 2453 O O . TYR A 1 292 ? 15.290 -0.598 7.433 1.00 90.94 292 TYR A O 1
ATOM 2461 N N . LEU A 1 293 ? 13.576 0.704 8.045 1.00 87.12 293 LEU A N 1
ATOM 2462 C CA . LEU A 1 293 ? 13.195 1.014 6.663 1.00 87.12 293 LEU A CA 1
ATOM 2463 C C . LEU A 1 293 ? 14.324 1.703 5.887 1.00 87.12 293 LEU A C 1
ATOM 2465 O O . LEU A 1 293 ? 14.535 1.397 4.713 1.00 87.12 293 LEU A O 1
ATOM 2469 N N . VAL A 1 294 ? 15.083 2.584 6.542 1.00 83.31 294 VAL A N 1
ATOM 2470 C CA . VAL A 1 294 ? 16.287 3.187 5.953 1.00 83.31 294 VAL A CA 1
ATOM 2471 C C . VAL A 1 294 ? 17.372 2.126 5.730 1.00 83.31 294 VAL A C 1
ATOM 2473 O O . VAL A 1 294 ? 17.960 2.067 4.653 1.00 83.31 294 VAL A O 1
ATOM 2476 N N . SER A 1 295 ? 17.596 1.241 6.704 1.00 85.94 295 SER A N 1
ATOM 2477 C CA . SER A 1 295 ? 18.640 0.204 6.642 1.00 85.94 295 SER A CA 1
ATOM 2478 C C . SER A 1 295 ? 18.383 -0.878 5.586 1.00 85.94 295 SER A C 1
ATOM 2480 O O . SER A 1 295 ? 19.327 -1.434 5.029 1.00 85.94 295 SER A O 1
ATOM 2482 N N . PHE A 1 296 ? 17.119 -1.167 5.267 1.00 83.31 296 PHE A N 1
ATOM 2483 C CA . PHE A 1 296 ? 16.720 -2.134 4.232 1.00 83.31 296 PHE A CA 1
ATOM 2484 C C . PHE A 1 296 ? 16.864 -1.595 2.792 1.00 83.31 296 PHE A C 1
ATOM 2486 O O . PHE A 1 296 ? 16.446 -2.256 1.830 1.00 83.31 296 PHE A O 1
ATOM 2493 N N . ASP A 1 297 ? 17.461 -0.409 2.632 1.00 76.88 297 ASP A N 1
ATOM 2494 C CA . ASP A 1 297 ? 17.665 0.271 1.352 1.00 76.88 297 ASP A CA 1
ATOM 2495 C C . ASP A 1 297 ? 16.352 0.383 0.562 1.00 76.88 297 ASP A C 1
ATOM 2497 O O . ASP A 1 297 ? 16.219 -0.020 -0.597 1.00 76.88 297 ASP A O 1
ATOM 2501 N N . LEU A 1 298 ? 15.321 0.874 1.246 1.00 72.56 298 LEU A N 1
ATOM 2502 C CA . LEU A 1 298 ? 14.105 1.372 0.611 1.00 72.56 298 LEU A CA 1
ATOM 2503 C C . LEU A 1 298 ? 14.303 2.813 0.109 1.00 72.56 298 LEU A C 1
ATOM 2505 O O . LEU A 1 298 ? 13.325 3.469 -0.232 1.00 72.56 298 LEU A O 1
ATOM 2509 N N . GLU A 1 299 ? 15.538 3.334 0.054 1.00 59.72 299 GLU A N 1
ATOM 2510 C CA . GLU A 1 299 ? 15.830 4.742 -0.262 1.00 59.72 299 GLU A CA 1
ATOM 2511 C C . GLU A 1 299 ? 15.287 5.177 -1.627 1.00 59.72 299 GLU A C 1
ATOM 2513 O O . GLU A 1 299 ? 14.867 6.319 -1.779 1.00 59.72 299 GLU A O 1
ATOM 2518 N N . GLY A 1 300 ? 15.195 4.256 -2.593 1.00 62.19 300 GLY A N 1
ATOM 2519 C CA . GLY A 1 300 ? 14.565 4.523 -3.891 1.00 62.19 300 GLY A CA 1
ATOM 2520 C C . GLY A 1 300 ? 13.045 4.735 -3.842 1.00 62.19 300 GLY A C 1
ATOM 2521 O O . GLY A 1 300 ? 12.473 5.174 -4.829 1.00 62.19 300 GLY A O 1
ATOM 2522 N N . SER A 1 301 ? 12.392 4.414 -2.728 1.00 73.50 301 SER A N 1
ATOM 2523 C CA . SER A 1 301 ? 10.957 4.628 -2.499 1.00 73.50 301 SER A CA 1
ATOM 2524 C C . SER A 1 301 ? 10.709 5.565 -1.309 1.00 73.50 301 SER A C 1
ATOM 2526 O O . SER A 1 301 ? 9.633 6.157 -1.215 1.00 73.50 301 SER A O 1
ATOM 2528 N N . ILE A 1 302 ? 11.693 5.744 -0.418 1.00 80.06 302 ILE A N 1
ATOM 2529 C CA . ILE A 1 302 ? 11.612 6.610 0.760 1.00 80.06 302 ILE A CA 1
ATOM 2530 C C . ILE A 1 302 ? 11.856 8.072 0.387 1.00 80.06 302 ILE A C 1
ATOM 2532 O O . ILE A 1 302 ? 12.907 8.463 -0.110 1.00 80.06 302 ILE A O 1
ATOM 2536 N N . ILE A 1 303 ? 10.907 8.919 0.764 1.00 80.50 303 ILE A N 1
ATOM 2537 C CA . ILE A 1 303 ? 11.035 10.369 0.748 1.00 80.50 303 ILE A CA 1
ATOM 2538 C C . ILE A 1 303 ? 11.039 10.857 2.195 1.00 80.50 303 ILE A C 1
ATOM 2540 O O . ILE A 1 303 ? 10.054 10.734 2.921 1.00 80.50 303 ILE A O 1
ATOM 2544 N N . LYS A 1 304 ? 12.153 11.460 2.605 1.00 79.12 304 LYS A N 1
ATOM 2545 C CA . LYS A 1 304 ? 12.282 12.132 3.901 1.00 79.12 304 LYS A CA 1
ATOM 2546 C C . LYS A 1 304 ? 11.601 13.503 3.808 1.00 79.12 304 LYS A C 1
ATOM 2548 O O . LYS A 1 304 ? 11.975 14.309 2.955 1.00 79.12 304 LYS A O 1
ATOM 2553 N N . SER A 1 305 ? 10.597 13.760 4.645 1.00 72.31 305 SER A N 1
ATOM 2554 C CA . SER A 1 305 ? 9.899 15.052 4.732 1.00 72.31 305 SER A CA 1
ATOM 2555 C C . SER A 1 305 ? 10.165 15.701 6.086 1.00 72.31 305 SER A C 1
ATOM 2557 O O . SER A 1 305 ? 10.146 15.010 7.094 1.00 72.31 305 SER A O 1
ATOM 2559 N N . TYR A 1 306 ? 10.391 17.014 6.118 1.00 62.81 306 TYR A N 1
ATOM 2560 C CA . TYR A 1 306 ? 10.561 17.790 7.360 1.00 62.81 306 TYR A CA 1
ATOM 2561 C C . TYR A 1 306 ? 9.349 18.671 7.684 1.00 62.81 306 TYR A C 1
ATOM 2563 O O . TYR A 1 306 ? 9.244 19.199 8.787 1.00 62.81 306 TYR A O 1
ATOM 2571 N N . ASP A 1 307 ? 8.423 18.795 6.735 1.00 61.12 307 ASP A N 1
ATOM 2572 C CA . ASP A 1 307 ? 7.195 19.560 6.884 1.00 61.12 307 ASP A CA 1
ATOM 2573 C C . ASP A 1 307 ? 5.986 18.632 6.745 1.00 61.12 307 ASP A C 1
ATOM 2575 O O . ASP A 1 307 ? 6.090 17.477 6.308 1.00 61.12 307 ASP A O 1
ATOM 2579 N N . LYS A 1 308 ? 4.808 19.151 7.106 1.00 56.34 308 LYS A N 1
ATOM 2580 C CA . LYS A 1 308 ? 3.519 18.605 6.669 1.00 56.34 308 LYS A CA 1
ATOM 2581 C C . LYS A 1 308 ? 3.638 18.342 5.173 1.00 56.34 308 LYS A C 1
ATOM 2583 O O . LYS A 1 308 ? 4.000 19.281 4.481 1.00 56.34 308 LYS A O 1
ATOM 2588 N N . ASN A 1 309 ? 3.436 17.109 4.701 1.00 51.69 309 ASN A N 1
ATOM 2589 C CA . ASN A 1 309 ? 3.708 16.685 3.319 1.00 51.69 309 ASN A CA 1
ATOM 2590 C C . ASN A 1 309 ? 3.255 17.741 2.277 1.00 51.69 309 ASN A C 1
ATOM 2592 O O . ASN A 1 309 ? 2.111 17.738 1.834 1.00 51.69 309 ASN A O 1
ATOM 2596 N N . THR A 1 310 ? 4.143 18.681 1.933 1.00 43.78 310 THR A N 1
ATOM 2597 C CA . THR A 1 310 ? 3.875 19.860 1.086 1.00 43.78 310 THR A CA 1
ATOM 2598 C C . THR A 1 310 ? 4.294 19.613 -0.353 1.00 43.78 310 THR A C 1
ATOM 2600 O O . THR A 1 310 ? 3.934 20.387 -1.239 1.00 43.78 310 THR A O 1
ATOM 2603 N N . LYS A 1 311 ? 4.982 18.496 -0.636 1.00 55.56 311 LYS A N 1
ATOM 2604 C CA . LYS A 1 311 ? 4.857 17.894 -1.964 1.00 55.56 311 LYS A CA 1
ATOM 2605 C C . LYS A 1 311 ? 3.401 17.488 -2.106 1.00 55.56 311 LYS A C 1
ATOM 2607 O O . LYS A 1 311 ? 2.907 16.719 -1.288 1.00 55.56 311 LYS A O 1
ATOM 2612 N N . ASN A 1 312 ? 2.731 18.039 -3.109 1.00 74.50 312 ASN A N 1
ATOM 2613 C CA . ASN A 1 312 ? 1.341 17.744 -3.393 1.00 74.50 312 ASN A CA 1
ATOM 2614 C C . ASN A 1 312 ? 1.205 16.231 -3.643 1.00 74.50 312 ASN A C 1
ATOM 2616 O O . ASN A 1 312 ? 1.501 15.754 -4.735 1.00 74.50 312 ASN A O 1
ATOM 2620 N N . ILE A 1 313 ? 0.836 15.462 -2.609 1.00 80.06 313 ILE A N 1
ATOM 2621 C CA . ILE A 1 313 ? 0.700 14.001 -2.694 1.00 80.06 313 ILE A CA 1
ATOM 2622 C C . ILE A 1 313 ? -0.251 13.654 -3.844 1.00 80.06 313 ILE A C 1
ATOM 2624 O O . ILE A 1 313 ? -0.014 12.685 -4.557 1.00 80.06 313 ILE A O 1
ATOM 2628 N N . GLU A 1 314 ? -1.271 14.480 -4.094 1.00 83.19 314 GLU A N 1
ATOM 2629 C CA . GLU A 1 314 ? -2.186 14.291 -5.219 1.00 83.19 314 GLU A CA 1
ATOM 2630 C C . GLU A 1 314 ? -1.468 14.386 -6.576 1.00 83.19 314 GLU A C 1
ATOM 2632 O O . GLU A 1 314 ? -1.756 13.587 -7.463 1.00 83.19 314 GLU A O 1
ATOM 2637 N N . GLU A 1 315 ? -0.493 15.288 -6.748 1.00 81.94 315 GLU A N 1
ATOM 2638 C CA . GLU A 1 315 ? 0.338 15.340 -7.964 1.00 81.94 315 GLU A CA 1
ATOM 2639 C C . GLU A 1 315 ? 1.193 14.083 -8.132 1.00 81.94 315 GLU A C 1
ATOM 2641 O O . GLU A 1 315 ? 1.338 13.580 -9.246 1.00 81.94 315 GLU A O 1
ATOM 2646 N N . GLU A 1 316 ? 1.753 13.558 -7.045 1.00 83.50 316 GLU A N 1
ATOM 2647 C CA . GLU A 1 316 ? 2.538 12.321 -7.087 1.00 83.50 316 GLU A CA 1
ATOM 2648 C C . GLU A 1 316 ? 1.656 11.118 -7.437 1.00 83.50 316 GLU A C 1
ATOM 2650 O O . GLU A 1 316 ? 2.009 10.310 -8.297 1.00 83.50 316 GLU A O 1
ATOM 2655 N N . VAL A 1 317 ? 0.451 11.049 -6.873 1.00 85.94 317 VAL A N 1
ATOM 2656 C CA . VAL A 1 317 ? -0.535 10.023 -7.222 1.00 85.94 317 VAL A CA 1
ATOM 2657 C C . VAL A 1 317 ? -0.992 10.144 -8.683 1.00 85.94 317 VAL A C 1
ATOM 2659 O O . VAL A 1 317 ? -1.111 9.126 -9.368 1.00 85.94 317 VAL A O 1
ATOM 2662 N N . ILE A 1 318 ? -1.175 11.364 -9.210 1.00 84.06 318 ILE A N 1
ATOM 2663 C CA . ILE A 1 318 ? -1.464 11.595 -10.638 1.00 84.06 318 ILE A CA 1
ATOM 2664 C C . ILE A 1 318 ? -0.356 11.001 -11.514 1.00 84.06 318 ILE A C 1
ATOM 2666 O O . ILE A 1 318 ? -0.650 10.285 -12.474 1.00 84.06 318 ILE A O 1
ATOM 2670 N N . LYS A 1 319 ? 0.915 11.265 -11.186 1.00 83.19 319 LYS A N 1
ATOM 2671 C CA . LYS A 1 319 ? 2.058 10.712 -11.931 1.00 83.19 319 LYS A CA 1
ATOM 2672 C C . LYS A 1 319 ? 2.037 9.187 -11.912 1.00 83.19 319 LYS A C 1
ATOM 2674 O O . LYS A 1 319 ? 2.147 8.568 -12.970 1.00 83.19 319 LYS A O 1
ATOM 2679 N N . ILE A 1 320 ? 1.836 8.591 -10.735 1.00 86.12 320 ILE A N 1
ATOM 2680 C CA . ILE A 1 320 ? 1.745 7.135 -10.561 1.00 86.12 320 ILE A CA 1
ATOM 2681 C C . ILE A 1 320 ? 0.634 6.552 -11.439 1.00 86.12 320 ILE A C 1
ATOM 2683 O O . ILE A 1 320 ? 0.881 5.594 -12.174 1.00 86.12 320 ILE A O 1
ATOM 2687 N N . ARG A 1 321 ? -0.556 7.168 -11.449 1.00 86.69 321 ARG A N 1
ATOM 2688 C CA . ARG A 1 321 ? -1.674 6.727 -12.295 1.00 86.69 321 ARG A CA 1
ATOM 2689 C C . ARG A 1 321 ? -1.320 6.765 -13.781 1.00 86.69 321 ARG A C 1
ATOM 2691 O O . ARG A 1 321 ? -1.631 5.819 -14.500 1.00 86.69 321 ARG A O 1
ATOM 2698 N N . ILE A 1 322 ? -0.650 7.821 -14.244 1.00 82.44 322 ILE A N 1
ATOM 2699 C CA . ILE A 1 322 ? -0.211 7.948 -15.644 1.00 82.44 322 ILE A CA 1
ATOM 2700 C C . ILE A 1 322 ? 0.774 6.830 -16.011 1.00 82.44 322 ILE A C 1
ATOM 2702 O O . ILE A 1 322 ? 0.630 6.212 -17.068 1.00 82.44 322 ILE A O 1
ATOM 2706 N N . ILE A 1 323 ? 1.742 6.534 -15.136 1.00 81.44 323 ILE A N 1
ATOM 2707 C CA . ILE A 1 323 ? 2.708 5.442 -15.339 1.00 81.44 323 ILE A CA 1
ATOM 2708 C C . ILE A 1 323 ? 1.992 4.099 -15.430 1.00 81.44 323 ILE A C 1
ATOM 2710 O O . ILE A 1 323 ? 2.231 3.352 -16.374 1.00 81.44 323 ILE A O 1
ATOM 2714 N N . GLN A 1 324 ? 1.089 3.809 -14.495 1.00 84.38 324 GLN A N 1
ATOM 2715 C CA . GLN A 1 324 ? 0.339 2.554 -14.467 1.00 84.38 324 GLN A CA 1
ATOM 2716 C C . GLN A 1 324 ? -0.507 2.372 -15.736 1.00 84.38 324 GLN A C 1
ATOM 2718 O O . GLN A 1 324 ? -0.445 1.327 -16.377 1.00 84.38 324 GLN A O 1
ATOM 2723 N N . MET A 1 325 ? -1.221 3.417 -16.174 1.00 84.56 325 MET A N 1
ATOM 2724 C CA . MET A 1 325 ? -1.974 3.392 -17.435 1.00 84.56 325 MET A CA 1
ATOM 2725 C C . MET A 1 325 ? -1.074 3.110 -18.645 1.00 84.56 325 MET A C 1
ATOM 2727 O O . MET A 1 325 ? -1.466 2.381 -19.558 1.00 84.56 325 MET A O 1
ATOM 2731 N N . TYR A 1 326 ? 0.128 3.692 -18.670 1.00 79.94 326 TYR A N 1
ATOM 2732 C CA . TYR A 1 326 ? 1.086 3.478 -19.750 1.00 79.94 326 TYR A CA 1
ATOM 2733 C C . TYR A 1 326 ? 1.621 2.041 -19.758 1.00 79.94 326 TYR A C 1
ATOM 2735 O O . TYR A 1 326 ? 1.645 1.409 -20.816 1.00 79.94 326 TYR A O 1
ATOM 2743 N N . ILE A 1 327 ? 1.985 1.508 -18.587 1.00 79.06 327 ILE A N 1
ATOM 2744 C CA . ILE A 1 327 ? 2.425 0.118 -18.416 1.00 79.06 327 ILE A CA 1
ATOM 2745 C C . ILE A 1 327 ? 1.330 -0.842 -18.881 1.00 79.06 327 ILE A C 1
ATOM 2747 O O . ILE A 1 327 ? 1.596 -1.675 -19.743 1.00 79.06 327 ILE A O 1
ATOM 2751 N N . ASN A 1 328 ? 0.093 -0.679 -18.404 1.00 82.12 328 ASN A N 1
ATOM 2752 C CA . ASN A 1 328 ? -1.019 -1.564 -18.761 1.00 82.12 328 ASN A CA 1
ATOM 2753 C C . ASN A 1 328 ? -1.264 -1.570 -20.278 1.00 82.12 328 ASN A C 1
ATOM 2755 O O . ASN A 1 328 ? -1.326 -2.631 -20.899 1.00 82.12 328 ASN A O 1
ATOM 2759 N N . LYS A 1 329 ? -1.267 -0.392 -20.916 1.00 80.25 329 LYS A N 1
ATOM 2760 C CA . LYS A 1 329 ? -1.402 -0.273 -22.376 1.00 80.25 329 LYS A CA 1
ATOM 2761 C C . LYS A 1 329 ? -0.261 -0.955 -23.141 1.00 80.25 329 LYS A C 1
ATOM 2763 O O . LYS A 1 329 ? -0.489 -1.517 -24.215 1.00 80.25 329 LYS A O 1
ATOM 2768 N N . LEU A 1 330 ? 0.972 -0.886 -22.633 1.00 74.44 330 LEU A N 1
ATOM 2769 C CA . LEU A 1 330 ? 2.109 -1.586 -23.234 1.00 74.44 330 LEU A CA 1
ATOM 2770 C C . LEU A 1 330 ? 1.983 -3.102 -23.083 1.00 74.44 330 LEU A C 1
ATOM 2772 O O . LEU A 1 330 ? 2.197 -3.816 -24.064 1.00 74.44 330 LEU A O 1
ATOM 2776 N N . MET A 1 331 ? 1.610 -3.572 -21.890 1.00 75.56 331 MET A N 1
ATOM 2777 C CA . MET A 1 331 ? 1.393 -4.989 -21.590 1.00 75.56 331 MET A CA 1
ATOM 2778 C C . MET A 1 331 ? 0.330 -5.594 -22.518 1.00 75.56 331 MET A C 1
ATOM 2780 O O . MET A 1 331 ? 0.612 -6.581 -23.196 1.00 75.56 331 MET A O 1
ATOM 2784 N N . GLU A 1 332 ? -0.819 -4.932 -22.687 1.00 75.69 332 GLU A N 1
ATOM 2785 C CA . GLU A 1 332 ? -1.865 -5.335 -23.646 1.00 75.69 332 GLU A CA 1
ATOM 2786 C C . GLU A 1 332 ? -1.389 -5.326 -25.111 1.00 75.69 332 GLU A C 1
ATOM 2788 O O . GLU A 1 332 ? -1.795 -6.152 -25.936 1.00 75.69 332 GLU A O 1
ATOM 2793 N N . GLY A 1 333 ? -0.548 -4.354 -25.477 1.00 68.00 333 GLY A N 1
ATOM 2794 C CA . GLY A 1 333 ? -0.012 -4.219 -26.831 1.00 68.00 333 GLY A CA 1
ATOM 2795 C C . GLY A 1 333 ? 0.962 -5.337 -27.210 1.00 68.00 333 GLY A C 1
ATOM 2796 O O . GLY A 1 333 ? 1.064 -5.703 -28.382 1.00 68.00 333 GLY A O 1
ATOM 2797 N N . MET A 1 334 ? 1.665 -5.902 -26.231 1.00 66.38 334 MET A N 1
ATOM 2798 C CA . MET A 1 334 ? 2.676 -6.939 -26.444 1.00 66.38 334 MET A CA 1
ATOM 2799 C C . MET A 1 334 ? 2.142 -8.344 -26.616 1.00 66.38 334 MET A C 1
ATOM 2801 O O . MET A 1 334 ? 2.771 -9.113 -27.345 1.00 66.38 334 MET A O 1
ATOM 2805 N N . GLU A 1 335 ? 0.998 -8.680 -26.015 1.00 60.72 335 GLU A N 1
ATOM 2806 C CA . GLU A 1 335 ? 0.334 -9.971 -26.258 1.00 60.72 335 GLU A CA 1
ATOM 2807 C C . GLU A 1 335 ? 0.113 -10.217 -27.766 1.00 60.72 335 GLU A C 1
ATOM 2809 O O . GLU A 1 335 ? -0.061 -11.350 -28.211 1.00 60.72 335 GLU A O 1
ATOM 2814 N N . LYS A 1 336 ? 0.194 -9.150 -28.574 1.00 57.66 336 LYS A N 1
ATOM 2815 C CA . LYS A 1 336 ? -0.027 -9.135 -30.017 1.00 57.66 336 LYS A CA 1
ATOM 2816 C C . LYS A 1 336 ? 1.250 -9.207 -30.876 1.00 57.66 336 LYS A C 1
ATOM 2818 O O . LYS A 1 336 ? 1.112 -9.481 -32.066 1.00 57.66 336 LYS A O 1
ATOM 2823 N N . SER A 1 337 ? 2.478 -9.005 -30.357 1.00 57.47 337 SER A N 1
ATOM 2824 C CA . SER A 1 337 ? 3.716 -9.257 -31.140 1.00 57.47 337 SER A CA 1
ATOM 2825 C C . SER A 1 337 ? 5.017 -9.307 -30.313 1.00 57.47 337 SER A C 1
ATOM 2827 O O . SER A 1 337 ? 5.404 -8.314 -29.700 1.00 57.47 337 SER A O 1
ATOM 2829 N N . THR A 1 338 ? 5.769 -10.412 -30.385 1.00 60.09 338 THR A N 1
ATOM 2830 C CA . THR A 1 338 ? 6.994 -10.639 -29.585 1.00 60.09 338 THR A CA 1
ATOM 2831 C C . THR A 1 338 ? 8.304 -10.164 -30.241 1.00 60.09 338 THR A C 1
ATOM 2833 O O . THR A 1 338 ? 9.288 -9.939 -29.543 1.00 60.09 338 THR A O 1
ATOM 2836 N N . ASN A 1 339 ? 8.328 -9.949 -31.565 1.00 67.06 339 ASN A N 1
ATOM 2837 C CA . ASN A 1 339 ? 9.548 -9.649 -32.344 1.00 67.06 339 ASN A CA 1
ATOM 2838 C C . ASN A 1 339 ? 9.520 -8.291 -33.079 1.00 67.06 339 ASN A C 1
ATOM 2840 O O . ASN A 1 339 ? 10.273 -8.059 -34.036 1.00 67.06 339 ASN A O 1
ATOM 2844 N N . THR A 1 340 ? 8.652 -7.379 -32.643 1.00 75.06 340 THR A N 1
ATOM 2845 C CA . THR A 1 340 ? 8.559 -6.032 -33.218 1.00 75.06 340 THR A CA 1
ATOM 2846 C C . THR A 1 340 ? 9.679 -5.149 -32.676 1.00 75.06 340 THR A C 1
ATOM 2848 O O . THR A 1 340 ? 9.890 -5.048 -31.468 1.00 75.06 340 THR A O 1
ATOM 2851 N N . THR A 1 341 ? 10.416 -4.518 -33.590 1.00 76.75 341 THR A N 1
ATOM 2852 C CA . THR A 1 341 ? 11.472 -3.553 -33.273 1.00 76.75 341 THR A CA 1
ATOM 2853 C C . THR A 1 341 ? 10.892 -2.148 -33.255 1.00 76.75 341 THR A C 1
ATOM 2855 O O . THR A 1 341 ? 10.217 -1.757 -34.208 1.00 76.75 341 THR A O 1
ATOM 2858 N N . VAL A 1 342 ? 11.197 -1.382 -32.214 1.00 79.88 342 VAL A N 1
ATOM 2859 C CA . VAL A 1 342 ? 10.758 0.008 -32.042 1.00 79.88 342 VAL A CA 1
ATOM 2860 C C . VAL A 1 342 ? 11.942 0.908 -31.714 1.00 79.88 342 VAL A C 1
ATOM 2862 O O . VAL A 1 342 ? 12.976 0.424 -31.261 1.00 79.88 342 VAL A O 1
ATOM 2865 N N . ASN A 1 343 ? 11.786 2.219 -31.907 1.00 84.50 343 ASN A N 1
ATOM 2866 C CA . ASN A 1 343 ? 12.713 3.200 -31.345 1.00 84.50 343 ASN A CA 1
ATOM 2867 C C . ASN A 1 343 ? 12.428 3.320 -29.840 1.00 84.50 343 ASN A C 1
ATOM 2869 O O . ASN A 1 343 ? 11.386 3.854 -29.455 1.00 84.50 343 ASN A O 1
ATOM 2873 N N . GLY A 1 344 ? 13.327 2.790 -29.008 1.00 79.81 344 GLY A N 1
ATOM 2874 C CA . GLY A 1 344 ? 13.114 2.711 -27.562 1.00 79.81 344 GLY A CA 1
ATOM 2875 C C . GLY A 1 344 ? 13.040 4.086 -26.901 1.00 79.81 344 GLY A C 1
ATOM 2876 O O . GLY A 1 344 ? 12.147 4.333 -26.092 1.00 79.81 344 GLY A O 1
ATOM 2877 N N . ASN A 1 345 ? 13.904 5.013 -27.324 1.00 86.00 345 ASN A N 1
ATOM 2878 C CA . ASN A 1 345 ? 13.928 6.379 -26.803 1.00 86.00 345 ASN A CA 1
ATOM 2879 C C . ASN A 1 345 ? 12.603 7.090 -27.076 1.00 86.00 345 ASN A C 1
ATOM 2881 O O . ASN A 1 345 ? 12.060 7.721 -26.179 1.00 86.00 345 ASN A O 1
ATOM 2885 N N . LYS A 1 346 ? 12.015 6.929 -28.268 1.00 86.06 346 LYS A N 1
ATOM 2886 C CA . LYS A 1 346 ? 10.716 7.541 -28.577 1.00 86.06 346 LYS A CA 1
ATOM 2887 C C . LYS A 1 346 ? 9.604 7.057 -27.645 1.00 86.06 346 LYS A C 1
ATOM 2889 O O . LYS A 1 346 ? 8.771 7.858 -27.237 1.00 86.06 346 LYS A O 1
ATOM 2894 N N . TYR A 1 347 ? 9.592 5.773 -27.293 1.00 81.94 347 TYR A N 1
ATOM 2895 C CA . TYR A 1 347 ? 8.608 5.234 -26.352 1.00 81.94 347 TYR A CA 1
ATOM 2896 C C . TYR A 1 347 ? 8.784 5.824 -24.950 1.00 81.94 347 TYR A C 1
ATOM 2898 O O . TYR A 1 347 ? 7.829 6.364 -24.393 1.00 81.94 347 TYR A O 1
ATOM 2906 N N . ILE A 1 348 ? 10.005 5.792 -24.410 1.00 81.56 348 ILE A N 1
ATOM 2907 C CA . ILE A 1 348 ? 10.293 6.348 -23.078 1.00 81.56 348 ILE A CA 1
ATOM 2908 C C . ILE A 1 348 ? 10.031 7.863 -23.051 1.00 81.56 348 ILE A C 1
ATOM 2910 O O . ILE A 1 348 ? 9.515 8.393 -22.072 1.00 81.56 348 ILE A O 1
ATOM 2914 N N . TRP A 1 349 ? 10.297 8.566 -24.150 1.00 85.75 349 TRP A N 1
ATOM 2915 C CA . TRP A 1 349 ? 10.033 9.996 -24.256 1.00 85.75 349 TRP A CA 1
ATOM 2916 C C . TRP A 1 349 ? 8.541 10.348 -24.162 1.00 85.75 349 TRP A C 1
ATOM 2918 O O . TRP A 1 349 ? 8.175 11.337 -23.529 1.00 85.75 349 TRP A O 1
ATOM 2928 N N . GLU A 1 350 ? 7.650 9.532 -24.729 1.00 83.56 350 GLU A N 1
ATOM 2929 C CA . GLU A 1 350 ? 6.203 9.747 -24.579 1.00 83.56 350 GLU A CA 1
ATOM 2930 C C . GLU A 1 350 ? 5.739 9.567 -23.124 1.00 83.56 350 GLU A C 1
ATOM 2932 O O . GLU A 1 350 ? 4.872 10.313 -22.666 1.00 83.56 350 GLU A O 1
ATOM 2937 N N . LEU A 1 351 ? 6.365 8.660 -22.359 1.00 78.19 351 LEU A N 1
ATOM 2938 C CA . LEU A 1 351 ? 6.154 8.580 -20.909 1.00 78.19 351 LEU A CA 1
ATOM 2939 C C . LEU A 1 351 ? 6.606 9.879 -20.217 1.00 78.19 351 LEU A C 1
ATOM 2941 O O . LEU A 1 351 ? 5.868 10.436 -19.407 1.00 78.19 351 LEU A O 1
ATOM 2945 N N . PHE A 1 352 ? 7.776 10.411 -20.583 1.00 79.62 352 PHE A N 1
ATOM 2946 C CA . PHE A 1 352 ? 8.295 11.675 -20.042 1.00 79.62 352 PHE A CA 1
ATOM 2947 C C . PHE A 1 352 ? 7.372 12.860 -20.332 1.00 79.62 352 PHE A C 1
ATOM 2949 O O . PHE A 1 352 ? 7.136 13.684 -19.444 1.00 79.62 352 PHE A O 1
ATOM 2956 N N . LYS A 1 353 ? 6.814 12.942 -21.548 1.00 81.81 353 LYS A N 1
ATOM 2957 C CA . LYS A 1 353 ? 5.795 13.944 -21.897 1.00 81.81 353 LYS A CA 1
ATOM 2958 C C . LYS A 1 353 ? 4.553 13.799 -21.028 1.00 81.81 353 LYS A C 1
ATOM 2960 O O . LYS A 1 353 ? 4.094 14.798 -20.481 1.00 81.81 353 LYS A O 1
ATOM 2965 N N . GLY A 1 354 ? 4.039 12.576 -20.878 1.00 74.06 354 GLY A N 1
ATOM 2966 C CA . GLY A 1 354 ? 2.877 12.293 -20.031 1.00 74.06 354 GLY A CA 1
ATOM 2967 C C . GLY A 1 354 ? 3.083 12.722 -18.577 1.00 74.06 354 GLY A C 1
ATOM 2968 O O . GLY A 1 354 ? 2.153 13.203 -17.940 1.00 74.06 354 GLY A O 1
ATOM 2969 N N . LEU A 1 355 ? 4.317 12.628 -18.082 1.00 70.75 355 LEU A N 1
ATOM 2970 C CA . LEU A 1 355 ? 4.710 13.029 -16.730 1.00 70.75 355 LEU A CA 1
ATOM 2971 C C . LEU A 1 355 ? 5.110 14.507 -16.589 1.00 70.75 355 LEU A C 1
ATOM 2973 O O . LEU A 1 355 ? 5.483 14.941 -15.499 1.00 70.75 355 LEU A O 1
ATOM 2977 N N . GLY A 1 356 ? 5.075 15.290 -17.672 1.00 73.88 356 GLY A N 1
ATOM 2978 C CA . GLY A 1 356 ? 5.516 16.690 -17.670 1.00 73.88 356 GLY A CA 1
ATOM 2979 C C . GLY A 1 356 ? 7.023 16.878 -17.431 1.00 73.88 356 GLY A C 1
ATOM 2980 O O . GLY A 1 356 ? 7.465 17.979 -17.094 1.00 73.88 356 GLY A O 1
ATOM 2981 N N . LEU A 1 357 ? 7.822 15.818 -17.599 1.00 72.44 357 LEU A N 1
ATOM 2982 C CA . LEU A 1 357 ? 9.277 15.816 -17.404 1.00 72.44 357 LEU A CA 1
ATOM 2983 C C . LEU A 1 357 ? 10.045 16.360 -18.616 1.00 72.44 357 LEU A C 1
ATOM 2985 O O . LEU A 1 357 ? 11.229 16.674 -18.509 1.00 72.44 357 LEU A O 1
ATOM 2989 N N . ASN A 1 358 ? 9.364 16.564 -19.743 1.00 73.62 358 ASN A N 1
ATOM 2990 C CA . ASN A 1 358 ? 9.908 17.132 -20.980 1.00 73.62 358 ASN A CA 1
ATOM 2991 C C . ASN A 1 358 ? 10.474 18.560 -20.835 1.00 73.62 358 ASN A C 1
ATOM 2993 O O . ASN A 1 358 ? 11.080 19.076 -21.765 1.00 73.62 358 ASN A O 1
ATOM 2997 N N . LYS A 1 359 ? 10.262 19.221 -19.690 1.00 77.62 359 LYS A N 1
ATOM 2998 C CA . LYS A 1 359 ? 10.871 20.522 -19.369 1.00 77.62 359 LYS A CA 1
ATOM 2999 C C . LYS A 1 359 ? 12.282 20.408 -18.784 1.00 77.62 359 LYS A C 1
ATOM 3001 O O . LYS A 1 359 ? 12.954 21.425 -18.653 1.00 77.62 359 LYS A O 1
ATOM 3006 N N . ARG A 1 360 ? 12.698 19.210 -18.360 1.00 75.06 360 ARG A N 1
ATOM 3007 C CA . ARG A 1 360 ? 13.967 18.987 -17.646 1.00 75.06 360 ARG A CA 1
ATOM 3008 C C . ARG A 1 360 ? 15.106 18.541 -18.557 1.00 75.06 360 ARG A C 1
ATOM 3010 O O . ARG A 1 360 ? 16.263 18.753 -18.219 1.00 75.06 360 ARG A O 1
ATOM 3017 N N . ILE A 1 361 ? 14.776 17.931 -19.690 1.00 80.94 361 ILE A N 1
ATOM 3018 C CA . ILE A 1 361 ? 15.720 17.419 -20.685 1.00 80.94 361 ILE A CA 1
ATOM 3019 C C . ILE A 1 361 ? 15.189 17.807 -22.060 1.00 80.94 361 ILE A C 1
ATOM 3021 O O . ILE A 1 361 ? 13.980 17.802 -22.271 1.00 80.94 361 ILE A O 1
ATOM 3025 N N . ASP A 1 362 ? 16.085 18.155 -22.976 1.00 85.56 362 ASP A N 1
ATOM 3026 C CA . ASP A 1 362 ? 15.741 18.429 -24.368 1.00 85.56 362 ASP A CA 1
ATOM 3027 C C . ASP A 1 362 ? 15.478 17.123 -25.148 1.00 85.56 362 ASP A C 1
ATOM 3029 O O . ASP A 1 362 ? 16.201 16.138 -24.974 1.00 85.56 362 ASP A O 1
ATOM 3033 N N . GLU A 1 363 ? 14.447 17.105 -26.004 1.00 88.38 363 GLU A N 1
ATOM 3034 C CA . GLU A 1 363 ? 14.067 15.908 -26.776 1.00 88.38 363 GLU A CA 1
ATOM 3035 C C . GLU A 1 363 ? 15.213 15.432 -27.671 1.00 88.38 363 GLU A C 1
ATOM 3037 O O . GLU A 1 363 ? 15.493 14.235 -27.717 1.00 88.38 363 GLU A O 1
ATOM 3042 N N . GLU A 1 364 ? 15.903 16.344 -28.359 1.00 87.50 364 GLU A N 1
ATOM 3043 C CA . GLU A 1 364 ? 16.989 15.975 -29.267 1.00 87.50 364 GLU A CA 1
ATOM 3044 C C . GLU A 1 364 ? 18.142 15.344 -28.491 1.00 87.50 364 GLU A C 1
ATOM 3046 O O . GLU A 1 364 ? 18.670 14.314 -28.915 1.00 87.50 364 GLU A O 1
ATOM 3051 N N . VAL A 1 365 ? 18.468 15.888 -27.313 1.00 85.88 365 VAL A N 1
ATOM 3052 C CA . VAL A 1 365 ? 19.469 15.310 -26.404 1.00 85.88 365 VAL A CA 1
ATOM 3053 C C . VAL A 1 365 ? 19.042 13.919 -25.932 1.00 85.88 365 VAL A C 1
ATOM 3055 O O . VAL A 1 365 ? 19.820 12.971 -26.066 1.00 85.88 365 VAL A O 1
ATOM 3058 N N . PHE A 1 366 ? 17.804 13.751 -25.457 1.00 86.12 366 PHE A N 1
ATOM 3059 C CA . PHE A 1 366 ? 17.288 12.459 -24.988 1.00 86.12 366 PHE A CA 1
ATOM 3060 C C . PHE A 1 366 ? 17.320 11.380 -26.080 1.00 86.12 366 PHE A C 1
ATOM 3062 O O . PHE A 1 366 ? 17.630 10.213 -25.832 1.00 86.12 366 PHE A O 1
ATOM 3069 N N . MET A 1 367 ? 17.056 11.758 -27.331 1.00 88.31 367 MET A N 1
ATOM 3070 C CA . MET A 1 367 ? 17.105 10.835 -28.467 1.00 88.31 367 MET A CA 1
ATOM 3071 C C . MET A 1 367 ? 18.526 10.341 -28.787 1.00 88.31 367 MET A C 1
ATOM 3073 O O . MET A 1 367 ? 18.665 9.374 -29.538 1.00 88.31 367 MET A O 1
ATOM 3077 N N . THR A 1 368 ? 19.578 10.950 -28.224 1.00 86.00 368 THR A N 1
ATOM 3078 C CA . THR A 1 368 ? 20.967 10.478 -28.376 1.00 86.00 368 THR A CA 1
ATOM 3079 C C . THR A 1 368 ? 21.397 9.448 -27.335 1.00 86.00 368 THR A C 1
ATOM 3081 O O . THR A 1 368 ? 22.379 8.741 -27.572 1.00 86.00 368 THR A O 1
ATOM 3084 N N . TYR A 1 369 ? 20.668 9.336 -26.223 1.00 85.12 369 TYR A N 1
ATOM 3085 C CA . TYR A 1 369 ? 21.005 8.439 -25.123 1.00 85.12 369 TYR A CA 1
ATOM 3086 C C . TYR A 1 369 ? 20.871 6.968 -25.509 1.00 85.12 369 TYR A C 1
ATOM 3088 O O . TYR A 1 369 ? 20.018 6.573 -26.307 1.00 85.12 369 TYR A O 1
ATOM 3096 N N . SER A 1 370 ? 21.713 6.130 -24.913 1.00 81.25 370 SER A N 1
ATOM 3097 C CA . SER A 1 370 ? 21.497 4.690 -24.912 1.00 81.25 370 SER A CA 1
ATOM 3098 C C . SER A 1 370 ? 20.229 4.348 -24.131 1.00 81.25 370 SER A C 1
ATOM 3100 O O . SER A 1 370 ? 19.806 5.076 -23.232 1.00 81.25 370 SER A O 1
ATOM 3102 N N . LEU A 1 371 ? 19.640 3.186 -24.417 1.00 76.50 371 LEU A N 1
ATOM 3103 C CA . LEU A 1 371 ? 18.437 2.752 -23.710 1.00 76.50 371 LEU A CA 1
ATOM 3104 C C . LEU A 1 371 ? 18.666 2.636 -22.192 1.00 76.50 371 LEU A C 1
ATOM 3106 O O . LEU A 1 371 ? 17.779 2.956 -21.410 1.00 76.50 371 LEU A O 1
ATOM 3110 N N . SER A 1 372 ? 19.867 2.225 -21.771 1.00 76.81 372 SER A N 1
ATOM 3111 C CA . SER A 1 372 ? 20.233 2.162 -20.352 1.00 76.81 372 SER A CA 1
ATOM 3112 C C . SER A 1 372 ? 20.273 3.543 -19.699 1.00 76.81 372 SER A C 1
ATOM 3114 O O . SER A 1 372 ? 19.832 3.676 -18.563 1.00 76.81 372 SER A O 1
ATOM 3116 N N . GLU A 1 373 ? 20.776 4.564 -20.394 1.00 82.50 373 GLU A N 1
ATOM 3117 C CA . GLU A 1 373 ? 20.753 5.942 -19.896 1.00 82.50 373 GLU A CA 1
ATOM 3118 C C . GLU A 1 373 ? 19.315 6.453 -19.788 1.00 82.50 373 GLU A C 1
ATOM 3120 O O . GLU A 1 373 ? 18.948 6.982 -18.745 1.00 82.50 373 GLU A O 1
ATOM 3125 N N . CYS A 1 374 ? 18.466 6.197 -20.790 1.00 81.06 374 CYS A N 1
ATOM 3126 C CA . CYS A 1 374 ? 17.039 6.525 -20.729 1.00 81.06 374 CYS A CA 1
ATOM 3127 C C . CYS A 1 374 ? 16.351 5.911 -19.496 1.00 81.06 374 CYS A C 1
ATOM 3129 O O . CYS A 1 374 ? 15.585 6.595 -18.824 1.00 81.06 374 CYS A O 1
ATOM 3131 N N . TRP A 1 375 ? 16.645 4.648 -19.166 1.00 76.62 375 TRP A N 1
ATOM 3132 C CA . TRP A 1 375 ? 16.095 3.994 -17.972 1.00 76.62 375 TRP A CA 1
ATOM 3133 C C . TRP A 1 375 ? 16.630 4.568 -16.660 1.00 76.62 375 TRP A C 1
ATOM 3135 O O . TRP A 1 375 ? 15.864 4.662 -15.712 1.00 76.62 375 TRP A O 1
ATOM 3145 N N . LYS A 1 376 ? 17.881 5.041 -16.600 1.00 77.38 376 LYS A N 1
ATOM 3146 C CA . LYS A 1 376 ? 18.369 5.774 -15.416 1.00 77.38 376 LYS A CA 1
ATOM 3147 C C . LYS A 1 376 ? 17.570 7.053 -15.174 1.00 77.38 376 LYS A C 1
ATOM 3149 O O . LYS A 1 376 ? 17.282 7.380 -14.032 1.00 77.38 376 LYS A O 1
ATOM 3154 N N . TYR A 1 377 ? 17.175 7.744 -16.243 1.00 76.25 377 TYR A N 1
ATOM 3155 C CA . TYR A 1 377 ? 16.293 8.905 -16.144 1.00 76.25 377 TYR A CA 1
ATOM 3156 C C . TYR A 1 377 ? 14.866 8.516 -15.741 1.00 76.25 377 TYR A C 1
ATOM 3158 O O . TYR A 1 377 ? 14.236 9.230 -14.971 1.00 76.25 377 TYR A O 1
ATOM 3166 N N . VAL A 1 378 ? 14.326 7.396 -16.232 1.00 73.62 378 VAL A N 1
ATOM 3167 C CA . VAL A 1 378 ? 13.064 6.862 -15.685 1.00 73.62 378 VAL A CA 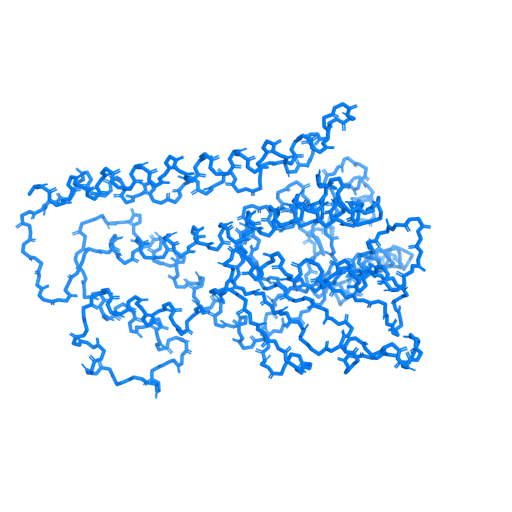1
ATOM 3168 C C . VAL A 1 378 ? 13.240 6.663 -14.181 1.00 73.62 378 VAL A C 1
ATOM 3170 O O . VAL A 1 378 ? 12.428 7.165 -13.415 1.00 73.62 378 VAL A O 1
ATOM 3173 N N . ASP A 1 379 ? 14.334 6.027 -13.764 1.00 69.56 379 ASP A N 1
ATOM 3174 C CA . ASP A 1 379 ? 14.548 5.706 -12.363 1.00 69.56 379 ASP A CA 1
ATOM 3175 C C . ASP A 1 379 ? 14.689 6.942 -11.466 1.00 69.56 379 ASP A C 1
ATOM 3177 O O . ASP A 1 379 ? 14.078 6.990 -10.409 1.00 69.56 379 ASP A O 1
ATOM 3181 N N . GLU A 1 380 ? 15.443 7.955 -11.889 1.00 70.00 380 GLU A N 1
ATOM 3182 C CA . GLU A 1 380 ? 15.706 9.172 -11.106 1.00 70.00 380 GLU A CA 1
ATOM 3183 C C . GLU A 1 380 ? 14.492 10.110 -10.993 1.00 70.00 380 GLU A C 1
ATOM 3185 O O . GLU A 1 380 ? 14.360 10.849 -10.019 1.00 70.00 380 GLU A O 1
ATOM 3190 N N . TYR A 1 381 ? 13.634 10.151 -12.016 1.00 65.06 381 TYR A N 1
ATOM 3191 C CA . TYR A 1 381 ? 12.543 11.132 -12.084 1.00 65.06 381 TYR A CA 1
ATOM 3192 C C . TYR A 1 381 ? 11.173 10.544 -11.750 1.00 65.06 381 TYR A C 1
ATOM 3194 O O . TYR A 1 381 ? 10.223 11.305 -11.539 1.00 65.06 381 TYR A O 1
ATOM 3202 N N . ILE A 1 382 ? 11.060 9.216 -11.731 1.00 63.28 382 ILE A N 1
ATOM 3203 C CA . ILE A 1 382 ? 9.835 8.501 -11.376 1.00 63.28 382 ILE A CA 1
ATOM 3204 C C . ILE A 1 382 ? 9.961 7.847 -9.992 1.00 63.28 382 ILE A C 1
ATOM 3206 O O . ILE A 1 382 ? 8.976 7.845 -9.243 1.00 63.28 382 ILE A O 1
ATOM 3210 N N . PHE A 1 383 ? 11.146 7.352 -9.620 1.00 55.72 383 PHE A N 1
ATOM 3211 C CA . PHE A 1 383 ? 11.458 6.873 -8.262 1.00 55.72 383 PHE A CA 1
ATOM 3212 C C . PHE A 1 383 ? 12.221 7.941 -7.482 1.00 55.72 383 PHE A C 1
ATOM 3214 O O . PHE A 1 383 ? 12.170 7.847 -6.238 1.00 55.72 383 PHE A O 1
#

Sequence (383 aa):
MGEYEEVYKKINSKIADLIFISNGVADYVMDIYRGKEFNFSKHYAIMPDMHKYLIYQRNIQSTKDIKKLIGKNNCFISDIVLGFELLIVKRKTDILKLILALICIYKSYEYEEYMQDYAKQLIDLIQEIMFCGEIHKIYIQMKEYNIEIPMDERGSDDATTRFSIIFTASNDDIYLLRIDLPHKGEEKFHLNLQEYINGKLLATGYPLDDDIKNNEKLRDLLGNKFDEIFFRNEGHIWFKADFENKLEKMNIGQETKKELLMLFKYRCHYPIVFNVNDENKYVEFLEEMKEYLVSFDLEGSIIKSYDKNTKNIEEEVIKIRIIQMYINKLMEGMEKSTNTTVNGNKYIWELFKGLGLNKRIDEEVFMTYSLSECWKYVDEYIF

Secondary structure (DSSP, 8-state):
-HHHHHHHHHHHHHHHHHHHHHHHHHHHHHHHTTTS---TTS-SSS-TTGGGTTHHHHHHHHH--TTS-PPTTEEEHHHHHHHHHHHHHHHHHHHHHHHHHHHHHHH-TTS-HHHHHHHHHHHHHHHHHTTT-EEEEEEEE-SPP-TTS-TTT--TTTT-EEEEEEEE-TTS-EEEEEEE-SBTTB-S-EEEEEEEETTEEEEEPPPEE--HHHHHHHHHHHGGGHHHHEEEETTEEEEPSSHHHHHHHS-S-HHHHHHHHHHHHHHHEEE---S---HHHHHHHHHHHHHHHHHTT-TTTEEEESSS--S-HHHHHHHHHHHHHHHHHHHHHHTT-SS-EEEHHHHHHHHHHHTTGGGTS-HHHHTTS-HHHHHHHHHHHH-